Protein AF-A0A371D239-F1 (afdb_monomer)

Mean predicted aligned error: 15.57 Å

Sequence (439 aa):
MFASFPDADSTMAFVAPQPQRPIPLTEELKDSPVLALLHAQQPYDPALSAPSNSTSSPSSAEILSPPPDALQPARGVWSRQEVVMLSVHGLAQFDLLADVTWETAAFDLWLKDRTQKSATTMDAHRNKLAPLAIRALGPATQQGMPWQFGWTSLFRAYTIITDRAVQLSTMEAIVDVEADWVQDGGLALLGLAWMCVERVVEGDEVVRESVARLATNLFKIFAIRRTLYANVFGELLKRCIWEEFEAWWGQDAGLSSGLFKGNPAALSAAFGIVQFIGDLYQRCMLPASFVQRALKTLVGAGGSGPMVAIEQLRALRLLLSYVRDSRLRRVDPDGMVQIMAAFSVSWARVNTSWMGEPFERNELKMHFQFFNGVVMCWNTLPNQLPEMFTARPPPTLPRTPLLASSPTFVPSAVFLSTHSSTLSLAPIVGLPEVLLTQG

Secondary structure (DSSP, 8-state):
---------------PPPPPPPPP--S-----GGGTTS--------------------------PPPS------S----HHHHHHHHHTT-TTS-TTSSSTHHHHHHHHHHHHTTT--S----TTTTTTS-HHHHTTS-GGGS-PPP--THHHHHHHHTT---HHHHHHHHHHHHHS-S-TTGGGTHHHHHHHHHHHHHHHHS-HHHHHHHHHHHHHHHHHHHHH-HHHHHHHHHHHHHHHHHHHHHHHSSSSGGGSTTTTT-HHHHHHHHHHHHHHHHHHHTTSS-HHHHHHHHHHHHT-TTS----BHHHHHHHHHHHHH--SSHHHHH-HHHHHHHHHHHHHHGGG--B-TT-----HHHHHHHHHHHHHHHHHHTTS-SS--S----PPPPPP---TT-SS------S-----------PPPP-S----------

Organism: NCBI:txid2498619

Structure (mmCIF, N/CA/C/O backbone):
data_AF-A0A371D239-F1
#
_entry.id   AF-A0A371D239-F1
#
loop_
_atom_site.group_PDB
_atom_site.id
_atom_site.type_symbol
_atom_site.label_atom_id
_atom_site.label_alt_id
_atom_site.label_comp_id
_atom_site.label_asym_id
_atom_site.label_entity_id
_atom_site.label_seq_id
_atom_site.pdbx_PDB_ins_code
_atom_site.Cartn_x
_atom_site.Cartn_y
_atom_site.Cartn_z
_atom_site.occupancy
_atom_site.B_iso_or_equiv
_atom_site.auth_seq_id
_atom_site.auth_comp_id
_atom_site.auth_asym_id
_atom_site.auth_atom_id
_atom_site.pdbx_PDB_model_num
ATOM 1 N N . MET A 1 1 ? 20.920 62.659 -18.447 1.00 38.00 1 MET A N 1
ATOM 2 C CA . MET A 1 1 ? 20.125 62.141 -17.317 1.00 38.00 1 MET A CA 1
ATOM 3 C C . MET A 1 1 ? 20.415 60.657 -17.197 1.00 38.00 1 MET A C 1
ATOM 5 O O . MET A 1 1 ? 19.880 59.885 -17.974 1.00 38.00 1 MET A O 1
ATOM 9 N N . PHE A 1 2 ? 21.317 60.284 -16.296 1.00 32.31 2 PHE A N 1
ATOM 10 C CA . PHE A 1 2 ? 21.576 58.899 -15.912 1.00 32.31 2 PHE A CA 1
ATOM 11 C C . PHE A 1 2 ? 21.565 58.890 -14.387 1.00 32.31 2 PHE A C 1
ATOM 13 O O . PHE A 1 2 ? 22.354 59.607 -13.776 1.00 32.31 2 PHE A O 1
ATOM 20 N N . ALA A 1 3 ? 20.612 58.174 -13.796 1.00 34.25 3 ALA A N 1
ATOM 21 C CA . ALA A 1 3 ? 20.522 58.000 -12.357 1.00 34.25 3 ALA A CA 1
ATOM 22 C C . ALA A 1 3 ? 21.097 56.626 -12.0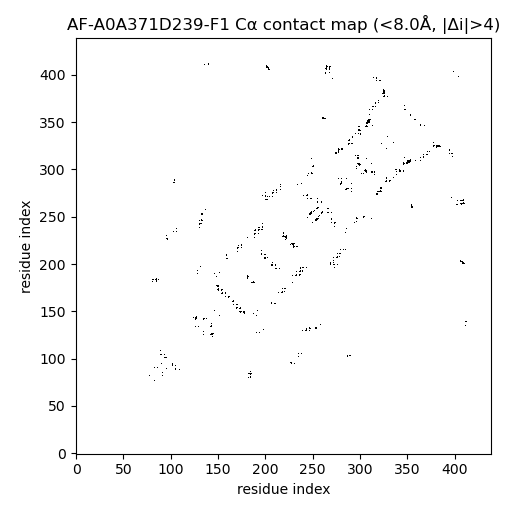06 1.00 34.25 3 ALA A C 1
ATOM 24 O O . ALA A 1 3 ? 20.583 55.591 -12.423 1.00 34.25 3 ALA A O 1
ATOM 25 N N . SER A 1 4 ? 22.206 56.671 -11.281 1.00 31.00 4 SER A N 1
ATOM 26 C CA . SER A 1 4 ? 22.883 55.580 -10.594 1.00 31.00 4 SER A CA 1
ATOM 27 C C . SER A 1 4 ? 22.099 55.152 -9.349 1.00 31.00 4 SER A C 1
ATOM 29 O O . SER A 1 4 ? 21.730 56.011 -8.548 1.00 31.00 4 SER A O 1
ATOM 31 N N . PHE A 1 5 ? 21.917 53.846 -9.151 1.00 38.31 5 PHE A N 1
ATOM 32 C CA . PHE A 1 5 ? 21.514 53.256 -7.870 1.00 38.31 5 PHE A CA 1
ATOM 33 C C . PHE A 1 5 ? 22.670 52.408 -7.314 1.00 38.31 5 PHE A C 1
ATOM 35 O O . PHE A 1 5 ? 23.346 51.755 -8.111 1.00 38.31 5 PHE A O 1
ATOM 42 N N . PRO A 1 6 ? 22.930 52.441 -5.993 1.00 46.41 6 PRO A N 1
ATOM 43 C CA . PRO A 1 6 ? 24.045 51.730 -5.380 1.00 46.41 6 PRO A CA 1
ATOM 44 C C . PRO A 1 6 ? 23.693 50.291 -4.978 1.00 46.41 6 PRO A C 1
ATOM 46 O O . PRO A 1 6 ? 22.559 49.993 -4.599 1.00 46.41 6 PRO A O 1
ATOM 49 N N . ASP A 1 7 ? 24.724 49.447 -5.023 1.00 38.25 7 ASP A N 1
ATOM 50 C CA . ASP A 1 7 ? 24.794 48.107 -4.446 1.00 38.25 7 ASP A CA 1
ATOM 51 C C . ASP A 1 7 ? 24.532 48.114 -2.934 1.00 38.25 7 ASP A C 1
ATOM 53 O O . ASP A 1 7 ? 25.031 48.969 -2.197 1.00 38.25 7 ASP A O 1
ATOM 57 N N . ALA A 1 8 ? 23.803 47.100 -2.469 1.00 37.31 8 ALA A N 1
ATOM 58 C CA . ALA A 1 8 ? 23.750 46.711 -1.067 1.00 37.31 8 ALA A CA 1
ATOM 59 C C . ALA A 1 8 ? 23.838 45.182 -0.969 1.00 37.31 8 ALA A C 1
ATOM 61 O O . ALA A 1 8 ? 22.831 44.473 -0.981 1.00 37.31 8 ALA A O 1
ATOM 62 N N . ASP A 1 9 ? 25.076 44.700 -0.869 1.00 36.69 9 ASP A N 1
ATOM 63 C CA . ASP A 1 9 ? 25.422 43.401 -0.301 1.00 36.69 9 ASP A CA 1
ATOM 64 C C . ASP A 1 9 ? 24.962 43.354 1.164 1.00 36.69 9 ASP A C 1
ATOM 66 O O . ASP A 1 9 ? 25.404 44.147 1.997 1.00 36.69 9 ASP A O 1
ATOM 70 N N . SER A 1 10 ? 24.089 42.405 1.498 1.00 32.75 10 SER A N 1
ATOM 71 C CA . SER A 1 10 ? 23.819 42.031 2.888 1.00 32.75 10 SER A CA 1
ATOM 72 C C . SER A 1 10 ? 23.663 40.520 2.980 1.00 32.75 10 SER A C 1
ATOM 74 O O . SER A 1 10 ? 22.570 39.952 2.976 1.00 32.75 10 SER A O 1
ATOM 76 N N . THR A 1 11 ? 24.810 39.851 3.003 1.00 34.88 11 THR A N 1
ATOM 77 C CA . THR A 1 11 ? 24.936 38.415 3.229 1.00 34.88 11 THR A CA 1
ATOM 78 C C . THR A 1 11 ? 24.775 38.150 4.726 1.00 34.88 11 THR A C 1
ATOM 80 O O . THR A 1 11 ? 25.733 38.243 5.492 1.00 34.88 11 THR A O 1
ATOM 83 N N . MET A 1 12 ? 23.561 37.821 5.176 1.00 30.25 12 MET A N 1
ATOM 84 C CA . MET A 1 12 ? 23.369 37.242 6.509 1.00 30.25 12 MET A CA 1
ATOM 85 C C . MET A 1 12 ? 23.868 35.794 6.507 1.00 30.25 12 MET A C 1
ATOM 87 O O . MET A 1 12 ? 23.195 34.881 6.032 1.00 30.25 12 MET A O 1
ATOM 91 N N . ALA A 1 13 ? 25.070 35.585 7.042 1.00 29.66 13 ALA A N 1
ATOM 92 C CA . ALA A 1 13 ? 25.590 34.262 7.346 1.00 29.66 13 ALA A CA 1
ATOM 93 C C . ALA A 1 13 ? 24.856 33.692 8.573 1.00 29.66 13 ALA A C 1
ATOM 95 O O . ALA A 1 13 ? 25.088 34.116 9.705 1.00 29.66 13 ALA A O 1
ATOM 96 N N . PHE A 1 14 ? 23.975 32.715 8.353 1.00 29.36 14 PHE A N 1
ATOM 97 C CA . PHE A 1 14 ? 23.455 31.871 9.427 1.00 29.36 14 PHE A CA 1
ATOM 98 C C . PHE A 1 14 ? 24.572 30.938 9.909 1.00 29.36 14 PHE A C 1
ATOM 100 O O . PHE A 1 14 ? 24.975 30.003 9.218 1.00 29.36 14 PHE A O 1
ATOM 107 N N . VAL A 1 15 ? 25.085 31.213 11.107 1.00 30.30 15 VAL A N 1
ATOM 108 C CA . VAL A 1 15 ? 26.011 30.336 11.828 1.00 30.30 15 VAL A CA 1
ATOM 109 C C . VAL A 1 15 ? 25.214 29.140 12.350 1.00 30.30 15 VAL A C 1
ATOM 111 O O . VAL A 1 15 ? 24.355 29.287 13.216 1.00 30.30 15 VAL A O 1
ATOM 114 N N . ALA A 1 16 ? 25.482 27.952 11.808 1.00 30.88 16 ALA A N 1
ATOM 115 C CA . ALA A 1 16 ? 24.926 26.708 12.325 1.00 30.88 16 ALA A CA 1
ATOM 116 C C . ALA A 1 16 ? 25.474 26.431 13.743 1.00 30.88 16 ALA A C 1
ATOM 118 O O . ALA A 1 16 ? 26.685 26.560 13.957 1.00 30.88 16 ALA A O 1
ATOM 119 N N . PRO A 1 17 ? 24.632 26.038 14.718 1.00 32.34 17 PRO A N 1
ATOM 120 C CA . PRO A 1 17 ? 25.107 25.656 16.041 1.00 32.34 17 PRO A CA 1
ATOM 121 C C . PRO A 1 17 ? 25.974 24.394 15.948 1.00 32.34 17 PRO A C 1
ATOM 123 O O . PRO A 1 17 ? 25.596 23.400 15.325 1.00 32.34 17 PRO A O 1
ATOM 126 N N . GLN A 1 18 ? 27.159 24.444 16.560 1.00 31.45 18 GLN A N 1
ATOM 127 C CA . GLN A 1 18 ? 28.066 23.301 16.634 1.00 31.45 18 GLN A CA 1
ATOM 128 C C . GLN A 1 18 ? 27.424 22.131 17.403 1.00 31.45 18 GLN A C 1
ATOM 130 O O . GLN A 1 18 ? 26.788 22.358 18.435 1.00 31.45 18 GLN A O 1
ATOM 135 N N . PRO A 1 19 ? 27.627 20.875 16.963 1.00 32.41 19 PRO A N 1
ATOM 136 C CA . PRO A 1 19 ? 27.164 19.706 17.698 1.00 32.41 19 PRO A CA 1
ATOM 137 C C . PRO A 1 19 ? 27.916 19.580 19.030 1.00 32.41 19 PRO A C 1
ATOM 139 O O . PRO A 1 19 ? 29.143 19.457 19.065 1.00 32.41 19 PRO A O 1
ATOM 142 N N . GLN A 1 20 ? 27.169 19.606 20.135 1.00 34.09 20 GLN A N 1
ATOM 143 C CA . GLN A 1 20 ? 27.698 19.317 21.464 1.00 34.09 20 GLN A CA 1
ATOM 144 C C . GLN A 1 20 ? 28.154 17.852 21.537 1.00 34.09 20 GLN A C 1
ATOM 146 O O . GLN A 1 20 ? 27.472 16.942 21.064 1.00 34.09 20 GLN A O 1
ATOM 151 N N . ARG A 1 21 ? 29.340 17.630 22.115 1.00 31.91 21 ARG A N 1
ATOM 152 C CA . ARG A 1 21 ? 29.901 16.291 22.344 1.00 31.91 21 ARG A CA 1
ATOM 153 C C . ARG A 1 21 ? 29.015 15.489 23.313 1.00 31.91 21 ARG A C 1
ATOM 155 O O . ARG A 1 21 ? 28.496 16.082 24.257 1.00 31.91 21 ARG A O 1
ATOM 162 N N . PRO A 1 22 ? 28.904 14.158 23.150 1.00 31.88 22 PRO A N 1
ATOM 163 C CA . PRO A 1 22 ? 28.182 13.314 24.096 1.00 31.88 22 PRO A CA 1
ATOM 164 C C . PRO A 1 22 ? 28.827 13.358 25.485 1.00 31.88 22 PRO A C 1
ATOM 166 O O . PRO A 1 22 ? 30.033 13.143 25.625 1.00 31.88 22 PRO A O 1
ATOM 169 N N . ILE A 1 23 ? 28.006 13.612 26.501 1.00 33.50 23 ILE A N 1
ATOM 170 C CA . ILE A 1 23 ? 28.350 13.441 27.914 1.00 33.50 23 ILE A CA 1
ATOM 171 C C . ILE A 1 23 ? 28.274 11.934 28.222 1.00 33.50 23 ILE A C 1
ATOM 173 O O . ILE A 1 23 ? 27.269 11.307 27.878 1.00 33.50 23 ILE A O 1
ATOM 177 N N . PRO A 1 24 ? 29.300 11.317 28.832 1.00 29.19 24 PRO A N 1
ATOM 178 C CA . PRO A 1 24 ? 29.230 9.921 29.243 1.00 29.19 24 PRO A CA 1
ATOM 179 C C . PRO A 1 24 ? 28.267 9.771 30.429 1.00 29.19 24 PRO A C 1
ATOM 181 O O . PRO A 1 24 ? 28.450 10.397 31.470 1.00 29.19 24 PRO A O 1
ATOM 184 N N . LEU A 1 25 ? 27.246 8.928 30.266 1.00 33.12 25 LEU A N 1
ATOM 185 C CA . LEU A 1 25 ? 26.364 8.488 31.346 1.00 33.12 25 LEU A CA 1
ATOM 186 C C . LEU A 1 25 ? 27.121 7.486 32.228 1.00 33.12 25 LEU A C 1
ATOM 188 O O . LEU A 1 25 ? 27.219 6.304 31.904 1.00 33.12 25 LEU A O 1
ATOM 192 N N . THR A 1 26 ? 27.685 7.972 33.329 1.00 31.28 26 THR A N 1
ATOM 193 C CA . THR A 1 26 ? 28.072 7.145 34.476 1.00 31.28 26 THR A CA 1
ATOM 194 C C . THR A 1 26 ? 26.847 6.843 35.334 1.00 31.28 26 THR A C 1
ATOM 196 O O . THR A 1 26 ? 26.113 7.754 35.692 1.00 31.28 26 THR A O 1
ATOM 199 N N . GLU A 1 27 ? 26.674 5.549 35.605 1.00 39.84 27 GLU A N 1
ATOM 200 C CA . GLU A 1 27 ? 25.926 4.904 36.693 1.00 39.84 27 GLU A CA 1
ATOM 201 C C . GLU A 1 27 ? 24.809 5.699 37.385 1.00 39.84 27 GLU A C 1
ATOM 203 O O . GLU A 1 27 ? 25.075 6.429 38.326 1.00 39.84 27 GLU A O 1
ATOM 208 N N . GLU A 1 28 ? 23.555 5.438 37.001 1.00 35.28 28 GLU A N 1
ATOM 209 C CA . GLU A 1 28 ? 22.394 5.440 37.909 1.00 35.28 28 GLU A CA 1
ATOM 210 C C . GLU A 1 28 ? 21.183 4.817 37.185 1.00 35.28 28 GLU A C 1
ATOM 212 O O . GLU A 1 28 ? 20.324 5.487 36.622 1.00 35.28 28 GLU A O 1
ATOM 217 N N . LEU A 1 29 ? 21.161 3.482 37.109 1.00 35.59 29 LEU A N 1
ATOM 218 C CA . LEU A 1 29 ? 19.970 2.718 36.713 1.00 35.59 29 LEU A CA 1
ATOM 219 C C . LEU A 1 29 ? 20.010 1.316 37.340 1.00 35.59 29 LEU A C 1
ATOM 221 O O . LEU A 1 29 ? 19.917 0.284 36.678 1.00 35.59 29 LEU A O 1
ATOM 225 N N . LYS A 1 30 ? 20.207 1.289 38.657 1.00 31.11 30 LYS A N 1
ATOM 226 C CA . LYS A 1 30 ? 19.728 0.205 39.516 1.00 31.11 30 LYS A CA 1
ATOM 227 C C . LYS A 1 30 ? 18.477 0.765 40.183 1.00 31.11 30 LYS A C 1
ATOM 229 O O . LYS A 1 30 ? 18.510 1.909 40.607 1.00 31.11 30 LYS A O 1
ATOM 234 N N . ASP A 1 31 ? 17.406 -0.017 40.204 1.00 33.09 31 ASP A N 1
ATOM 235 C CA . ASP A 1 31 ? 16.076 0.320 40.741 1.00 33.09 31 ASP A CA 1
ATOM 236 C C . ASP A 1 31 ? 15.051 0.788 39.693 1.00 33.09 31 ASP A C 1
ATOM 238 O O . ASP A 1 31 ? 14.470 1.868 39.753 1.00 33.09 31 ASP A O 1
ATOM 242 N N . SER A 1 32 ? 14.747 -0.103 38.743 1.00 30.95 32 SER A N 1
ATOM 243 C CA . SER A 1 32 ? 13.434 -0.126 38.089 1.00 30.95 32 SER A CA 1
ATOM 244 C C . SER A 1 32 ? 12.858 -1.552 38.146 1.00 30.95 32 SER A C 1
ATOM 246 O O . SER A 1 32 ? 13.488 -2.480 37.633 1.00 30.95 32 SER A O 1
ATOM 248 N N . PRO A 1 33 ? 11.681 -1.778 38.765 1.00 32.72 33 PRO A N 1
ATOM 249 C CA . PRO A 1 33 ? 11.159 -3.117 39.069 1.00 32.72 33 PRO A CA 1
ATOM 250 C C . PRO A 1 33 ? 10.511 -3.848 37.873 1.00 32.72 33 PRO A C 1
ATOM 252 O O . PRO A 1 33 ? 9.788 -4.822 38.059 1.00 32.72 33 PRO A O 1
ATOM 255 N N . VAL A 1 34 ? 10.773 -3.430 36.631 1.00 33.19 34 VAL A N 1
ATOM 256 C CA . VAL A 1 34 ? 10.089 -3.962 35.432 1.00 33.19 34 VAL A CA 1
ATOM 257 C C . VAL A 1 34 ? 10.820 -5.161 34.792 1.00 33.19 34 VAL A C 1
ATOM 259 O O . VAL A 1 34 ? 10.270 -5.837 33.928 1.00 33.19 34 VAL A O 1
ATOM 262 N N . LEU A 1 35 ? 12.026 -5.515 35.254 1.00 32.38 35 LEU A N 1
ATOM 263 C CA . LEU A 1 35 ? 12.825 -6.620 34.689 1.00 32.38 35 LEU A CA 1
ATOM 264 C C . LEU A 1 35 ? 12.734 -7.963 35.443 1.00 32.38 35 LEU A C 1
ATOM 266 O O . LEU A 1 35 ? 13.348 -8.939 35.020 1.00 32.38 35 LEU A O 1
ATOM 270 N N . ALA A 1 36 ? 11.941 -8.060 36.514 1.00 34.53 36 ALA A N 1
ATOM 271 C CA . ALA A 1 36 ? 11.860 -9.276 37.337 1.00 34.53 36 ALA A CA 1
ATOM 272 C C . ALA A 1 36 ? 10.830 -10.329 36.861 1.00 34.53 36 ALA A C 1
ATOM 274 O O . ALA A 1 36 ? 10.731 -11.392 37.465 1.00 34.53 36 ALA A O 1
ATOM 275 N N . LEU A 1 37 ? 10.085 -10.083 35.774 1.00 32.31 37 LEU A N 1
ATOM 276 C CA . LEU A 1 37 ? 9.042 -10.998 35.268 1.00 32.31 37 LEU A CA 1
ATOM 277 C C . LEU A 1 37 ? 9.432 -11.794 34.006 1.00 32.31 37 LEU A C 1
ATOM 279 O O . LEU A 1 37 ? 8.607 -12.528 33.473 1.00 32.31 37 LEU A O 1
ATOM 283 N N . LEU A 1 38 ? 10.683 -11.693 33.538 1.00 29.95 38 LEU A N 1
ATOM 284 C CA . LEU A 1 38 ? 11.145 -12.333 32.292 1.00 29.95 38 LEU A CA 1
ATOM 285 C C . LEU A 1 38 ? 12.121 -13.509 32.475 1.00 29.95 38 LEU A C 1
ATOM 287 O O . LEU A 1 38 ? 12.557 -14.089 31.486 1.00 29.95 38 LEU A O 1
ATOM 291 N N . HIS A 1 39 ? 12.432 -13.919 33.708 1.00 33.81 39 HIS A N 1
ATOM 292 C CA . HIS A 1 39 ? 13.331 -15.051 33.964 1.00 33.81 39 HIS A CA 1
ATOM 293 C C . HIS A 1 39 ? 12.792 -15.992 35.045 1.00 33.81 39 HIS A C 1
ATOM 295 O O . HIS A 1 39 ? 13.293 -16.041 36.164 1.00 33.81 39 HIS A O 1
ATOM 301 N N . ALA A 1 40 ? 11.789 -16.790 34.687 1.00 29.22 40 ALA A N 1
ATOM 302 C CA . ALA A 1 40 ? 11.477 -18.015 35.411 1.00 29.22 40 ALA A CA 1
ATOM 303 C C . ALA A 1 40 ? 10.892 -19.049 34.447 1.00 29.22 40 ALA A C 1
ATOM 305 O O . ALA A 1 40 ? 9.685 -19.082 34.251 1.00 29.22 40 ALA A O 1
ATOM 306 N N . GLN A 1 41 ? 11.749 -19.879 33.843 1.00 29.59 41 GLN A N 1
ATOM 307 C CA . GLN A 1 41 ? 11.422 -21.262 33.471 1.00 29.59 41 GLN A CA 1
ATOM 308 C C . GLN A 1 41 ? 12.702 -22.013 33.068 1.00 29.59 41 GLN A C 1
ATOM 310 O O . GLN A 1 41 ? 13.371 -21.673 32.095 1.00 29.59 41 GLN A O 1
ATOM 315 N N . GLN A 1 42 ? 13.066 -23.006 33.884 1.00 30.97 42 GLN A N 1
ATOM 316 C CA . GLN A 1 42 ? 14.121 -23.987 33.614 1.00 30.97 42 GLN A CA 1
ATOM 317 C C . GLN A 1 42 ? 13.618 -25.089 32.656 1.00 30.97 42 GLN A C 1
ATOM 319 O O . GLN A 1 42 ? 12.412 -25.344 32.612 1.00 30.97 42 GLN A O 1
ATOM 324 N N . PRO A 1 43 ? 14.519 -25.757 31.911 1.00 30.06 43 PRO A N 1
ATOM 325 C CA . PRO A 1 43 ? 14.168 -26.785 30.932 1.00 30.06 43 PRO A CA 1
ATOM 326 C C . PRO A 1 43 ? 13.912 -28.158 31.578 1.00 30.06 43 PRO A C 1
ATOM 328 O O . PRO A 1 43 ? 14.572 -28.533 32.545 1.00 30.06 43 PRO A O 1
ATOM 331 N N . TYR A 1 44 ? 12.972 -28.914 31.005 1.00 26.84 44 TYR A N 1
ATOM 332 C CA . TYR A 1 44 ? 12.642 -30.295 31.372 1.00 26.84 44 TYR A CA 1
ATOM 333 C C . TYR A 1 44 ? 13.219 -31.260 30.318 1.00 26.84 44 TYR A C 1
ATOM 335 O O . TYR A 1 44 ? 12.935 -31.109 29.129 1.00 26.84 44 TYR A O 1
ATOM 343 N N . ASP A 1 45 ? 14.013 -32.238 30.758 1.00 27.66 45 ASP A N 1
ATOM 344 C CA . ASP A 1 45 ? 14.521 -33.365 29.956 1.00 27.66 45 ASP A CA 1
ATOM 345 C C . ASP A 1 45 ? 13.456 -34.476 29.813 1.00 27.66 45 ASP A C 1
ATOM 347 O O . ASP A 1 45 ? 12.723 -34.734 30.774 1.00 27.66 45 ASP A O 1
ATOM 351 N N . PRO A 1 46 ? 13.371 -35.203 28.677 1.00 38.03 46 PRO A N 1
ATOM 352 C CA . PRO A 1 46 ? 12.458 -36.332 28.535 1.00 38.03 46 PRO A CA 1
ATOM 353 C C . PRO A 1 46 ? 13.186 -37.689 28.549 1.00 38.03 46 PRO A C 1
ATOM 355 O O . PRO A 1 46 ? 14.020 -37.951 27.686 1.00 38.03 46 PRO A O 1
ATOM 358 N N . ALA A 1 47 ? 12.785 -38.611 29.437 1.00 28.58 47 ALA A N 1
ATOM 359 C CA . ALA A 1 47 ? 12.888 -40.058 29.188 1.00 28.58 47 ALA A CA 1
ATOM 360 C C . ALA A 1 47 ? 11.977 -40.918 30.103 1.00 28.58 47 ALA A C 1
ATOM 362 O O . ALA A 1 47 ? 12.191 -41.004 31.304 1.00 28.58 47 ALA A O 1
ATOM 363 N N . LEU A 1 48 ? 11.010 -41.596 29.460 1.00 31.64 48 LEU A N 1
ATOM 364 C CA . LEU A 1 48 ? 10.531 -42.986 29.650 1.00 31.64 48 LEU A CA 1
ATOM 365 C C . LEU A 1 48 ? 10.116 -43.518 31.050 1.00 31.64 48 LEU A C 1
ATOM 367 O O . LEU A 1 48 ? 10.975 -43.801 31.879 1.00 31.64 48 LEU A O 1
ATOM 371 N N . SER A 1 49 ? 8.826 -43.897 31.201 1.00 29.05 49 SER A N 1
ATOM 372 C CA . SER A 1 49 ? 8.311 -45.288 31.433 1.00 29.05 49 SER A CA 1
ATOM 373 C C . SER A 1 49 ? 7.009 -45.368 32.278 1.00 29.05 49 SER A C 1
ATOM 375 O O . SER A 1 49 ? 7.054 -45.086 33.464 1.00 29.05 49 SER A O 1
ATOM 377 N N . ALA A 1 50 ? 5.903 -45.813 31.650 1.00 30.52 50 ALA A N 1
ATOM 378 C CA . ALA A 1 50 ? 4.822 -46.754 32.067 1.00 30.52 50 ALA A CA 1
ATOM 379 C C . ALA A 1 50 ? 4.184 -46.801 33.506 1.00 30.52 50 ALA A C 1
ATOM 381 O O . ALA A 1 50 ? 4.777 -46.359 34.479 1.00 30.52 50 ALA A O 1
ATOM 382 N N . PRO A 1 51 ? 2.945 -47.353 33.657 1.00 46.38 51 PRO A N 1
ATOM 383 C CA . PRO A 1 51 ? 1.897 -46.806 34.540 1.00 46.38 51 PRO A CA 1
ATOM 384 C C . PRO A 1 51 ? 1.496 -47.673 35.756 1.00 46.38 51 PRO A C 1
ATOM 386 O O . PRO A 1 51 ? 1.671 -48.889 35.748 1.00 46.38 51 PRO A O 1
ATOM 389 N N . SER A 1 52 ? 0.798 -47.068 36.731 1.00 30.42 52 SER A N 1
ATOM 390 C CA . SER A 1 52 ? -0.066 -47.796 37.681 1.00 30.42 52 SER A CA 1
ATOM 391 C C . SER A 1 52 ? -1.133 -46.913 38.354 1.00 30.42 52 SER A C 1
ATOM 393 O O . SER A 1 52 ? -0.876 -45.780 38.753 1.00 30.42 52 SER A O 1
ATOM 395 N N . ASN A 1 53 ? -2.338 -47.485 38.448 1.00 28.38 53 ASN A N 1
ATOM 396 C CA . ASN A 1 53 ? -3.585 -46.985 39.042 1.00 28.38 53 ASN A CA 1
ATOM 397 C C . ASN A 1 53 ? -3.507 -46.738 40.562 1.00 28.38 53 ASN A C 1
ATOM 399 O O . ASN A 1 53 ? -2.866 -47.526 41.246 1.00 28.38 53 ASN A O 1
ATOM 403 N N . SER A 1 54 ? -4.288 -45.774 41.085 1.00 31.05 54 SER A N 1
ATOM 404 C CA . SER A 1 54 ? -5.482 -46.004 41.944 1.00 31.05 54 SER A CA 1
ATOM 405 C C . SER A 1 54 ? -5.829 -44.819 42.879 1.00 31.05 54 SER A C 1
ATOM 407 O O . SER A 1 54 ? -5.056 -44.477 43.763 1.00 31.05 54 SER A O 1
ATOM 409 N N . THR A 1 55 ? -7.033 -44.268 42.673 1.00 29.50 55 THR A N 1
ATOM 410 C CA . THR A 1 55 ? -8.116 -43.939 43.636 1.00 29.50 55 THR A CA 1
ATOM 411 C C . THR A 1 55 ? -7.917 -43.050 44.890 1.00 29.50 55 THR A C 1
ATOM 413 O O . THR A 1 55 ? -7.168 -43.376 45.801 1.00 29.50 55 THR A O 1
ATOM 416 N N . SER A 1 56 ? -8.856 -42.087 45.004 1.00 28.91 56 SER A N 1
ATOM 417 C CA . SER A 1 56 ? -9.579 -41.555 46.194 1.00 28.91 56 SER A CA 1
ATOM 418 C C . SER A 1 56 ? -9.258 -40.143 46.749 1.00 28.91 56 SER A C 1
ATOM 420 O O . SER A 1 56 ? -8.135 -39.810 47.099 1.00 28.91 56 SER A O 1
ATOM 422 N N . SER A 1 57 ? -10.326 -39.326 46.795 1.00 29.59 57 SER A N 1
ATOM 423 C CA . SER A 1 57 ? -10.534 -37.960 47.345 1.00 29.59 57 SER A CA 1
ATOM 424 C C . SER A 1 57 ? -10.682 -37.965 48.897 1.00 29.59 57 SER A C 1
ATOM 426 O O . SER A 1 57 ? -10.601 -39.068 49.439 1.00 29.59 57 SER A O 1
ATOM 428 N N . PRO A 1 58 ? -11.019 -36.866 49.646 1.00 45.94 58 PRO A N 1
ATOM 429 C CA . PRO A 1 58 ? -11.366 -35.471 49.274 1.00 45.94 58 PRO A CA 1
ATOM 430 C C . PRO A 1 58 ? -10.854 -34.323 50.214 1.00 45.94 58 PRO A C 1
ATOM 432 O O . PRO A 1 58 ? -10.315 -34.559 51.288 1.00 45.94 58 PRO A O 1
ATOM 435 N N . SER A 1 59 ? -11.201 -33.076 49.835 1.00 29.73 59 SER A N 1
ATOM 436 C CA . SER A 1 59 ? -11.660 -31.950 50.695 1.00 29.73 59 SER A CA 1
ATOM 437 C C . SER A 1 59 ? -10.724 -30.770 51.048 1.00 29.73 59 SER A C 1
ATOM 439 O O . SER A 1 59 ? -9.758 -30.930 51.782 1.00 29.73 59 SER A O 1
ATOM 441 N N . SER A 1 60 ? -11.214 -29.574 50.654 1.00 30.83 60 SER A N 1
ATOM 442 C CA . SER A 1 60 ? -11.156 -28.246 51.322 1.00 30.83 60 SER A CA 1
ATOM 443 C C . SER A 1 60 ? -9.808 -27.506 51.398 1.00 30.83 60 SER A C 1
ATOM 445 O O . SER A 1 60 ? -8.804 -28.101 51.743 1.00 30.83 60 SER A O 1
ATOM 447 N N . ALA A 1 61 ? -9.673 -26.189 51.218 1.00 28.66 61 ALA A N 1
ATOM 448 C CA . ALA A 1 61 ? -10.510 -25.064 50.783 1.00 28.66 61 ALA A CA 1
ATOM 449 C C . ALA A 1 61 ? -9.499 -23.904 50.518 1.00 28.66 61 ALA A C 1
ATOM 451 O O . ALA A 1 61 ? -8.515 -23.789 51.238 1.00 28.66 61 ALA A O 1
ATOM 452 N N . GLU A 1 62 ? -9.579 -23.192 49.390 1.00 29.20 62 GLU A N 1
ATOM 453 C CA . GLU A 1 62 ? -10.014 -21.781 49.288 1.00 29.20 62 GLU A CA 1
ATOM 454 C C . GLU A 1 62 ? -8.862 -20.759 49.139 1.00 29.20 62 GLU A C 1
ATOM 456 O O . GLU A 1 62 ? -7.776 -20.930 49.679 1.00 29.20 62 GLU A O 1
ATOM 461 N N . ILE A 1 63 ? -9.178 -19.659 48.439 1.00 31.23 63 ILE A N 1
ATOM 462 C CA . ILE A 1 63 ? -8.431 -18.394 48.287 1.00 31.23 63 ILE A CA 1
ATOM 463 C C . ILE A 1 63 ? -7.418 -18.339 47.126 1.00 31.23 63 ILE A C 1
ATOM 465 O O . ILE A 1 63 ? -6.216 -18.501 47.297 1.00 31.23 63 ILE A O 1
ATOM 469 N N . LEU A 1 64 ? -7.927 -18.001 45.936 1.00 29.94 64 LEU A N 1
ATOM 470 C CA . LEU A 1 64 ? -7.544 -16.787 45.192 1.00 29.94 64 LEU A CA 1
ATOM 471 C C . LEU A 1 64 ? -8.506 -16.625 44.006 1.00 29.94 64 LEU A C 1
ATOM 473 O O . LEU A 1 64 ? -8.389 -17.282 42.974 1.00 29.94 64 LEU A O 1
ATOM 477 N N . SER A 1 65 ? -9.508 -15.774 44.205 1.00 31.30 65 SER A N 1
ATOM 478 C CA . SER A 1 65 ? -10.468 -15.362 43.185 1.00 31.30 65 SER A CA 1
ATOM 479 C C . SER A 1 65 ? -9.746 -14.701 42.001 1.00 31.30 65 SER A C 1
ATOM 481 O O . SER A 1 65 ? -8.914 -13.820 42.233 1.00 31.30 65 SER A O 1
ATOM 483 N N . PRO A 1 66 ? -10.060 -15.052 40.743 1.00 35.72 66 PRO A N 1
ATOM 484 C CA . PRO A 1 66 ? -9.645 -14.244 39.605 1.00 35.72 66 PRO A CA 1
ATOM 485 C C . PRO A 1 66 ? -10.406 -12.901 39.618 1.00 35.72 66 PRO A C 1
ATOM 487 O O . PRO A 1 66 ? -11.562 -12.860 40.052 1.00 35.72 66 PRO A O 1
ATOM 490 N N . PRO A 1 67 ? -9.777 -11.797 39.178 1.00 36.44 67 PRO A N 1
ATOM 491 C CA . PRO A 1 67 ? -10.417 -10.486 39.142 1.00 36.44 67 PRO A CA 1
ATOM 492 C C . PRO A 1 67 ? -11.627 -10.504 38.192 1.00 36.44 67 PRO A C 1
ATOM 494 O O . PRO A 1 67 ? -11.562 -11.159 37.146 1.00 36.44 67 PRO A O 1
ATOM 497 N N . PRO A 1 68 ? -12.725 -9.798 38.517 1.00 42.06 68 PRO A N 1
ATOM 498 C CA . PRO A 1 68 ? -13.801 -9.585 37.566 1.00 42.06 68 PRO A CA 1
ATOM 499 C C . PRO A 1 68 ? -13.333 -8.574 36.508 1.00 42.06 68 PRO A C 1
ATOM 501 O O . PRO A 1 68 ? -12.561 -7.665 36.803 1.00 42.06 68 PRO A O 1
ATOM 504 N N . ASP A 1 69 ? -13.822 -8.743 35.283 1.00 36.91 69 ASP A N 1
ATOM 505 C CA . ASP A 1 69 ? -13.709 -7.799 34.164 1.00 36.91 69 ASP A CA 1
ATOM 506 C C . ASP A 1 69 ? -12.378 -7.751 33.395 1.00 36.91 69 ASP A C 1
ATOM 508 O O . ASP A 1 69 ? -11.776 -6.705 33.173 1.00 36.91 69 ASP A O 1
ATOM 512 N N . ALA A 1 70 ? -12.014 -8.889 32.802 1.00 38.16 70 ALA A N 1
ATOM 513 C CA . ALA A 1 70 ? -11.598 -8.888 31.398 1.00 38.16 70 ALA A CA 1
ATOM 514 C C . ALA A 1 70 ? -12.747 -9.476 30.566 1.00 38.16 70 ALA A C 1
ATOM 516 O O . ALA A 1 70 ? -12.695 -10.615 30.103 1.00 38.16 70 ALA A O 1
ATOM 517 N N . LEU A 1 71 ? -13.831 -8.706 30.435 1.00 39.38 71 LEU A N 1
ATOM 518 C CA . LEU A 1 71 ? -14.878 -8.976 29.456 1.00 39.38 71 LEU A CA 1
ATOM 519 C C . LEU A 1 71 ? -14.233 -8.917 28.065 1.00 39.38 71 LEU A C 1
ATOM 521 O O . LEU A 1 71 ? -14.141 -7.853 27.455 1.00 39.38 71 LEU A O 1
ATOM 525 N N . GLN A 1 72 ? -13.822 -10.068 27.526 1.00 40.56 72 GLN A N 1
ATOM 526 C CA . GLN A 1 72 ? -13.960 -10.250 26.086 1.00 40.56 72 GLN A CA 1
ATOM 527 C C . GLN A 1 72 ? -15.424 -9.921 25.782 1.00 40.56 72 GLN A C 1
ATOM 529 O O . GLN A 1 72 ? -16.297 -10.504 26.437 1.00 40.56 72 GLN A O 1
ATOM 534 N N . PRO A 1 73 ? -15.733 -8.970 24.882 1.00 40.81 73 PRO A N 1
ATOM 535 C CA . PRO A 1 73 ? -17.116 -8.716 24.539 1.00 40.81 73 PRO A CA 1
ATOM 536 C C . PRO A 1 73 ? -17.684 -10.047 24.054 1.00 40.81 73 PRO A C 1
ATOM 538 O O . PRO A 1 73 ? -17.212 -10.612 23.066 1.00 40.81 73 PRO A O 1
ATOM 541 N N . ALA A 1 74 ? -18.650 -10.583 24.809 1.00 44.41 74 ALA A N 1
ATOM 542 C CA . ALA A 1 74 ? -19.469 -11.702 24.373 1.00 44.41 74 ALA A CA 1
ATOM 543 C C . ALA A 1 74 ? -19.860 -11.430 22.918 1.00 44.41 74 ALA A C 1
ATOM 545 O O . ALA A 1 74 ? -20.210 -10.284 22.643 1.00 44.41 74 ALA A O 1
ATOM 546 N N . ARG A 1 75 ? -19.752 -12.423 22.012 1.00 48.06 75 ARG A N 1
ATOM 547 C CA . ARG A 1 75 ? -20.168 -12.325 20.593 1.00 48.06 75 ARG A CA 1
ATOM 548 C C . ARG A 1 75 ? -21.496 -11.573 20.523 1.00 48.06 75 ARG A C 1
ATOM 550 O O . ARG A 1 75 ? -22.552 -12.133 20.803 1.00 48.06 75 ARG A O 1
ATOM 557 N N . GLY A 1 76 ? -21.398 -10.277 20.276 1.00 54.28 76 GLY A N 1
ATOM 558 C CA . GLY A 1 76 ? -22.341 -9.311 20.814 1.00 54.28 76 GLY A CA 1
ATOM 559 C C . GLY A 1 76 ? -22.875 -8.489 19.678 1.00 54.28 76 GLY A C 1
ATOM 560 O O . GLY A 1 76 ? -22.127 -8.088 18.791 1.00 54.28 76 GLY A O 1
ATOM 561 N N . VAL A 1 77 ? -24.186 -8.300 19.702 1.00 73.06 77 VAL A N 1
ATOM 562 C CA . VAL A 1 77 ? -24.939 -7.506 18.739 1.00 73.06 77 VAL A CA 1
ATOM 563 C C . VAL A 1 77 ? -24.221 -6.173 18.525 1.00 73.06 77 VAL A C 1
ATOM 565 O O . VAL A 1 77 ? -24.115 -5.374 19.454 1.00 73.06 77 VAL A O 1
ATOM 568 N N . TRP A 1 78 ? -23.698 -5.964 17.315 1.00 84.62 78 TRP A N 1
ATOM 569 C CA . TRP A 1 78 ? -23.071 -4.706 16.921 1.00 84.62 78 TRP A CA 1
ATOM 570 C C . TRP A 1 78 ? -24.047 -3.551 17.148 1.00 84.62 78 TRP A C 1
ATOM 572 O O . TRP A 1 78 ? -25.249 -3.671 16.884 1.00 84.62 78 TRP A O 1
ATOM 582 N N . SER A 1 79 ? -23.537 -2.417 17.620 1.00 89.25 79 SER A N 1
ATOM 583 C CA . SER A 1 79 ? -24.325 -1.195 17.709 1.00 89.25 79 SER A CA 1
ATOM 584 C C . SER A 1 79 ? -24.843 -0.799 16.324 1.00 89.25 79 SER A C 1
ATOM 586 O O . SER A 1 79 ? -24.274 -1.150 15.288 1.00 89.25 79 SER A O 1
ATOM 588 N N . ARG A 1 80 ? -25.927 -0.018 16.276 1.00 89.62 80 ARG A N 1
ATOM 589 C CA . ARG A 1 80 ? -26.501 0.427 14.998 1.00 89.62 80 ARG A CA 1
ATOM 590 C C . ARG A 1 80 ? -25.474 1.168 14.131 1.00 89.62 80 ARG A C 1
ATOM 592 O O . ARG A 1 80 ? -25.482 0.990 12.919 1.00 89.62 80 ARG A O 1
ATOM 599 N N . GLN A 1 81 ? -24.605 1.974 14.737 1.00 89.94 81 GLN A N 1
ATOM 600 C CA . GLN A 1 81 ? -23.561 2.716 14.024 1.00 89.94 81 GLN A CA 1
ATOM 601 C C . GLN A 1 81 ? -22.451 1.787 13.511 1.00 89.94 81 GLN A C 1
ATOM 603 O O . GLN A 1 81 ? -22.029 1.931 12.368 1.00 89.94 81 GLN A O 1
ATOM 608 N N . GLU A 1 82 ? -22.053 0.775 14.288 1.00 91.56 82 GLU A N 1
ATOM 609 C CA . GLU A 1 82 ? -21.110 -0.257 13.835 1.00 91.56 82 GLU A CA 1
ATOM 610 C C . GLU A 1 82 ? -21.674 -1.042 12.644 1.00 91.56 82 GLU A C 1
ATOM 612 O O . GLU A 1 82 ? -20.987 -1.213 11.641 1.00 91.56 82 GLU A O 1
ATOM 617 N N . VAL A 1 83 ? -22.951 -1.441 12.688 1.00 90.25 83 VAL A N 1
ATOM 618 C CA . VAL A 1 83 ? -23.621 -2.096 11.549 1.00 90.25 83 VAL A CA 1
ATOM 619 C C . VAL A 1 83 ? -23.626 -1.192 10.315 1.00 90.25 83 VAL A C 1
ATOM 621 O O . VAL A 1 83 ? -23.402 -1.674 9.203 1.00 90.25 83 VAL A O 1
ATOM 624 N N . VAL A 1 84 ? -23.867 0.113 10.487 1.00 90.00 84 VAL A N 1
ATOM 625 C CA . VAL A 1 84 ? -23.840 1.087 9.384 1.00 90.00 84 VAL A CA 1
ATOM 626 C C . VAL A 1 84 ? -22.439 1.193 8.788 1.00 90.00 84 VAL A C 1
ATOM 628 O O . VAL A 1 84 ? -22.311 1.016 7.581 1.00 90.00 84 VAL A O 1
ATOM 631 N N . MET A 1 85 ? -21.398 1.397 9.599 1.00 92.88 85 MET A N 1
ATOM 632 C CA . MET A 1 85 ? -20.000 1.431 9.143 1.00 92.88 85 MET A CA 1
ATOM 633 C C . MET A 1 85 ? -19.637 0.159 8.364 1.00 92.88 85 MET A C 1
ATOM 635 O O . MET A 1 85 ? -19.111 0.213 7.251 1.00 92.88 85 MET A O 1
ATOM 639 N N . LEU A 1 86 ? -19.979 -1.006 8.914 1.00 91.25 86 LEU A N 1
ATOM 640 C CA . LEU A 1 86 ? -19.729 -2.285 8.260 1.00 91.25 86 LEU A CA 1
ATOM 641 C C . LEU A 1 86 ? -20.502 -2.424 6.951 1.00 91.25 86 LEU A C 1
ATOM 643 O O . LEU A 1 86 ? -19.963 -2.941 5.979 1.00 91.25 86 LEU A O 1
ATOM 647 N N . SER A 1 87 ? -21.740 -1.945 6.885 1.00 89.25 87 SER A N 1
ATOM 648 C CA . SER A 1 87 ? -22.540 -1.982 5.657 1.00 89.25 87 SER A CA 1
ATOM 649 C C . SER A 1 87 ? -21.977 -1.043 4.587 1.00 89.25 87 SER A C 1
ATOM 651 O O . SER A 1 87 ? -21.824 -1.455 3.437 1.00 89.25 87 SER A O 1
ATOM 653 N N . VAL A 1 88 ? -21.602 0.184 4.968 1.00 88.06 88 VAL A N 1
ATOM 654 C CA . VAL A 1 88 ? -20.983 1.192 4.086 1.00 88.06 88 VAL A CA 1
ATOM 655 C C . VAL A 1 88 ? -19.708 0.643 3.450 1.00 88.06 88 VAL A C 1
ATOM 657 O O . VAL A 1 88 ? -19.488 0.808 2.250 1.00 88.06 88 VAL A O 1
ATOM 660 N N . HIS A 1 89 ? -18.902 -0.084 4.222 1.00 88.06 89 HIS A N 1
ATOM 661 C CA . HIS A 1 89 ? -17.652 -0.666 3.742 1.00 88.06 89 HIS A CA 1
ATOM 662 C C . HIS A 1 89 ? -17.784 -2.100 3.203 1.00 88.06 89 HIS A C 1
ATOM 664 O O . HIS A 1 89 ? -16.768 -2.716 2.872 1.00 88.06 89 HIS A O 1
ATOM 670 N N . GLY A 1 90 ? -18.999 -2.642 3.066 1.00 86.88 90 GLY A N 1
ATOM 671 C CA . GLY A 1 90 ? -19.221 -3.991 2.523 1.00 86.88 90 GLY A CA 1
ATOM 672 C C . GLY A 1 90 ? -18.646 -5.113 3.397 1.00 86.88 90 GLY A C 1
ATOM 673 O O . GLY A 1 90 ? -18.247 -6.156 2.889 1.00 86.88 90 GLY A O 1
ATOM 674 N N . LEU A 1 91 ? -18.560 -4.880 4.705 1.00 89.06 91 LEU A N 1
ATOM 675 C CA . LEU A 1 91 ? -18.012 -5.790 5.707 1.00 89.06 91 LEU A CA 1
ATOM 676 C C . LEU A 1 91 ? -19.060 -6.503 6.561 1.00 89.06 91 LEU A C 1
ATOM 678 O O . LEU A 1 91 ? -18.731 -7.487 7.213 1.00 89.06 91 LEU A O 1
ATOM 682 N N . ALA A 1 92 ? -20.320 -6.065 6.520 1.00 87.50 92 ALA A N 1
ATOM 683 C CA . ALA A 1 92 ? -21.394 -6.602 7.364 1.00 87.50 92 ALA A CA 1
ATOM 684 C C . ALA A 1 92 ? -21.660 -8.111 7.183 1.00 87.50 92 ALA A C 1
ATOM 686 O O . ALA A 1 92 ? -22.226 -8.750 8.062 1.00 87.50 92 ALA A O 1
ATOM 687 N N . GLN A 1 93 ? -21.260 -8.677 6.044 1.00 85.06 93 GLN A N 1
ATOM 688 C CA . GLN A 1 93 ? -21.444 -10.091 5.706 1.00 85.06 93 GLN A CA 1
ATOM 689 C C . GLN A 1 93 ? -20.314 -11.011 6.191 1.00 85.06 93 GLN A C 1
ATOM 691 O O . GLN A 1 93 ? -20.403 -12.225 6.014 1.00 85.06 93 GLN A O 1
ATOM 696 N N . PHE A 1 94 ? -19.238 -10.452 6.746 1.00 86.31 94 PHE A N 1
ATOM 697 C CA . PHE A 1 94 ? -18.096 -11.221 7.225 1.00 86.31 94 PHE A CA 1
ATOM 698 C C . PHE A 1 94 ? -18.110 -11.313 8.747 1.00 86.31 94 PHE A C 1
ATOM 700 O O . PHE A 1 94 ? -18.395 -10.336 9.439 1.00 86.31 94 PHE A O 1
ATOM 707 N N . ASP A 1 95 ? -17.735 -12.479 9.271 1.00 84.25 95 ASP A N 1
ATOM 708 C CA . ASP A 1 95 ? -17.429 -12.612 10.691 1.00 84.25 95 ASP A CA 1
ATOM 709 C C . ASP A 1 95 ? -16.026 -12.058 10.951 1.00 84.25 95 ASP A C 1
ATOM 711 O O . ASP A 1 95 ? -15.025 -12.772 10.889 1.00 84.25 95 ASP A O 1
ATOM 715 N N . LEU A 1 96 ? -15.962 -10.751 11.205 1.00 82.38 96 LEU A N 1
ATOM 716 C CA . LEU A 1 96 ? -14.712 -10.044 11.471 1.00 82.38 96 LEU A CA 1
ATOM 717 C C . LEU A 1 96 ? -14.016 -10.523 12.749 1.00 82.38 96 LEU A C 1
ATOM 719 O O . LEU A 1 96 ? -12.849 -10.203 12.935 1.00 82.38 96 LEU A O 1
ATOM 723 N N . LEU A 1 97 ? -14.705 -11.242 13.638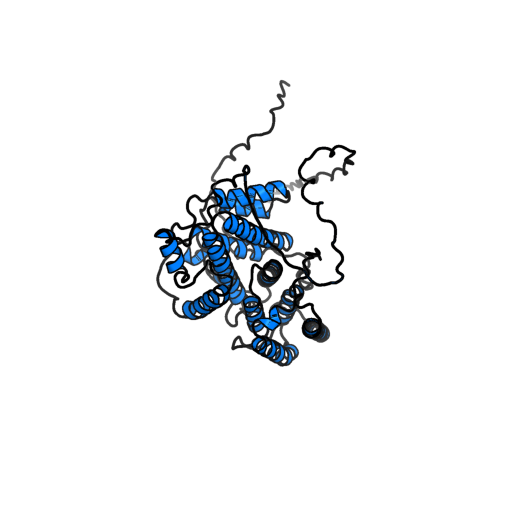 1.00 80.00 97 LEU A N 1
ATOM 724 C CA . LEU A 1 97 ? -14.134 -11.761 14.882 1.00 80.00 97 LEU A CA 1
ATOM 725 C C . LEU A 1 97 ? -13.678 -13.222 14.751 1.00 80.00 97 LEU A C 1
ATOM 727 O O . LEU A 1 97 ? -13.088 -13.755 15.690 1.00 80.00 97 LEU A O 1
ATOM 731 N N . ALA A 1 98 ? -13.937 -13.870 13.611 1.00 74.50 98 ALA A N 1
ATOM 732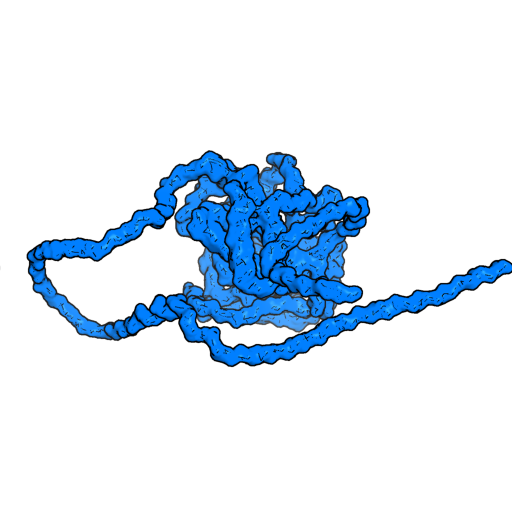 C CA . ALA A 1 98 ? -13.393 -15.185 13.299 1.00 74.50 98 ALA A CA 1
ATOM 733 C C . ALA A 1 98 ? -11.942 -15.080 12.805 1.00 74.50 98 ALA A C 1
ATOM 735 O O . ALA A 1 98 ? -11.581 -14.148 12.083 1.00 74.50 98 ALA A O 1
ATOM 736 N N . ASP A 1 99 ? -11.117 -16.070 13.155 1.00 61.00 99 ASP A N 1
ATOM 737 C CA . ASP A 1 99 ? -9.695 -16.090 12.810 1.00 61.00 99 ASP A CA 1
ATOM 738 C C . ASP A 1 99 ? -9.473 -16.075 11.283 1.00 61.00 99 ASP A C 1
ATOM 740 O O . ASP A 1 99 ? -9.692 -17.070 10.590 1.00 61.00 99 ASP A O 1
ATOM 744 N N . VAL A 1 100 ? -9.020 -14.913 10.784 1.00 60.56 100 VAL A N 1
ATOM 745 C CA . VAL A 1 100 ? -8.220 -14.617 9.567 1.00 60.56 100 VAL A CA 1
ATOM 746 C C . VAL A 1 100 ? -8.805 -15.018 8.195 1.00 60.56 100 VAL A C 1
ATOM 748 O O . VAL A 1 100 ? -8.372 -14.520 7.155 1.00 60.56 100 VAL A O 1
ATOM 751 N N . THR A 1 101 ? -9.828 -15.867 8.132 1.00 68.12 101 THR A N 1
ATOM 752 C CA . THR A 1 101 ? -10.374 -16.390 6.862 1.00 68.12 101 THR A CA 1
ATOM 753 C C . THR A 1 101 ? -11.111 -15.339 6.030 1.00 68.12 101 THR A C 1
ATOM 755 O O . THR A 1 101 ? -11.132 -15.425 4.800 1.00 68.12 101 THR A O 1
ATOM 758 N N . TRP A 1 102 ? -11.678 -14.316 6.672 1.00 79.38 102 TRP A N 1
ATOM 759 C CA . TRP A 1 102 ? -12.484 -13.303 5.994 1.00 79.38 102 TRP A CA 1
ATOM 760 C C . TRP A 1 102 ? -11.650 -12.274 5.224 1.00 79.38 102 TRP A C 1
ATOM 762 O O . TRP A 1 102 ? -12.121 -11.740 4.225 1.00 79.38 102 TRP A O 1
ATOM 772 N N . GLU A 1 103 ? -10.411 -12.005 5.642 1.00 80.19 103 GLU A N 1
ATOM 773 C CA . GLU A 1 103 ? -9.621 -10.868 5.151 1.00 80.19 103 GLU A CA 1
ATOM 774 C C . GLU A 1 103 ? -9.343 -10.910 3.648 1.00 80.19 103 GLU A C 1
ATOM 776 O O . GLU A 1 103 ? -9.353 -9.879 2.974 1.00 80.19 103 GLU A O 1
ATOM 781 N N . THR A 1 104 ? -9.053 -12.101 3.121 1.00 82.75 104 THR A N 1
ATOM 782 C CA . THR A 1 104 ? -8.803 -12.272 1.684 1.00 82.75 104 THR A CA 1
ATOM 783 C C . THR A 1 104 ? -10.114 -12.172 0.906 1.00 82.75 104 THR A C 1
ATOM 785 O O . THR A 1 104 ? -10.156 -11.499 -0.122 1.00 82.75 104 THR A O 1
ATOM 788 N N . ALA A 1 105 ? -11.191 -12.768 1.429 1.00 85.56 105 ALA A N 1
ATOM 789 C CA . ALA A 1 105 ? -12.506 -12.765 0.798 1.00 85.56 105 ALA A CA 1
ATOM 790 C C . ALA A 1 105 ? -13.139 -11.363 0.750 1.00 85.56 105 ALA A C 1
ATOM 792 O O . ALA A 1 105 ? -13.697 -10.986 -0.279 1.00 85.56 105 ALA A O 1
ATOM 793 N N . ALA A 1 106 ? -13.022 -10.581 1.827 1.00 86.75 106 ALA A N 1
ATOM 794 C CA . ALA A 1 106 ? -13.516 -9.208 1.900 1.00 86.75 106 ALA A CA 1
ATOM 795 C C . ALA A 1 106 ? -12.840 -8.310 0.868 1.00 86.75 106 ALA A C 1
ATOM 797 O O . ALA A 1 106 ? -13.513 -7.585 0.132 1.00 86.75 106 ALA A O 1
ATOM 798 N N . PHE A 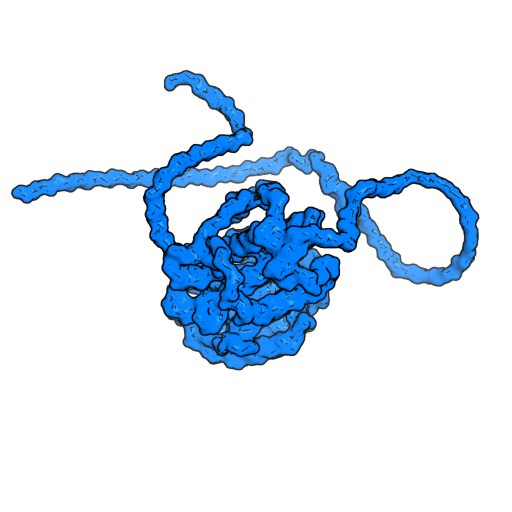1 107 ? -11.520 -8.424 0.759 1.00 88.88 107 PHE A N 1
ATOM 799 C CA . PHE A 1 107 ? -10.762 -7.666 -0.217 1.00 88.88 107 PHE A CA 1
ATOM 800 C C . PHE A 1 107 ? -11.080 -8.093 -1.660 1.00 88.88 107 PHE A C 1
ATOM 802 O O . PHE A 1 107 ? -11.284 -7.238 -2.517 1.00 88.88 107 PHE A O 1
ATOM 809 N N . ASP A 1 108 ? -11.184 -9.398 -1.942 1.00 87.88 108 ASP A N 1
ATOM 810 C CA . ASP A 1 108 ? -11.556 -9.896 -3.277 1.00 87.88 108 ASP A CA 1
ATOM 811 C C . ASP A 1 108 ? -12.968 -9.482 -3.694 1.00 87.88 108 ASP A C 1
ATOM 813 O O . ASP A 1 108 ? -13.204 -9.169 -4.862 1.00 87.88 108 ASP A O 1
ATOM 817 N N . LEU A 1 109 ? -13.915 -9.478 -2.756 1.00 87.75 109 LEU A N 1
ATOM 818 C CA . LEU A 1 109 ? -15.264 -8.994 -3.017 1.00 87.75 109 LEU A CA 1
ATOM 819 C C . LEU A 1 109 ? -15.256 -7.499 -3.330 1.00 87.75 109 LEU A C 1
ATOM 821 O O . LEU A 1 109 ? -15.817 -7.084 -4.339 1.00 87.75 109 LEU A O 1
ATOM 825 N N . TRP A 1 110 ? -14.566 -6.702 -2.513 1.00 90.69 110 TRP A N 1
ATOM 826 C CA . TRP A 1 110 ? -14.425 -5.272 -2.764 1.00 90.69 110 TRP A CA 1
ATOM 827 C C . TRP A 1 110 ? -13.775 -4.990 -4.129 1.00 90.69 110 TRP A C 1
ATOM 829 O O . TRP A 1 110 ? -14.263 -4.139 -4.870 1.00 90.69 110 TRP A O 1
ATOM 839 N N . LEU A 1 111 ? -12.734 -5.740 -4.513 1.00 86.12 111 LEU A N 1
ATOM 840 C CA . LEU A 1 111 ? -12.098 -5.622 -5.829 1.00 86.12 111 LEU A CA 1
ATOM 841 C C . LEU A 1 111 ? -13.062 -5.892 -6.993 1.00 86.12 111 LEU A C 1
ATOM 843 O O . LEU A 1 111 ? -12.932 -5.257 -8.041 1.00 86.12 111 LEU A O 1
ATOM 847 N N . LYS A 1 112 ? -14.006 -6.825 -6.830 1.00 85.50 112 LYS A N 1
ATOM 848 C CA . LYS A 1 112 ? -15.044 -7.105 -7.833 1.00 85.50 112 LYS A CA 1
ATOM 849 C C . LYS A 1 112 ? -16.065 -5.970 -7.879 1.00 85.50 112 LYS A C 1
ATOM 851 O O . LYS A 1 112 ? -16.329 -5.423 -8.949 1.00 85.50 112 LYS A O 1
ATOM 856 N N . ASP A 1 113 ? -16.563 -5.558 -6.719 1.00 83.00 113 ASP A N 1
ATOM 857 C CA . ASP A 1 113 ? -17.651 -4.585 -6.592 1.00 83.00 113 ASP A CA 1
ATOM 858 C C . ASP A 1 113 ? -17.232 -3.151 -6.944 1.00 83.00 113 ASP A C 1
ATOM 860 O O . ASP A 1 113 ? -18.043 -2.376 -7.460 1.00 83.00 113 ASP A O 1
ATOM 864 N N . ARG A 1 114 ? -15.970 -2.768 -6.702 1.00 76.56 114 ARG A N 1
ATOM 865 C CA . ARG A 1 114 ? -15.482 -1.401 -6.969 1.00 76.56 114 ARG A CA 1
ATOM 866 C C . ARG A 1 114 ? -15.582 -1.012 -8.445 1.00 76.56 114 ARG A C 1
ATOM 868 O O . ARG A 1 114 ? -15.777 0.158 -8.752 1.00 76.56 114 ARG A O 1
ATOM 875 N N . THR A 1 115 ? -15.512 -1.988 -9.354 1.00 61.12 115 THR A N 1
ATOM 876 C CA . THR A 1 115 ? -15.689 -1.753 -10.797 1.00 61.12 115 THR A CA 1
ATOM 877 C C . THR A 1 115 ? -17.138 -1.414 -11.167 1.00 61.12 115 THR A C 1
ATOM 879 O O . THR A 1 115 ? -17.372 -0.766 -12.182 1.00 61.12 115 THR A O 1
ATOM 882 N N . GLN A 1 116 ? -18.110 -1.786 -10.323 1.00 52.28 116 GLN A N 1
ATOM 883 C CA . GLN A 1 116 ? -19.541 -1.540 -10.533 1.00 52.28 116 GLN A CA 1
ATOM 884 C C . GLN A 1 116 ? -20.062 -0.291 -9.803 1.00 52.28 116 GLN A C 1
ATOM 886 O O . GLN A 1 116 ? -21.061 0.285 -10.224 1.00 52.28 116 GLN A O 1
ATOM 891 N N . LYS A 1 117 ? -19.398 0.161 -8.729 1.00 51.72 117 LYS A N 1
ATOM 892 C CA . LYS A 1 117 ? -19.867 1.257 -7.853 1.00 51.72 117 LYS A CA 1
ATOM 893 C C . LYS A 1 117 ? -19.264 2.640 -8.153 1.00 51.72 117 LYS A C 1
ATOM 895 O O . LYS A 1 117 ? -19.195 3.491 -7.268 1.00 51.72 117 LYS A O 1
ATOM 900 N N . SER A 1 118 ? -18.867 2.922 -9.395 1.00 42.09 118 SER A N 1
ATOM 901 C CA . SER A 1 118 ? -18.449 4.278 -9.792 1.00 42.09 118 SER A CA 1
ATOM 902 C C . SER A 1 118 ? -19.651 5.151 -10.160 1.00 42.09 118 SER A C 1
ATOM 904 O O . SER A 1 118 ? -19.885 5.433 -11.328 1.00 42.09 118 SER A O 1
ATOM 906 N N . ALA A 1 119 ? -20.446 5.528 -9.158 1.00 42.78 119 ALA A N 1
ATOM 907 C CA . ALA A 1 119 ? -21.348 6.686 -9.129 1.00 42.78 119 ALA A CA 1
ATOM 908 C C . ALA A 1 119 ? -22.400 6.429 -8.056 1.00 42.78 119 ALA A C 1
ATOM 910 O O . ALA A 1 119 ? -23.246 5.580 -8.272 1.00 42.78 119 ALA A O 1
ATOM 911 N N . THR A 1 120 ? -22.340 7.168 -6.944 1.00 38.16 120 THR A N 1
ATOM 912 C CA . THR A 1 120 ? -23.486 7.737 -6.199 1.00 38.16 120 THR A CA 1
ATOM 913 C C . THR A 1 120 ? -23.121 7.900 -4.728 1.00 38.16 120 THR A C 1
ATOM 915 O O . THR A 1 120 ? -23.503 7.078 -3.910 1.00 38.16 120 THR A O 1
ATOM 918 N N . THR A 1 121 ? -22.389 8.968 -4.417 1.00 38.69 121 THR A N 1
ATOM 919 C CA . THR A 1 121 ? -22.590 9.842 -3.245 1.00 38.69 121 THR A CA 1
ATOM 920 C C . THR A 1 121 ? -21.550 10.958 -3.339 1.00 38.69 121 THR A C 1
ATOM 922 O O . THR A 1 121 ? -20.349 10.712 -3.441 1.00 38.69 121 THR A O 1
ATOM 925 N N . MET A 1 122 ? -22.009 12.209 -3.418 1.00 38.69 122 MET A N 1
ATOM 926 C CA . MET A 1 122 ? -21.125 13.370 -3.316 1.00 38.69 122 MET A CA 1
ATOM 927 C C . MET A 1 122 ? -20.752 13.554 -1.847 1.00 38.69 122 MET A C 1
ATOM 929 O O . MET A 1 122 ? -21.411 14.290 -1.123 1.00 38.69 122 MET A O 1
ATOM 933 N N . ASP A 1 123 ? -19.724 12.832 -1.417 1.00 56.25 123 ASP A N 1
ATOM 934 C CA . ASP A 1 123 ? -19.041 13.084 -0.154 1.00 56.25 123 ASP A CA 1
ATOM 935 C C . ASP A 1 123 ? -18.104 14.296 -0.329 1.00 56.25 123 ASP A C 1
ATOM 937 O O . ASP A 1 123 ? -17.409 14.404 -1.346 1.00 56.25 123 ASP A O 1
ATOM 941 N N . ALA A 1 124 ? -18.070 15.212 0.643 1.00 56.97 124 ALA A N 1
ATOM 942 C CA . ALA A 1 124 ? -17.180 16.379 0.638 1.00 56.97 124 ALA A CA 1
ATOM 943 C C . ALA A 1 124 ? -15.696 15.971 0.543 1.00 56.97 124 ALA A C 1
ATOM 945 O O . ALA A 1 124 ? -14.859 16.725 0.037 1.00 56.97 124 ALA A O 1
ATOM 946 N N . HIS A 1 125 ? -15.382 14.742 0.962 1.00 66.88 125 HIS A N 1
ATOM 947 C CA . HIS A 1 125 ? -14.050 14.155 0.891 1.00 66.88 125 HIS A CA 1
ATOM 948 C C . HIS A 1 125 ? -13.806 13.295 -0.353 1.00 66.88 125 HIS A C 1
ATOM 950 O O . HIS A 1 125 ? -12.699 12.792 -0.509 1.00 66.88 125 HIS A O 1
ATOM 956 N N . ARG A 1 126 ? -14.762 13.159 -1.285 1.00 73.31 126 ARG A N 1
ATOM 957 C CA . ARG A 1 126 ? -14.630 12.278 -2.465 1.00 73.31 126 ARG A CA 1
ATOM 958 C C . ARG A 1 126 ? -13.336 12.507 -3.245 1.00 73.31 126 ARG A C 1
ATOM 960 O O . ARG A 1 126 ? -12.683 11.555 -3.653 1.00 73.31 126 ARG A O 1
ATOM 967 N N . ASN A 1 127 ? -12.955 13.769 -3.416 1.00 73.88 127 ASN A N 1
ATOM 968 C CA . ASN A 1 127 ? -11.709 14.131 -4.082 1.00 73.88 127 ASN A CA 1
ATOM 969 C C . ASN A 1 127 ? -10.479 13.736 -3.249 1.00 73.88 127 ASN A C 1
ATOM 971 O O . ASN A 1 127 ? -9.514 13.224 -3.799 1.00 73.88 127 ASN A O 1
ATOM 975 N N . LYS A 1 128 ? -10.528 13.920 -1.922 1.00 81.19 128 LYS A N 1
ATOM 976 C CA . LYS A 1 128 ? -9.450 13.570 -0.980 1.00 81.19 128 LYS A CA 1
ATOM 977 C C . LYS A 1 128 ? -9.246 12.053 -0.860 1.00 81.19 128 LYS A C 1
ATOM 979 O O . LYS A 1 128 ? -8.127 11.616 -0.622 1.00 81.19 128 LYS A O 1
ATOM 984 N N . LEU A 1 129 ? -10.315 11.283 -1.055 1.00 82.88 129 LEU A N 1
ATOM 985 C CA . LEU A 1 129 ? -10.338 9.820 -1.051 1.00 82.88 129 LEU A CA 1
ATOM 986 C C . LEU A 1 129 ? -9.811 9.190 -2.348 1.00 82.88 129 LEU A C 1
ATOM 988 O O . LEU A 1 129 ? -9.738 7.972 -2.423 1.00 82.88 129 LEU A O 1
ATOM 992 N N . ALA A 1 130 ? -9.478 9.977 -3.374 1.00 83.75 130 ALA A N 1
ATOM 993 C CA . ALA A 1 130 ? -8.845 9.442 -4.572 1.00 83.75 130 ALA A CA 1
ATOM 994 C C . ALA A 1 130 ? -7.324 9.279 -4.366 1.00 83.75 130 ALA A C 1
ATOM 996 O O . ALA A 1 130 ? -6.706 10.113 -3.686 1.00 83.75 130 ALA A O 1
ATOM 997 N N . PRO A 1 131 ? -6.692 8.283 -5.014 1.00 86.69 131 PRO A N 1
ATOM 998 C CA . PRO A 1 131 ? -5.241 8.150 -5.055 1.00 86.69 131 PRO A CA 1
ATOM 999 C C . PRO A 1 131 ? -4.517 9.459 -5.381 1.00 86.69 131 PRO A C 1
ATOM 1001 O O . PRO A 1 131 ? -4.978 10.236 -6.226 1.00 86.69 131 PRO A O 1
ATOM 1004 N N . LEU A 1 132 ? -3.364 9.702 -4.755 1.00 85.38 132 LEU A N 1
ATOM 1005 C CA . LEU A 1 132 ? -2.539 10.885 -5.028 1.00 85.38 132 LEU A CA 1
ATOM 1006 C C . LEU A 1 132 ? -2.093 10.920 -6.489 1.00 85.38 132 LEU A C 1
ATOM 1008 O O . LEU A 1 132 ? -2.138 11.984 -7.107 1.00 85.38 132 LEU A O 1
ATOM 1012 N N . ALA A 1 133 ? -1.748 9.762 -7.059 1.00 83.31 133 ALA A N 1
ATOM 1013 C CA . ALA A 1 133 ? -1.427 9.633 -8.480 1.00 83.31 133 ALA A CA 1
ATOM 1014 C C . ALA A 1 133 ? -2.542 10.183 -9.387 1.00 83.31 133 ALA A C 1
ATOM 1016 O O . ALA A 1 133 ? -2.254 10.868 -10.363 1.00 83.31 133 ALA A O 1
ATOM 1017 N N . ILE A 1 134 ? -3.812 9.926 -9.050 1.00 83.69 134 ILE A N 1
ATOM 1018 C CA . ILE A 1 134 ? -4.976 10.390 -9.821 1.00 83.69 134 ILE A CA 1
ATOM 1019 C C . ILE A 1 134 ? -5.251 11.866 -9.540 1.00 83.69 134 ILE A C 1
ATOM 1021 O O . ILE A 1 134 ? -5.468 12.640 -10.470 1.00 83.69 134 ILE A O 1
ATOM 1025 N N . ARG A 1 135 ? -5.206 12.288 -8.272 1.00 82.31 135 ARG A N 1
ATOM 1026 C CA . ARG A 1 135 ? -5.407 13.697 -7.900 1.00 82.31 135 ARG A CA 1
ATOM 1027 C C . ARG A 1 135 ? -4.398 14.632 -8.546 1.00 82.31 135 ARG A C 1
ATOM 1029 O O . ARG A 1 135 ? -4.755 15.752 -8.890 1.00 82.31 135 ARG A O 1
ATOM 1036 N N . ALA A 1 136 ? -3.162 14.181 -8.731 1.00 77.44 136 ALA A N 1
ATOM 1037 C CA . ALA A 1 136 ? -2.131 14.951 -9.411 1.00 77.44 136 ALA A CA 1
ATOM 1038 C C . ALA A 1 136 ? -2.389 15.1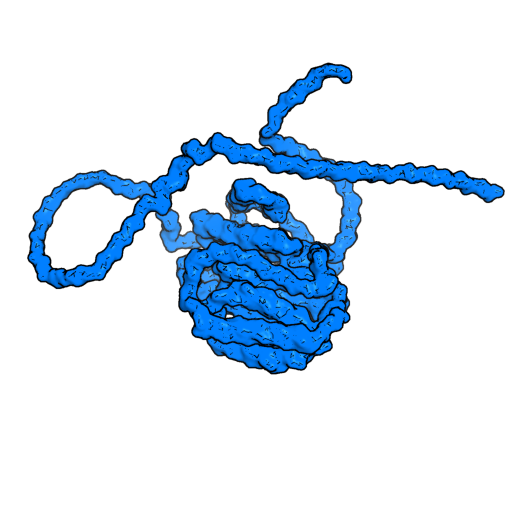25 -10.925 1.00 77.44 136 ALA A C 1
ATOM 1040 O O . ALA A 1 136 ? -1.770 15.991 -11.536 1.00 77.44 136 ALA A O 1
ATOM 1041 N N . LEU A 1 137 ? -3.314 14.360 -11.526 1.00 72.81 137 LEU A N 1
ATOM 1042 C CA . LEU A 1 137 ? -3.779 14.561 -12.908 1.00 72.81 137 LEU A CA 1
ATOM 1043 C C . LEU A 1 137 ? -4.883 15.628 -13.009 1.00 72.81 137 LEU A C 1
ATOM 1045 O O . LEU A 1 137 ? -5.117 16.175 -14.087 1.00 72.81 137 LEU A O 1
ATOM 1049 N N . GLY A 1 138 ? -5.593 15.895 -11.910 1.00 66.44 138 GLY A N 1
ATOM 1050 C CA . GLY A 1 138 ? -6.686 16.861 -11.857 1.00 66.44 138 GLY A CA 1
ATOM 1051 C C . GLY A 1 138 ? -6.203 18.296 -11.598 1.00 66.44 138 GLY A C 1
ATOM 1052 O O . GLY A 1 138 ? -5.118 18.505 -11.052 1.00 66.44 138 GLY A O 1
ATOM 1053 N N . PRO A 1 139 ? -6.999 19.323 -11.954 1.00 60.50 139 PRO A N 1
ATOM 1054 C CA . PRO A 1 139 ? -6.717 20.704 -11.561 1.00 60.50 139 PRO A CA 1
ATOM 1055 C C . PRO A 1 139 ? -6.624 20.842 -10.032 1.00 60.50 139 PRO A C 1
ATOM 1057 O O . PRO A 1 139 ? -7.315 20.138 -9.301 1.00 60.50 139 PRO A O 1
ATOM 1060 N N . ALA A 1 140 ? -5.819 21.791 -9.536 1.00 59.44 140 ALA A N 1
ATOM 1061 C CA . ALA A 1 140 ? -5.547 21.972 -8.099 1.00 59.44 140 ALA A CA 1
ATOM 1062 C C . ALA A 1 140 ? -6.813 22.118 -7.224 1.00 59.44 140 ALA A C 1
ATOM 1064 O O . ALA A 1 140 ? -6.815 21.742 -6.054 1.00 59.44 140 ALA A O 1
ATOM 1065 N N . THR A 1 141 ? -7.920 22.591 -7.803 1.00 50.62 141 THR A N 1
ATOM 1066 C CA . THR A 1 141 ? -9.246 22.662 -7.165 1.00 50.62 141 THR A CA 1
ATOM 1067 C C . THR A 1 141 ? -9.848 21.291 -6.813 1.00 50.62 141 THR A C 1
ATOM 1069 O O . THR A 1 141 ? -10.837 21.226 -6.088 1.00 50.62 141 THR A O 1
ATOM 1072 N N . GLN A 1 142 ? -9.251 20.192 -7.282 1.00 59.09 142 GLN A N 1
ATOM 1073 C CA . GLN A 1 142 ? -9.677 18.808 -7.058 1.00 59.09 142 GLN A CA 1
ATOM 1074 C C . GLN A 1 142 ? -8.789 18.041 -6.062 1.00 59.09 142 GLN A C 1
ATOM 1076 O O . GLN A 1 142 ? -8.964 16.837 -5.906 1.00 59.09 142 GLN A O 1
ATOM 1081 N N . GLN A 1 143 ? -7.873 18.693 -5.333 1.00 62.47 143 GLN A N 1
ATOM 1082 C CA . GLN A 1 143 ? -7.027 18.000 -4.338 1.00 62.47 143 GLN A CA 1
ATOM 1083 C C . GLN A 1 143 ? -7.781 17.547 -3.068 1.00 62.47 143 GLN A C 1
ATOM 1085 O O . GLN A 1 143 ? -7.259 16.743 -2.289 1.00 62.47 143 GLN A O 1
ATOM 1090 N N . GLY A 1 144 ? -9.034 17.990 -2.910 1.00 63.88 144 GLY A N 1
ATOM 1091 C CA . GLY A 1 144 ? -9.917 17.639 -1.800 1.00 63.88 144 GLY A CA 1
ATOM 1092 C C . GLY A 1 144 ? -9.649 18.457 -0.537 1.00 63.88 144 GLY A C 1
ATOM 1093 O O . GLY A 1 144 ? -8.568 19.011 -0.348 1.00 63.88 144 GLY A O 1
ATOM 1094 N N . MET A 1 145 ? -10.655 18.552 0.334 1.00 70.19 145 MET A N 1
ATOM 1095 C CA . MET A 1 145 ? -10.506 19.235 1.620 1.00 70.19 145 MET A CA 1
ATOM 1096 C C . MET A 1 145 ? -9.546 18.454 2.532 1.00 70.19 145 MET A C 1
ATOM 1098 O O . MET A 1 145 ? -9.580 17.218 2.533 1.00 70.19 145 MET A O 1
ATOM 1102 N N . PRO A 1 146 ? -8.690 19.140 3.314 1.00 79.31 146 PRO A N 1
ATOM 1103 C CA . PRO A 1 146 ? -7.854 18.473 4.302 1.00 79.31 146 PRO A CA 1
ATOM 1104 C C . PRO A 1 146 ? -8.726 17.758 5.339 1.00 79.31 146 PRO A C 1
ATOM 1106 O O . PRO A 1 146 ? -9.846 18.181 5.621 1.00 79.31 146 PRO A O 1
ATOM 1109 N N . TRP A 1 147 ? -8.192 16.688 5.923 1.00 83.56 147 TRP A N 1
ATOM 1110 C CA . TRP A 1 147 ? -8.831 16.006 7.044 1.00 83.56 147 TRP A CA 1
ATOM 1111 C C . TRP A 1 147 ? -8.964 16.966 8.233 1.00 83.56 147 TRP A C 1
ATOM 1113 O O . TRP A 1 147 ? -7.987 17.613 8.612 1.00 83.56 147 TRP A O 1
ATOM 1123 N N . GLN A 1 148 ? -10.173 17.078 8.788 1.00 84.56 148 GLN A N 1
ATOM 1124 C CA . GLN A 1 148 ? -10.506 17.995 9.888 1.00 84.56 148 GLN A CA 1
ATOM 1125 C C . GLN A 1 148 ? -10.761 17.250 11.207 1.00 84.56 148 GLN A C 1
ATOM 1127 O O . GLN A 1 148 ? -11.514 17.716 12.055 1.00 84.56 148 GLN A O 1
ATOM 1132 N N . PHE A 1 149 ? -10.136 16.085 11.380 1.00 88.81 149 PHE A N 1
ATOM 1133 C CA . PHE A 1 149 ? -10.260 15.283 12.596 1.00 88.81 149 PHE A CA 1
ATOM 1134 C C . PHE A 1 149 ? -9.213 15.668 13.641 1.00 88.81 149 PHE A C 1
ATOM 1136 O O . PHE A 1 149 ? -8.086 16.033 13.284 1.00 88.81 149 PHE A O 1
ATOM 1143 N N . GLY A 1 150 ? -9.546 15.507 14.926 1.00 87.94 150 GLY A N 1
ATOM 1144 C CA . GLY A 1 150 ? -8.658 15.852 16.045 1.00 87.94 150 GLY A CA 1
ATOM 1145 C C . GLY A 1 150 ? -7.314 15.115 16.000 1.00 87.94 150 GLY A C 1
ATOM 1146 O O . GLY A 1 150 ? -6.273 15.689 16.317 1.00 87.94 150 GLY A O 1
ATOM 1147 N N . TRP A 1 151 ? -7.306 13.877 15.496 1.00 93.44 151 TRP A N 1
ATOM 1148 C CA . TRP A 1 151 ? -6.094 13.064 15.351 1.00 93.44 151 TRP A CA 1
ATOM 1149 C C . TRP A 1 151 ? -5.152 13.525 14.231 1.00 93.44 151 TRP A C 1
ATOM 1151 O O . TRP A 1 151 ? -3.992 13.113 14.199 1.00 93.44 151 TRP A O 1
ATOM 1161 N N . THR A 1 152 ? -5.601 14.390 13.315 1.00 91.56 152 THR A N 1
ATOM 1162 C CA . THR A 1 152 ? -4.820 14.770 12.124 1.00 91.56 152 THR A CA 1
ATOM 1163 C C . THR A 1 152 ? -3.521 15.495 12.488 1.00 91.56 152 THR A C 1
ATOM 1165 O O . THR A 1 152 ? -2.470 15.239 11.896 1.00 91.56 152 THR A O 1
ATOM 1168 N N . SER A 1 153 ? -3.562 16.400 13.468 1.00 89.12 153 SER A N 1
ATOM 1169 C CA . SER A 1 153 ? -2.377 17.138 13.926 1.00 89.12 153 SER A CA 1
ATOM 1170 C C . SER A 1 153 ? -1.382 16.221 14.645 1.00 89.12 153 SER A C 1
ATOM 1172 O O . SER A 1 153 ? -0.182 16.289 14.374 1.00 89.12 153 SER A O 1
ATOM 1174 N N . LEU A 1 154 ? -1.882 15.313 15.489 1.00 92.31 154 LEU A N 1
ATOM 1175 C CA . LEU A 1 154 ? -1.085 14.322 16.215 1.00 92.31 154 LEU A CA 1
ATOM 1176 C C . LEU A 1 154 ? -0.396 13.342 15.262 1.00 92.31 154 LEU A C 1
ATOM 1178 O O . LEU A 1 154 ? 0.793 13.066 15.412 1.00 92.31 154 LEU A O 1
ATOM 1182 N N . PHE A 1 155 ? -1.107 12.878 14.230 1.00 93.00 155 PHE A N 1
ATOM 1183 C CA . PHE A 1 155 ? -0.535 12.022 13.192 1.00 93.00 155 PHE A CA 1
ATOM 1184 C C . PHE A 1 155 ? 0.640 12.708 12.489 1.00 93.00 155 PHE A C 1
ATOM 1186 O O . PHE A 1 155 ? 1.718 12.130 12.338 1.00 93.00 155 PHE A O 1
ATOM 1193 N N . ARG A 1 156 ? 0.460 13.969 12.077 1.00 88.19 156 ARG A N 1
ATOM 1194 C CA . ARG A 1 156 ? 1.528 14.742 11.425 1.00 88.19 156 ARG A CA 1
ATOM 1195 C C . ARG A 1 156 ? 2.730 14.916 12.348 1.00 88.19 156 ARG A C 1
ATOM 1197 O O . ARG A 1 156 ? 3.855 14.684 11.904 1.00 88.19 156 ARG A O 1
ATOM 1204 N N . ALA A 1 157 ? 2.493 15.252 13.616 1.00 86.62 157 ALA A N 1
ATOM 1205 C CA . ALA A 1 157 ? 3.543 15.393 14.620 1.00 86.62 157 ALA A CA 1
ATOM 1206 C C . ALA A 1 157 ? 4.335 14.089 14.802 1.00 86.62 157 ALA A C 1
ATOM 1208 O O . ALA A 1 157 ? 5.565 14.116 14.761 1.00 86.62 157 ALA A O 1
ATOM 1209 N N . TYR A 1 158 ? 3.654 12.940 14.894 1.00 88.25 158 TYR A N 1
ATOM 1210 C CA . TYR A 1 158 ? 4.302 11.633 15.036 1.00 88.25 158 TYR A CA 1
ATOM 1211 C C . TYR A 1 158 ? 5.358 11.384 13.951 1.00 88.25 158 TYR A C 1
ATOM 1213 O O . TYR A 1 158 ? 6.436 10.870 14.236 1.00 88.25 158 TYR A O 1
ATOM 1221 N N . THR A 1 159 ? 5.074 11.779 12.707 1.00 81.00 159 THR A N 1
ATOM 1222 C CA . THR A 1 159 ? 5.968 11.517 11.564 1.00 81.00 159 THR A CA 1
ATOM 1223 C C . THR A 1 159 ? 7.258 12.343 11.580 1.00 81.00 159 THR A C 1
ATOM 1225 O O . THR A 1 159 ? 8.132 12.112 10.748 1.00 81.00 159 THR A O 1
ATOM 1228 N N . ILE A 1 160 ? 7.372 13.296 12.508 1.00 83.38 160 ILE A N 1
ATOM 1229 C CA . ILE A 1 160 ? 8.514 14.206 12.668 1.00 83.38 160 ILE A CA 1
ATOM 1230 C C . ILE A 1 160 ? 9.250 13.930 13.990 1.00 83.38 160 ILE A C 1
ATOM 1232 O O . ILE A 1 160 ? 10.463 14.110 14.076 1.00 83.38 160 ILE A O 1
ATOM 1236 N N . ILE A 1 161 ? 8.534 13.477 15.023 1.00 83.81 161 ILE A N 1
ATOM 1237 C CA . ILE A 1 161 ? 9.097 13.178 16.344 1.00 83.81 161 ILE A CA 1
ATOM 1238 C C . ILE A 1 161 ? 10.051 11.983 16.250 1.00 83.81 161 ILE A C 1
ATOM 1240 O O . ILE A 1 161 ? 9.693 10.932 15.723 1.00 83.81 161 ILE A O 1
ATOM 1244 N N . THR A 1 162 ? 11.252 12.119 16.813 1.00 79.50 162 THR A N 1
ATOM 1245 C CA . THR A 1 162 ? 12.262 11.048 16.888 1.00 79.50 162 THR A CA 1
ATOM 1246 C C . THR A 1 162 ? 12.311 10.359 18.253 1.00 79.50 162 THR A C 1
ATOM 1248 O O . THR A 1 162 ? 12.781 9.224 18.344 1.00 79.50 162 THR A O 1
ATOM 1251 N N . ASP A 1 163 ? 11.803 11.009 19.306 1.00 86.19 163 ASP A N 1
ATOM 1252 C CA . ASP A 1 163 ? 11.731 10.448 20.655 1.00 86.19 163 ASP A CA 1
ATOM 1253 C C . ASP A 1 163 ? 10.699 9.312 20.729 1.00 86.19 163 ASP A C 1
ATOM 1255 O O . ASP A 1 163 ? 9.517 9.484 20.416 1.00 86.19 163 ASP A O 1
ATOM 1259 N N . ARG A 1 164 ? 11.146 8.135 21.175 1.00 82.38 164 ARG A N 1
ATOM 1260 C CA . ARG A 1 164 ? 10.324 6.921 21.216 1.00 82.38 164 ARG A CA 1
ATOM 1261 C C . ARG A 1 164 ? 9.229 6.963 22.286 1.00 82.38 164 ARG A C 1
ATOM 1263 O O . ARG A 1 164 ? 8.161 6.397 22.060 1.00 82.38 164 ARG A O 1
ATOM 1270 N N . ALA A 1 165 ? 9.477 7.584 23.437 1.00 84.94 165 ALA A N 1
ATOM 1271 C CA . ALA A 1 165 ? 8.481 7.703 24.499 1.00 84.94 165 ALA A CA 1
ATOM 1272 C C . ALA A 1 165 ? 7.362 8.663 24.073 1.00 84.94 165 ALA A C 1
ATOM 1274 O O . ALA A 1 165 ? 6.181 8.345 24.218 1.00 84.94 165 ALA A O 1
ATOM 1275 N N . VAL A 1 166 ? 7.732 9.782 23.442 1.00 87.06 166 VAL A N 1
ATOM 1276 C CA . VAL A 1 166 ? 6.764 10.738 22.886 1.00 87.06 166 VAL A CA 1
ATOM 1277 C C . VAL A 1 166 ? 5.973 10.107 21.737 1.00 87.06 166 VAL A C 1
ATOM 1279 O O . VAL A 1 166 ? 4.756 10.273 21.671 1.00 87.06 166 VAL A O 1
ATOM 1282 N N . GLN A 1 167 ? 6.619 9.321 20.868 1.00 86.94 167 GLN A N 1
ATOM 1283 C CA . GLN A 1 167 ? 5.931 8.544 19.830 1.00 86.94 167 GLN A CA 1
ATOM 1284 C C . GLN A 1 167 ? 4.874 7.601 20.421 1.00 86.94 167 GLN A C 1
ATOM 1286 O O . GLN A 1 167 ? 3.748 7.579 19.929 1.00 86.94 167 GLN A O 1
ATOM 1291 N N . LEU A 1 168 ? 5.207 6.845 21.475 1.00 84.44 168 LEU A N 1
ATOM 1292 C CA . LEU A 1 168 ? 4.268 5.932 22.140 1.00 84.44 168 LEU A CA 1
ATOM 1293 C C . LEU A 1 168 ? 3.041 6.669 22.685 1.00 84.44 168 LEU A C 1
ATOM 1295 O O . LEU A 1 168 ? 1.920 6.310 22.332 1.00 84.44 168 LEU A O 1
ATOM 1299 N N . SER A 1 169 ? 3.256 7.744 23.443 1.00 87.94 169 SER A N 1
ATOM 1300 C CA . SER A 1 169 ? 2.164 8.568 23.976 1.00 87.94 169 SER A CA 1
ATOM 1301 C C . SER A 1 169 ? 1.318 9.208 22.866 1.00 87.94 169 SER A C 1
ATOM 1303 O O . SER A 1 169 ? 0.092 9.228 22.954 1.00 87.94 169 SER A O 1
ATOM 1305 N N . THR A 1 170 ? 1.945 9.661 21.775 1.00 91.25 170 THR A N 1
ATOM 1306 C CA . THR A 1 170 ? 1.232 10.261 20.634 1.00 91.25 170 THR A CA 1
ATOM 1307 C C . THR A 1 170 ? 0.312 9.251 19.942 1.00 91.25 170 THR A C 1
ATOM 1309 O O . THR A 1 170 ? -0.772 9.621 19.501 1.00 91.25 170 THR A O 1
ATOM 1312 N N . MET A 1 171 ? 0.704 7.974 19.854 1.00 90.62 171 MET A N 1
ATOM 1313 C CA . MET A 1 171 ? -0.139 6.929 19.251 1.00 90.62 171 MET A CA 1
ATOM 1314 C C . MET A 1 171 ? -1.395 6.645 20.069 1.00 90.62 171 MET A C 1
ATOM 1316 O O . MET A 1 171 ? -2.464 6.471 19.490 1.00 90.62 171 MET A O 1
ATOM 1320 N N . GLU A 1 172 ? -1.280 6.616 21.395 1.00 89.88 172 GLU A N 1
ATOM 1321 C CA . GLU A 1 172 ? -2.441 6.474 22.277 1.00 89.88 172 GLU A CA 1
ATOM 1322 C C . GLU A 1 172 ? -3.355 7.695 22.151 1.00 89.88 172 GLU A C 1
ATOM 1324 O O . GLU A 1 172 ? -4.547 7.541 21.896 1.00 89.88 172 GLU A O 1
ATOM 1329 N N . ALA A 1 173 ? -2.775 8.900 22.166 1.00 91.94 173 ALA A N 1
ATOM 1330 C CA . ALA A 1 173 ? -3.514 10.146 21.987 1.00 91.94 173 ALA A CA 1
ATOM 1331 C C . ALA A 1 173 ? -4.266 10.218 20.644 1.00 91.94 173 ALA A C 1
ATOM 1333 O O . ALA A 1 173 ? -5.382 10.728 20.603 1.00 91.94 173 ALA A O 1
ATOM 1334 N N . ILE A 1 174 ? -3.702 9.684 19.551 1.00 92.25 174 ILE A N 1
ATOM 1335 C CA . ILE A 1 174 ? -4.398 9.568 18.256 1.00 92.25 174 ILE A CA 1
ATOM 1336 C C . ILE A 1 174 ? -5.676 8.737 18.390 1.00 92.25 174 ILE A C 1
ATOM 1338 O O . ILE A 1 174 ? -6.689 9.099 17.803 1.00 92.25 174 ILE A O 1
ATOM 1342 N N . VAL A 1 175 ? -5.634 7.632 19.138 1.00 91.06 175 VAL A N 1
ATOM 1343 C CA . VAL A 1 175 ? -6.796 6.752 19.326 1.00 91.06 175 VAL A CA 1
ATOM 1344 C C . VAL A 1 175 ? -7.812 7.364 20.298 1.00 91.06 175 VAL A C 1
ATOM 1346 O O . VAL A 1 175 ? -9.012 7.174 20.108 1.00 91.06 175 VAL A O 1
ATOM 1349 N N . ASP A 1 176 ? -7.338 8.103 21.304 1.00 89.62 176 ASP A N 1
ATOM 1350 C CA . ASP A 1 176 ? -8.152 8.710 22.367 1.00 89.62 176 ASP A CA 1
ATOM 1351 C C . ASP A 1 176 ? -8.839 10.025 21.978 1.00 89.62 176 ASP A C 1
ATOM 1353 O O . ASP A 1 176 ? -9.888 10.352 22.529 1.00 89.62 176 ASP A O 1
ATOM 1357 N N . VAL A 1 177 ? -8.259 10.801 21.057 1.00 89.12 177 VAL A N 1
ATOM 1358 C CA . VAL A 1 177 ? -8.787 12.132 20.708 1.00 89.12 177 VAL A CA 1
ATOM 1359 C C . VAL A 1 177 ? -10.098 12.067 19.925 1.00 89.12 177 VAL A C 1
ATOM 1361 O O . VAL A 1 177 ? -10.885 13.012 19.966 1.00 89.12 177 VAL A O 1
ATOM 1364 N N . GLU A 1 178 ? -10.337 10.973 19.205 1.00 86.81 178 GLU A N 1
ATOM 1365 C CA . GLU A 1 178 ? -11.559 10.793 18.431 1.00 86.81 178 GLU A CA 1
ATOM 1366 C C . GLU A 1 178 ? -12.613 10.098 19.291 1.00 86.81 178 GLU A C 1
ATOM 1368 O O . GLU A 1 178 ? -12.487 8.922 19.640 1.00 86.81 178 GLU A O 1
ATOM 1373 N N . ALA A 1 179 ? -13.659 10.847 19.641 1.00 77.06 179 ALA A N 1
ATOM 1374 C CA . ALA A 1 179 ? -14.704 10.373 20.540 1.00 77.06 179 ALA A CA 1
ATOM 1375 C C . ALA A 1 179 ? -15.556 9.253 19.918 1.00 77.06 179 ALA A C 1
ATOM 1377 O O . ALA A 1 179 ? -16.032 8.379 20.645 1.00 77.06 179 ALA A O 1
ATOM 1378 N N . ASP A 1 180 ? -15.741 9.268 18.592 1.00 84.81 180 ASP A N 1
ATOM 1379 C CA . ASP A 1 180 ? -16.569 8.291 17.885 1.00 84.81 180 ASP A CA 1
ATOM 1380 C C . ASP A 1 180 ? -15.987 7.888 16.515 1.00 84.81 180 ASP A C 1
ATOM 1382 O O . ASP A 1 180 ? -16.229 8.512 15.483 1.00 84.81 180 ASP A O 1
ATOM 1386 N N . TRP A 1 181 ? -15.257 6.770 16.494 1.00 91.06 181 TRP A N 1
ATOM 1387 C CA . TRP A 1 181 ? -14.678 6.193 15.276 1.00 91.06 181 TRP A CA 1
ATOM 1388 C C . TRP A 1 181 ? -15.709 5.621 14.288 1.00 91.06 181 TRP A C 1
ATOM 1390 O O . TRP A 1 181 ? -15.334 5.349 13.146 1.00 91.06 181 TRP A O 1
ATOM 1400 N N . VAL A 1 182 ? -16.972 5.414 14.690 1.00 90.00 182 VAL A N 1
ATOM 1401 C CA . VAL A 1 182 ? -18.029 4.862 13.815 1.00 90.00 182 VAL A CA 1
ATOM 1402 C C . VAL A 1 182 ? -18.918 5.938 13.194 1.00 90.00 182 VAL A C 1
ATOM 1404 O O . VAL A 1 182 ? -19.733 5.629 12.316 1.00 90.00 182 VAL A O 1
ATOM 1407 N N . GLN A 1 183 ? -18.747 7.198 13.604 1.00 86.94 183 GLN A N 1
ATOM 1408 C CA . GLN A 1 183 ? -19.464 8.333 13.037 1.00 86.94 183 GLN A CA 1
ATOM 1409 C C . GLN A 1 183 ? -19.248 8.432 11.515 1.00 86.94 183 GLN A C 1
ATOM 1411 O O . GLN A 1 183 ? -18.202 8.053 10.979 1.00 86.94 183 GLN A O 1
ATOM 1416 N N . ASP A 1 184 ? -20.281 8.904 10.807 1.00 84.62 184 ASP A N 1
ATOM 1417 C CA . ASP A 1 184 ? -20.289 9.094 9.350 1.00 84.62 184 ASP A CA 1
ATOM 1418 C C . ASP A 1 184 ? -19.871 7.832 8.578 1.00 84.62 184 ASP A C 1
ATOM 1420 O O . ASP A 1 184 ? -19.212 7.879 7.542 1.00 84.62 184 ASP A O 1
ATOM 1424 N N . GLY A 1 185 ? -20.259 6.671 9.116 1.00 84.56 185 GLY A N 1
ATOM 1425 C CA . GLY A 1 185 ? -19.962 5.372 8.528 1.00 84.56 185 GLY A CA 1
ATOM 1426 C C . GLY A 1 185 ? -18.502 4.951 8.664 1.00 84.56 185 GLY A C 1
ATOM 1427 O O . GLY A 1 185 ? -18.080 4.101 7.894 1.00 84.56 185 GLY A O 1
ATOM 1428 N N . GLY A 1 186 ? -17.746 5.507 9.616 1.00 88.69 186 GLY A N 1
ATOM 1429 C CA . GLY A 1 186 ? -16.329 5.191 9.819 1.00 88.69 186 GLY A CA 1
ATOM 1430 C C . GLY A 1 186 ? -15.368 6.094 9.045 1.00 88.69 186 GLY A C 1
ATOM 1431 O O . GLY A 1 186 ? -14.226 5.704 8.787 1.00 88.69 186 GLY A O 1
ATOM 1432 N N . LEU A 1 187 ? -15.798 7.305 8.669 1.00 89.81 187 LEU A N 1
ATOM 1433 C CA . LEU A 1 187 ? -14.993 8.232 7.867 1.00 89.81 187 LEU A CA 1
ATO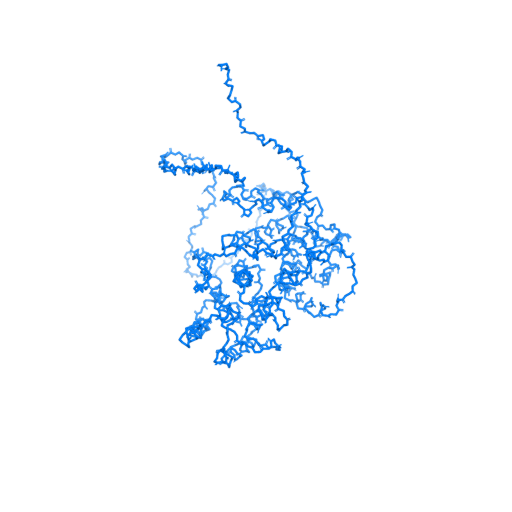M 1434 C C . LEU A 1 187 ? -13.652 8.583 8.533 1.00 89.81 187 LEU A C 1
ATOM 1436 O O . LEU A 1 187 ? -12.645 8.706 7.838 1.00 89.81 187 LEU A O 1
ATOM 1440 N N . ALA A 1 188 ? -13.605 8.687 9.864 1.00 92.00 188 ALA A N 1
ATOM 1441 C CA . ALA A 1 188 ? -12.365 8.927 10.603 1.00 92.00 188 ALA A CA 1
ATOM 1442 C C . ALA A 1 188 ? -11.354 7.774 10.438 1.00 92.00 188 ALA A C 1
ATOM 1444 O O . ALA A 1 188 ? -10.172 8.027 10.196 1.00 92.00 188 ALA A O 1
ATOM 1445 N N . LEU A 1 189 ? -11.807 6.512 10.489 1.00 93.75 189 LEU A N 1
ATOM 1446 C CA . LEU A 1 189 ? -10.953 5.337 10.252 1.00 93.75 189 LEU A CA 1
ATOM 1447 C C . LEU A 1 189 ? -10.450 5.297 8.806 1.00 93.75 189 LEU A C 1
ATOM 1449 O O . LEU A 1 189 ? -9.267 5.042 8.568 1.00 93.75 189 LEU A O 1
ATOM 1453 N N . LEU A 1 190 ? -11.330 5.586 7.843 1.00 93.12 190 LEU A N 1
ATOM 1454 C CA . LEU A 1 190 ? -10.962 5.675 6.430 1.00 93.12 190 LEU A CA 1
ATOM 1455 C C . LEU A 1 190 ? -9.950 6.801 6.180 1.00 93.12 190 LEU A C 1
ATOM 1457 O O . LEU A 1 190 ? -8.965 6.603 5.469 1.00 93.12 190 LEU A O 1
ATOM 1461 N N . GLY A 1 191 ? -10.159 7.969 6.787 1.00 91.81 191 GLY A N 1
ATOM 1462 C CA . GLY A 1 191 ? -9.248 9.103 6.690 1.00 91.81 191 GLY A CA 1
ATOM 1463 C C . GLY A 1 191 ? -7.876 8.799 7.284 1.00 91.81 191 GLY A C 1
ATOM 1464 O O . GLY A 1 191 ? -6.860 9.153 6.687 1.00 91.81 191 GLY A O 1
ATOM 1465 N N . LEU A 1 192 ? -7.827 8.091 8.415 1.00 94.88 192 LEU A N 1
ATOM 1466 C CA . LEU A 1 192 ? -6.580 7.660 9.049 1.00 94.88 192 LEU A CA 1
ATOM 1467 C C . LEU A 1 192 ? -5.817 6.652 8.174 1.00 94.88 192 LEU A C 1
ATOM 1469 O O . LEU A 1 192 ? -4.597 6.761 8.023 1.00 94.88 192 LEU A O 1
ATOM 1473 N N . ALA A 1 193 ? -6.531 5.709 7.550 1.00 95.75 193 ALA A N 1
ATOM 1474 C CA . ALA A 1 193 ? -5.962 4.766 6.589 1.00 95.75 193 ALA A CA 1
ATOM 1475 C C . ALA A 1 193 ? -5.371 5.490 5.365 1.00 95.75 193 ALA A C 1
ATOM 1477 O O . ALA A 1 193 ? -4.213 5.255 5.008 1.00 95.75 193 ALA A O 1
ATOM 1478 N N . TRP A 1 194 ? -6.115 6.433 4.777 1.00 93.75 194 TRP A N 1
ATOM 1479 C CA . TRP A 1 194 ? -5.614 7.274 3.688 1.00 93.75 194 TRP A CA 1
ATOM 1480 C C . TRP A 1 194 ? -4.420 8.125 4.107 1.00 93.75 194 TRP A C 1
ATOM 1482 O O . TRP A 1 194 ? -3.468 8.231 3.342 1.00 93.75 194 TRP A O 1
ATOM 1492 N N . MET A 1 195 ? -4.412 8.687 5.318 1.00 92.88 195 MET A N 1
ATOM 1493 C CA . MET A 1 195 ? -3.293 9.509 5.781 1.00 92.88 195 MET A CA 1
ATOM 1494 C C . MET A 1 195 ? -1.992 8.706 5.906 1.00 92.88 195 MET A C 1
ATOM 1496 O O . MET A 1 195 ? -0.923 9.233 5.597 1.00 92.88 195 MET A O 1
ATOM 1500 N N . CYS A 1 196 ? -2.068 7.424 6.285 1.00 95.69 196 CYS A N 1
ATOM 1501 C CA . CYS A 1 196 ? -0.912 6.526 6.234 1.00 95.69 196 CYS A CA 1
ATOM 1502 C C . CYS A 1 196 ? -0.361 6.409 4.806 1.00 95.69 196 CYS A C 1
ATOM 1504 O O . CYS A 1 196 ? 0.838 6.565 4.589 1.00 95.69 196 CYS A O 1
ATOM 1506 N N . VAL A 1 197 ? -1.239 6.175 3.831 1.00 95.00 197 VAL A N 1
ATOM 1507 C CA . VAL A 1 197 ? -0.854 6.024 2.422 1.00 95.00 197 VAL A CA 1
ATOM 1508 C C . VAL A 1 197 ? -0.295 7.329 1.850 1.00 95.00 197 VAL A C 1
ATOM 1510 O O . VAL A 1 197 ? 0.791 7.324 1.276 1.00 95.00 197 VAL A O 1
ATOM 1513 N N . GLU A 1 198 ? -0.971 8.459 2.071 1.00 92.00 198 GLU A N 1
ATOM 1514 C CA . GLU A 1 198 ? -0.517 9.774 1.605 1.00 92.00 198 GLU A CA 1
ATOM 1515 C C . GLU A 1 198 ? 0.870 10.111 2.154 1.00 92.00 198 GLU A C 1
ATOM 1517 O O . GLU A 1 198 ? 1.770 10.496 1.408 1.00 92.00 198 GLU A O 1
ATOM 1522 N N . ARG A 1 199 ? 1.080 9.903 3.459 1.00 91.50 199 ARG A N 1
ATOM 1523 C CA . ARG A 1 199 ? 2.344 10.262 4.100 1.00 91.50 199 ARG A CA 1
ATOM 1524 C C . ARG A 1 199 ? 3.514 9.406 3.622 1.00 91.50 199 ARG A C 1
ATOM 1526 O O . ARG A 1 199 ? 4.633 9.904 3.563 1.00 91.50 199 ARG A O 1
ATOM 1533 N N . VAL A 1 200 ? 3.270 8.147 3.268 1.00 91.94 200 VAL A N 1
ATOM 1534 C CA . VAL A 1 200 ? 4.273 7.261 2.655 1.00 91.94 200 VAL A CA 1
ATOM 1535 C C . VAL A 1 200 ? 4.682 7.762 1.272 1.00 91.94 200 VAL A C 1
ATOM 1537 O O . VAL A 1 200 ? 5.868 7.769 0.948 1.00 91.94 200 VAL A O 1
ATOM 1540 N N . VAL A 1 201 ? 3.705 8.176 0.466 1.00 89.81 201 VAL A N 1
ATOM 1541 C CA . VAL A 1 201 ? 3.917 8.650 -0.907 1.00 89.81 201 VAL A CA 1
ATOM 1542 C C . VAL A 1 201 ? 4.658 9.990 -0.921 1.00 89.81 201 VAL A C 1
ATOM 1544 O O . VAL A 1 201 ? 5.582 10.176 -1.710 1.00 89.81 201 VAL A O 1
ATOM 1547 N N . GLU A 1 202 ? 4.297 10.905 -0.021 1.00 87.75 202 GLU A N 1
ATOM 1548 C CA . GLU A 1 202 ? 4.958 12.207 0.134 1.00 87.75 202 GLU A CA 1
ATOM 1549 C C . GLU A 1 202 ? 6.314 12.096 0.851 1.00 87.75 202 GLU A C 1
ATOM 1551 O O . GLU A 1 202 ? 7.211 12.908 0.633 1.00 87.75 202 GLU A O 1
ATOM 1556 N N . GLY A 1 203 ? 6.464 11.114 1.741 1.00 82.50 203 GLY A N 1
ATOM 1557 C CA . GLY A 1 203 ? 7.598 10.976 2.647 1.00 82.50 203 GLY A CA 1
ATOM 1558 C C . GLY A 1 203 ? 8.889 10.476 1.998 1.00 82.50 203 GLY A C 1
ATOM 1559 O O . GLY A 1 203 ? 8.888 9.799 0.965 1.00 82.50 203 GLY A O 1
ATOM 1560 N N . ASP A 1 204 ? 10.003 10.777 2.662 1.00 83.94 204 ASP A N 1
ATOM 1561 C CA . ASP A 1 204 ? 11.300 10.151 2.407 1.00 83.94 204 ASP A CA 1
ATOM 1562 C C . ASP A 1 204 ? 11.390 8.749 3.045 1.00 83.94 204 ASP A C 1
ATOM 1564 O O . ASP A 1 204 ? 10.431 8.243 3.631 1.00 83.94 204 ASP A O 1
ATOM 1568 N N . GLU A 1 205 ? 12.549 8.098 2.928 1.00 78.12 205 GLU A N 1
ATOM 1569 C CA . GLU A 1 205 ? 12.778 6.750 3.464 1.00 78.12 205 GLU A CA 1
ATOM 1570 C C . GLU A 1 205 ? 12.505 6.646 4.978 1.00 78.12 205 GLU A C 1
ATOM 1572 O O . GLU A 1 205 ? 11.884 5.679 5.426 1.00 78.12 205 GLU A O 1
ATOM 1577 N N . VAL A 1 206 ? 12.891 7.663 5.758 1.00 81.12 206 VAL A N 1
ATOM 1578 C CA . VAL A 1 206 ? 12.710 7.686 7.220 1.00 81.12 206 VAL A CA 1
ATOM 1579 C C . VAL A 1 206 ? 11.230 7.815 7.574 1.00 81.12 206 VAL A C 1
ATOM 1581 O O . VAL A 1 206 ? 10.729 7.118 8.463 1.00 81.12 206 VAL A O 1
ATOM 1584 N N . VAL A 1 207 ? 10.510 8.681 6.857 1.00 86.00 207 VAL A N 1
ATOM 1585 C CA . VAL A 1 207 ? 9.066 8.863 7.024 1.00 86.00 207 VAL A CA 1
ATOM 1586 C C . VAL A 1 207 ? 8.305 7.592 6.638 1.00 86.00 207 VAL A C 1
ATOM 1588 O O . VAL A 1 207 ? 7.395 7.186 7.356 1.00 86.00 207 VAL A O 1
ATOM 1591 N N . ARG A 1 208 ? 8.682 6.909 5.553 1.00 88.12 208 ARG A N 1
ATOM 1592 C CA . ARG A 1 208 ? 8.011 5.667 5.120 1.00 88.12 208 ARG A CA 1
ATOM 1593 C C . ARG A 1 208 ? 8.087 4.574 6.182 1.00 88.12 208 ARG A C 1
ATOM 1595 O O . ARG A 1 208 ? 7.066 3.980 6.535 1.00 88.12 208 ARG A O 1
ATOM 1602 N N . GLU A 1 209 ? 9.271 4.358 6.757 1.00 86.19 209 GLU A N 1
ATOM 1603 C CA . GLU A 1 209 ? 9.446 3.364 7.820 1.00 86.19 209 GLU A CA 1
ATOM 1604 C C . GLU A 1 209 ? 8.688 3.755 9.104 1.00 86.19 209 GLU A C 1
ATOM 1606 O O . GLU A 1 209 ? 8.113 2.898 9.792 1.00 86.19 209 GLU A O 1
ATOM 1611 N N . SER A 1 210 ? 8.681 5.044 9.464 1.00 87.69 210 SER A N 1
ATOM 1612 C CA . SER A 1 210 ? 7.963 5.519 10.653 1.00 87.69 210 SER A CA 1
ATOM 1613 C C . SER A 1 210 ? 6.448 5.344 10.511 1.00 87.69 210 SER A C 1
ATOM 1615 O O . SER A 1 210 ? 5.805 4.898 11.464 1.00 87.69 210 SER A O 1
ATOM 1617 N N . VAL A 1 211 ? 5.891 5.568 9.316 1.00 93.31 211 VAL A N 1
ATOM 1618 C CA . VAL A 1 211 ? 4.464 5.361 9.031 1.00 93.31 211 VAL A CA 1
ATOM 1619 C C . VAL A 1 211 ? 4.084 3.875 9.050 1.00 93.31 211 VAL A C 1
ATOM 1621 O O . VAL A 1 211 ? 3.050 3.526 9.616 1.00 93.31 211 VAL A O 1
ATOM 1624 N N . ALA A 1 212 ? 4.923 2.967 8.537 1.00 92.94 212 ALA A N 1
ATOM 1625 C CA . ALA A 1 212 ? 4.679 1.520 8.653 1.00 92.94 212 ALA A CA 1
ATOM 1626 C C . ALA A 1 212 ? 4.626 1.042 10.112 1.00 92.94 212 ALA A C 1
ATOM 1628 O O . ALA A 1 212 ? 3.769 0.230 10.486 1.00 92.94 212 ALA A O 1
ATOM 1629 N N . ARG A 1 213 ? 5.516 1.575 10.961 1.00 91.62 213 ARG A N 1
ATOM 1630 C CA . ARG A 1 213 ? 5.476 1.341 12.412 1.00 91.62 213 ARG A CA 1
ATOM 1631 C C . ARG A 1 213 ? 4.207 1.906 13.036 1.00 91.62 213 ARG A C 1
ATOM 1633 O O . ARG A 1 213 ? 3.552 1.185 13.786 1.00 91.62 213 ARG A O 1
ATOM 1640 N N . LEU A 1 214 ? 3.859 3.147 12.701 1.00 93.25 214 LEU A N 1
ATOM 1641 C CA . LEU A 1 214 ? 2.662 3.815 13.199 1.00 93.25 214 LEU A CA 1
ATOM 1642 C C . LEU A 1 214 ? 1.402 3.009 12.879 1.00 93.25 214 LEU A C 1
ATOM 1644 O O . LEU A 1 214 ? 0.685 2.637 13.797 1.00 93.25 214 LEU A O 1
ATOM 1648 N N . ALA A 1 215 ? 1.174 2.664 11.610 1.00 96.00 215 ALA A N 1
ATOM 1649 C CA . ALA A 1 215 ? -0.002 1.907 11.179 1.00 96.00 215 ALA A CA 1
ATOM 1650 C C . ALA A 1 215 ? -0.135 0.567 11.925 1.00 96.00 215 ALA A C 1
ATOM 1652 O O . ALA A 1 215 ? -1.216 0.204 12.385 1.00 96.00 215 ALA A O 1
ATOM 1653 N N . THR A 1 216 ? 0.983 -0.140 12.113 1.00 94.81 216 THR A N 1
ATOM 1654 C CA . THR A 1 216 ? 1.009 -1.408 12.860 1.00 94.81 216 THR A CA 1
ATOM 1655 C C . THR A 1 216 ? 0.664 -1.208 14.337 1.00 94.81 216 THR A C 1
ATOM 1657 O O . THR A 1 216 ? -0.049 -2.015 14.929 1.00 94.81 216 THR A O 1
ATOM 1660 N N . ASN A 1 217 ? 1.175 -0.147 14.959 1.00 93.25 217 ASN A N 1
ATOM 1661 C CA . ASN A 1 217 ? 0.910 0.137 16.365 1.00 93.25 217 ASN A CA 1
ATOM 1662 C C . ASN A 1 217 ? -0.516 0.648 16.587 1.00 93.25 217 ASN A C 1
ATOM 1664 O O . ASN A 1 217 ? -1.155 0.209 17.535 1.00 93.25 217 ASN A O 1
ATOM 1668 N N . LEU A 1 218 ? -1.042 1.489 15.693 1.00 94.94 218 LEU A N 1
ATOM 1669 C CA . LEU A 1 218 ? -2.444 1.909 15.709 1.00 94.94 218 LEU A CA 1
ATOM 1670 C C . LEU A 1 218 ? -3.368 0.694 15.626 1.00 94.94 218 LEU A C 1
ATOM 1672 O O . LEU A 1 218 ? -4.259 0.557 16.458 1.00 94.94 218 LEU A O 1
ATOM 1676 N N . PHE A 1 219 ? -3.101 -0.241 14.707 1.00 94.69 219 PHE A N 1
ATOM 1677 C CA . PHE A 1 219 ? -3.842 -1.501 14.631 1.00 94.69 219 PHE A CA 1
ATOM 1678 C C . PHE A 1 219 ? -3.804 -2.277 15.954 1.00 94.69 219 PHE A C 1
ATOM 1680 O O . PHE A 1 219 ? -4.844 -2.719 16.430 1.00 94.69 219 PHE A O 1
ATOM 1687 N N . LYS A 1 220 ? -2.632 -2.405 16.590 1.00 93.06 220 LYS A N 1
ATOM 1688 C CA . LYS A 1 220 ? -2.496 -3.087 17.890 1.00 93.06 220 LYS A CA 1
ATOM 1689 C C . LYS A 1 220 ? -3.266 -2.385 19.008 1.00 93.06 220 LYS A C 1
ATOM 1691 O O . LYS A 1 220 ? -3.935 -3.058 19.786 1.00 93.06 220 LYS A O 1
ATOM 1696 N N . ILE A 1 221 ? -3.193 -1.057 19.086 1.00 92.12 221 ILE A N 1
ATOM 1697 C CA . ILE A 1 221 ? -3.915 -0.272 20.097 1.00 92.12 221 ILE A CA 1
ATOM 1698 C C . ILE A 1 221 ? -5.424 -0.418 19.886 1.00 92.12 221 ILE A C 1
ATOM 1700 O O . ILE A 1 221 ? -6.148 -0.710 20.839 1.00 92.12 221 ILE A O 1
ATOM 1704 N N . PHE A 1 222 ? -5.901 -0.308 18.641 1.00 93.00 222 PHE A N 1
ATOM 1705 C CA . PHE A 1 222 ? -7.290 -0.616 18.320 1.00 93.00 222 PHE A CA 1
ATOM 1706 C C . PHE A 1 222 ? -7.637 -2.055 18.698 1.00 93.00 222 PHE A C 1
ATOM 1708 O O . PHE A 1 222 ? -8.681 -2.265 19.290 1.00 93.00 222 PHE A O 1
ATOM 1715 N N . ALA A 1 223 ? -6.781 -3.045 18.438 1.00 90.88 223 ALA A N 1
ATOM 1716 C CA . ALA A 1 223 ? -7.096 -4.447 18.716 1.00 90.88 223 ALA A CA 1
ATOM 1717 C C . ALA A 1 223 ? -7.280 -4.717 20.217 1.00 90.88 223 ALA A C 1
ATOM 1719 O O . ALA A 1 223 ? -8.187 -5.460 20.589 1.00 90.88 223 ALA A O 1
ATOM 1720 N N . ILE A 1 224 ? -6.460 -4.072 21.056 1.00 89.44 224 ILE A N 1
ATOM 1721 C CA . ILE A 1 224 ? -6.545 -4.132 22.522 1.00 89.44 224 ILE A CA 1
ATOM 1722 C C . ILE A 1 224 ? -7.835 -3.474 23.026 1.00 89.44 224 ILE A C 1
ATOM 1724 O O . ILE A 1 224 ? -8.475 -3.993 23.937 1.00 89.44 224 ILE A O 1
ATOM 1728 N N . ARG A 1 225 ? -8.222 -2.329 22.452 1.00 87.94 225 ARG A N 1
ATOM 1729 C CA . ARG A 1 225 ? -9.350 -1.525 22.953 1.00 87.94 225 ARG A CA 1
ATOM 1730 C C . ARG A 1 225 ? -10.698 -1.931 22.347 1.00 87.94 225 ARG A C 1
ATOM 1732 O O . ARG A 1 225 ? -11.701 -2.004 23.050 1.00 87.94 225 ARG A O 1
ATOM 1739 N N . ARG A 1 226 ? -10.730 -2.145 21.032 1.00 88.00 226 ARG A N 1
ATOM 1740 C CA . ARG A 1 226 ? -11.895 -2.437 20.181 1.00 88.00 226 ARG A CA 1
ATOM 1741 C C . ARG A 1 226 ? -11.463 -3.227 18.935 1.00 88.00 226 ARG A C 1
ATOM 1743 O O . ARG A 1 226 ? -11.212 -2.650 17.877 1.00 88.00 226 ARG A O 1
ATOM 1750 N N . THR A 1 227 ? -11.447 -4.558 19.025 1.00 88.81 227 THR A N 1
ATOM 1751 C CA . THR A 1 227 ? -11.038 -5.463 17.928 1.00 88.81 227 THR A CA 1
ATOM 1752 C C . THR A 1 227 ? -11.746 -5.178 16.599 1.00 88.81 227 THR A C 1
ATOM 1754 O O . THR A 1 227 ? -11.116 -5.222 15.546 1.00 88.81 227 THR A O 1
ATOM 1757 N N . LEU A 1 228 ? -13.029 -4.799 16.639 1.00 90.00 228 LEU A N 1
ATOM 1758 C CA . LEU A 1 228 ? -13.780 -4.408 15.445 1.00 90.00 228 LEU A CA 1
ATOM 1759 C C . LEU A 1 228 ? -13.111 -3.252 14.685 1.00 90.00 228 LEU A C 1
ATOM 1761 O O . LEU A 1 228 ? -12.960 -3.327 13.468 1.00 90.00 228 LEU A O 1
ATOM 1765 N N . TYR A 1 229 ? -12.681 -2.203 15.392 1.00 92.50 229 TYR A N 1
ATOM 1766 C CA . TYR A 1 229 ? -12.060 -1.027 14.776 1.00 92.50 229 TYR A CA 1
ATOM 1767 C C . TYR A 1 229 ? -10.701 -1.372 14.183 1.00 92.50 229 TYR A C 1
ATOM 1769 O O . TYR A 1 229 ? -10.371 -0.881 13.110 1.00 92.50 229 TYR A O 1
ATOM 1777 N N . ALA A 1 230 ? -9.948 -2.268 14.826 1.00 92.88 230 ALA A N 1
ATOM 1778 C CA . ALA A 1 230 ? -8.691 -2.766 14.280 1.00 92.88 230 ALA A CA 1
ATOM 1779 C C . ALA A 1 230 ? -8.914 -3.477 12.942 1.00 92.88 230 ALA A C 1
ATOM 1781 O O . ALA A 1 230 ? -8.232 -3.182 11.963 1.00 92.88 230 ALA A O 1
ATOM 1782 N N . ASN A 1 231 ? -9.912 -4.359 12.883 1.00 92.44 231 ASN A N 1
ATOM 1783 C CA . ASN A 1 231 ? -10.218 -5.143 11.689 1.00 92.44 231 ASN A CA 1
ATOM 1784 C C . ASN A 1 231 ? -10.728 -4.263 10.544 1.00 92.44 231 ASN A C 1
ATOM 1786 O O . ASN A 1 231 ? -10.279 -4.412 9.407 1.00 92.44 231 ASN A O 1
ATOM 1790 N N . VAL A 1 232 ? -11.602 -3.297 10.846 1.00 93.00 232 VAL A N 1
ATOM 1791 C CA . VAL A 1 232 ? -12.060 -2.308 9.862 1.00 93.00 232 VAL A CA 1
ATOM 1792 C C . VAL A 1 232 ? -10.896 -1.437 9.395 1.00 93.00 232 VAL A C 1
ATOM 1794 O O . VAL A 1 232 ? -10.687 -1.316 8.193 1.00 93.00 232 VAL A O 1
ATOM 1797 N N . PHE A 1 233 ? -10.084 -0.893 10.305 1.00 95.62 233 PHE A N 1
ATOM 1798 C CA . PHE A 1 233 ? -8.906 -0.097 9.956 1.00 95.62 233 PHE A CA 1
ATOM 1799 C C . PHE A 1 233 ? -7.927 -0.869 9.064 1.00 95.62 233 PHE A C 1
ATOM 1801 O O . PHE A 1 233 ? -7.508 -0.356 8.029 1.00 95.62 233 PHE A O 1
ATOM 1808 N N . GLY A 1 234 ? -7.591 -2.110 9.427 1.00 94.88 234 GLY A N 1
ATOM 1809 C CA . GLY A 1 234 ? -6.688 -2.959 8.650 1.00 94.88 234 GLY A CA 1
ATOM 1810 C C . GLY A 1 234 ? -7.223 -3.247 7.247 1.00 94.88 234 GLY A C 1
ATOM 1811 O O . GLY A 1 234 ? -6.477 -3.200 6.268 1.00 94.88 234 GLY A O 1
ATOM 1812 N N . GLU A 1 235 ? -8.528 -3.485 7.119 1.00 93.88 235 GLU A N 1
ATOM 1813 C CA . GLU A 1 235 ? -9.170 -3.660 5.820 1.00 93.88 235 GLU A CA 1
ATOM 1814 C C . GLU A 1 235 ? -9.184 -2.377 4.982 1.00 93.88 235 GLU A C 1
ATOM 1816 O O . GLU A 1 235 ? -8.832 -2.416 3.803 1.00 93.88 235 GLU A O 1
ATOM 1821 N N . LEU A 1 236 ? -9.545 -1.235 5.570 1.00 94.69 236 LEU A N 1
ATOM 1822 C CA . LEU A 1 236 ? -9.536 0.049 4.869 1.00 94.69 236 LEU A CA 1
ATOM 1823 C C . LEU A 1 236 ? -8.120 0.417 4.415 1.00 94.69 236 LEU A C 1
ATOM 1825 O O . LEU A 1 236 ? -7.933 0.799 3.263 1.00 94.69 236 LEU A O 1
ATOM 1829 N N . LEU A 1 237 ? -7.111 0.201 5.263 1.00 96.81 237 LEU A N 1
ATOM 1830 C CA . LEU A 1 237 ? -5.707 0.409 4.915 1.00 96.81 237 LEU A CA 1
ATOM 1831 C C . LEU A 1 237 ? -5.285 -0.451 3.716 1.00 96.81 237 LEU A C 1
ATOM 1833 O O . LEU A 1 237 ? -4.679 0.078 2.785 1.00 96.81 237 LEU A O 1
ATOM 1837 N N . LYS A 1 238 ? -5.654 -1.741 3.677 1.00 95.38 238 LYS A N 1
ATOM 1838 C CA . LYS A 1 238 ? -5.409 -2.613 2.509 1.00 95.38 238 LYS A CA 1
ATOM 1839 C C . LYS A 1 238 ? -5.997 -2.027 1.226 1.00 95.38 238 LYS A C 1
ATOM 1841 O O . LYS A 1 238 ? -5.326 -2.021 0.195 1.00 95.38 238 LYS A O 1
ATOM 1846 N N . ARG A 1 239 ? -7.237 -1.535 1.282 1.00 94.25 239 ARG A N 1
ATOM 1847 C CA . ARG A 1 239 ? -7.930 -0.939 0.129 1.00 94.25 239 ARG A CA 1
ATOM 1848 C C . ARG A 1 239 ? -7.245 0.340 -0.339 1.00 94.25 239 ARG A C 1
ATOM 1850 O O . ARG A 1 239 ? -6.903 0.420 -1.513 1.00 94.25 239 ARG A O 1
ATOM 1857 N N . CYS A 1 240 ? -6.951 1.271 0.570 1.00 94.88 240 CYS A N 1
ATOM 1858 C CA . CYS A 1 240 ? -6.241 2.514 0.252 1.00 94.88 240 CYS A CA 1
ATOM 1859 C C . CYS A 1 240 ? -4.863 2.245 -0.375 1.00 94.88 240 CYS A C 1
ATOM 1861 O O . CYS A 1 240 ? -4.510 2.854 -1.381 1.00 94.88 240 CYS A O 1
ATOM 1863 N N . ILE A 1 241 ? -4.096 1.295 0.179 1.00 96.62 241 ILE A N 1
ATOM 1864 C CA . ILE A 1 241 ? -2.794 0.896 -0.378 1.00 96.62 241 ILE A CA 1
ATOM 1865 C C . ILE A 1 241 ? -2.960 0.362 -1.798 1.00 96.62 241 ILE A C 1
ATOM 1867 O O . ILE A 1 241 ? -2.165 0.700 -2.673 1.00 96.62 241 ILE A O 1
ATOM 1871 N N . TRP A 1 242 ? -3.965 -0.486 -2.027 1.00 95.31 242 TRP A N 1
ATOM 1872 C CA . TRP A 1 242 ? -4.202 -1.067 -3.342 1.00 95.31 242 TRP A CA 1
ATOM 1873 C C . TRP A 1 242 ? -4.599 -0.019 -4.376 1.00 95.31 242 TRP A C 1
ATOM 1875 O O . TRP A 1 242 ? -4.051 -0.036 -5.473 1.00 95.31 242 TRP A O 1
ATOM 1885 N N . GLU A 1 243 ? -5.514 0.892 -4.037 1.00 92.38 243 GLU A N 1
ATOM 1886 C CA . GLU A 1 243 ? -5.915 1.968 -4.946 1.00 92.38 243 GLU A CA 1
ATOM 1887 C C . GLU A 1 243 ? -4.724 2.855 -5.329 1.00 92.38 243 GLU A C 1
ATOM 1889 O O . GLU A 1 243 ? -4.537 3.150 -6.508 1.00 92.38 243 GLU A O 1
ATOM 1894 N N . GLU A 1 244 ? -3.879 3.230 -4.365 1.00 93.81 244 GLU A N 1
ATOM 1895 C CA . GLU A 1 244 ? -2.676 4.022 -4.637 1.00 93.81 244 GLU A CA 1
ATOM 1896 C C . GLU A 1 244 ? -1.658 3.246 -5.481 1.00 93.81 244 GLU A C 1
ATOM 1898 O O . GLU A 1 244 ? -1.128 3.762 -6.464 1.00 93.81 244 GLU A O 1
ATOM 1903 N N . PHE A 1 245 ? -1.402 1.983 -5.135 1.00 95.06 245 PHE A N 1
ATOM 1904 C CA . PHE A 1 245 ? -0.495 1.116 -5.883 1.00 95.06 245 PHE A CA 1
ATOM 1905 C C . PHE A 1 245 ? -0.955 0.927 -7.334 1.00 95.06 245 PHE A C 1
ATOM 1907 O O . PHE A 1 245 ? -0.163 1.090 -8.261 1.00 95.06 245 PHE A O 1
ATOM 1914 N N . GLU A 1 246 ? -2.229 0.609 -7.547 1.00 91.88 246 GLU A N 1
ATOM 1915 C CA . GLU A 1 246 ? -2.796 0.423 -8.881 1.00 91.88 246 GLU A CA 1
ATOM 1916 C C . GLU A 1 246 ? -2.789 1.724 -9.685 1.00 91.88 246 GLU A C 1
ATOM 1918 O O . GLU A 1 246 ? -2.517 1.694 -10.881 1.00 91.88 246 GLU A O 1
ATOM 1923 N N . ALA A 1 247 ? -3.006 2.873 -9.045 1.00 89.62 247 ALA A N 1
ATOM 1924 C CA . ALA A 1 247 ? -2.943 4.156 -9.729 1.00 89.62 247 ALA A CA 1
ATOM 1925 C C . ALA A 1 247 ? -1.529 4.513 -10.227 1.00 89.62 247 ALA A C 1
ATOM 1927 O O . ALA A 1 247 ? -1.404 5.211 -11.232 1.00 89.62 247 ALA A O 1
ATOM 1928 N N . TRP A 1 248 ? -0.471 4.029 -9.563 1.00 91.44 248 TRP A N 1
ATOM 1929 C CA . TRP A 1 248 ? 0.917 4.215 -10.009 1.00 91.44 248 TRP A CA 1
ATOM 1930 C C . TRP A 1 248 ? 1.391 3.174 -11.028 1.00 91.44 248 TRP A C 1
ATOM 1932 O O . TRP A 1 248 ? 2.157 3.521 -11.932 1.00 91.44 248 TRP A O 1
ATOM 1942 N N . TRP A 1 249 ? 0.985 1.913 -10.847 1.00 91.00 249 TRP A N 1
ATOM 1943 C CA . TRP A 1 249 ? 1.552 0.747 -11.539 1.00 91.00 249 TRP A CA 1
ATOM 1944 C C . TRP A 1 249 ? 0.581 0.043 -12.504 1.00 91.00 249 TRP A C 1
ATOM 1946 O O . TRP A 1 249 ? 0.982 -0.906 -13.179 1.00 91.00 249 TRP A O 1
ATOM 1956 N N . GLY A 1 250 ? -0.681 0.472 -12.562 1.00 82.62 250 GLY A N 1
ATOM 1957 C CA . GLY A 1 250 ? -1.697 -0.013 -13.498 1.00 82.62 250 GLY A CA 1
ATOM 1958 C C . GLY A 1 250 ? -1.474 0.463 -14.940 1.00 82.62 250 GLY A C 1
ATOM 1959 O O . GLY A 1 250 ? -0.637 1.318 -15.214 1.00 82.62 250 GLY A O 1
ATOM 1960 N N . GLN A 1 251 ? -2.219 -0.115 -15.889 1.00 64.12 251 GLN A N 1
ATOM 1961 C CA . GLN A 1 251 ? -1.937 0.026 -17.328 1.00 64.12 251 GLN A CA 1
ATOM 1962 C C . GLN A 1 251 ? -2.340 1.373 -17.957 1.00 64.12 251 GLN A C 1
ATOM 1964 O O . GLN A 1 251 ? -1.811 1.703 -19.013 1.00 64.12 251 GLN A O 1
ATOM 1969 N N . ASP A 1 252 ? -3.173 2.190 -17.305 1.00 61.97 252 ASP A N 1
ATOM 1970 C CA . ASP A 1 252 ? -3.768 3.386 -17.934 1.00 61.97 252 ASP A CA 1
ATOM 1971 C C . ASP A 1 252 ? -3.534 4.702 -17.161 1.00 61.97 252 ASP A C 1
ATOM 1973 O O . ASP A 1 252 ? -4.003 5.764 -17.573 1.00 61.97 252 ASP A O 1
ATOM 1977 N N . ALA A 1 253 ? -2.800 4.659 -16.044 1.00 62.28 253 ALA A N 1
ATOM 1978 C CA . ALA A 1 253 ? -2.527 5.812 -15.181 1.00 62.28 253 ALA A CA 1
ATOM 1979 C C . ALA A 1 253 ? -1.132 5.715 -14.531 1.00 62.28 253 ALA A C 1
ATOM 1981 O O . ALA A 1 253 ? -0.476 4.677 -14.590 1.00 62.28 253 ALA A O 1
ATOM 1982 N N . GLY A 1 254 ? -0.648 6.808 -13.931 1.00 80.38 254 GLY A N 1
ATOM 1983 C CA . GLY A 1 254 ? 0.605 6.792 -13.167 1.00 80.38 254 GLY A CA 1
ATOM 1984 C C . GLY A 1 254 ? 1.865 6.895 -14.030 1.00 80.38 254 GLY A C 1
ATOM 1985 O O . GLY A 1 254 ? 1.932 7.715 -14.950 1.00 80.38 254 GLY A O 1
ATOM 1986 N N . LEU A 1 255 ? 2.895 6.100 -13.728 1.00 84.56 255 LEU A N 1
ATOM 1987 C CA . LEU A 1 255 ? 4.256 6.297 -14.260 1.00 84.56 255 LEU A CA 1
ATOM 1988 C C . LEU A 1 255 ? 4.381 6.154 -15.785 1.00 84.56 255 LEU A C 1
ATOM 1990 O O . LEU A 1 255 ? 5.282 6.741 -16.384 1.00 84.56 255 LEU A O 1
ATOM 1994 N N . SER A 1 256 ? 3.486 5.392 -16.414 1.00 81.12 256 SER A N 1
ATOM 1995 C CA . SER A 1 256 ? 3.435 5.228 -17.870 1.00 81.12 256 SER A CA 1
ATOM 1996 C C . SER A 1 256 ? 2.856 6.453 -18.593 1.00 81.12 256 SER A C 1
ATOM 1998 O O . SER A 1 256 ? 3.068 6.612 -19.799 1.00 81.12 256 SER A O 1
ATOM 2000 N N . SER A 1 257 ? 2.150 7.334 -17.876 1.00 82.69 257 SER A N 1
ATOM 2001 C CA . SER A 1 257 ? 1.512 8.520 -18.446 1.00 82.69 257 SER A CA 1
ATOM 2002 C C . SER A 1 257 ? 2.527 9.612 -18.794 1.00 82.69 257 SER A C 1
ATOM 2004 O O . SER A 1 257 ? 3.555 9.782 -18.136 1.00 82.69 257 SER A O 1
ATOM 2006 N N . GLY A 1 258 ? 2.201 10.429 -19.799 1.00 78.75 258 GLY A N 1
ATOM 2007 C CA . GLY A 1 258 ? 3.044 11.559 -20.203 1.00 78.75 258 GLY A CA 1
ATOM 2008 C C . GLY A 1 258 ? 3.266 12.613 -19.108 1.00 78.75 258 GLY A C 1
ATOM 2009 O O . GLY A 1 258 ? 4.235 13.356 -19.196 1.00 78.75 258 GLY A O 1
ATOM 2010 N N . LEU A 1 259 ? 2.410 12.664 -18.080 1.00 80.62 259 LEU A N 1
ATOM 2011 C CA . LEU A 1 259 ? 2.497 13.627 -16.975 1.00 80.62 259 LEU A CA 1
ATOM 2012 C C . LEU A 1 259 ? 3.548 13.248 -15.923 1.00 80.62 259 LEU A C 1
ATOM 2014 O O . LEU A 1 259 ? 4.170 14.128 -15.332 1.00 80.62 259 LEU A O 1
ATOM 2018 N N . PHE A 1 260 ? 3.761 11.950 -15.695 1.00 84.38 260 PHE A N 1
ATOM 2019 C CA . PHE A 1 260 ? 4.732 11.453 -14.713 1.00 84.38 260 PHE A CA 1
ATOM 2020 C C . PHE A 1 260 ? 6.012 10.902 -15.347 1.00 84.38 260 PHE A C 1
ATOM 2022 O O . PHE A 1 260 ? 7.001 10.676 -14.647 1.00 84.38 260 PHE A O 1
ATOM 2029 N N . LYS A 1 261 ? 6.025 10.710 -16.669 1.00 84.56 261 LYS A N 1
ATOM 2030 C CA . LYS A 1 261 ? 7.218 10.302 -17.410 1.00 84.56 261 LYS A CA 1
ATOM 2031 C C . LYS A 1 261 ? 8.363 11.294 -17.172 1.00 84.56 261 LYS A C 1
ATOM 2033 O O . LYS A 1 261 ? 8.193 12.499 -17.331 1.00 84.56 261 LYS A O 1
ATOM 2038 N N . GLY A 1 262 ? 9.535 10.787 -16.791 1.00 85.06 262 GLY A N 1
ATOM 2039 C CA . GLY A 1 262 ? 10.700 11.612 -16.451 1.00 85.06 262 GLY A CA 1
ATOM 2040 C C . GLY A 1 262 ? 10.620 12.340 -15.102 1.00 85.06 262 GLY A C 1
ATOM 2041 O O . GLY A 1 262 ? 11.514 13.128 -14.806 1.00 85.06 262 GLY A O 1
ATOM 2042 N N . ASN A 1 263 ? 9.588 12.107 -14.280 1.00 88.88 263 ASN A N 1
ATOM 2043 C CA . ASN A 1 263 ? 9.455 12.735 -12.966 1.00 88.88 263 ASN A CA 1
ATOM 2044 C C . ASN A 1 263 ? 10.034 11.829 -11.852 1.00 88.88 263 ASN A C 1
ATOM 2046 O O . ASN A 1 263 ? 9.379 10.862 -11.446 1.00 88.88 263 ASN A O 1
ATOM 2050 N N . PRO A 1 264 ? 11.220 12.146 -11.293 1.00 87.44 264 PRO A N 1
ATOM 2051 C CA . PRO A 1 264 ? 11.850 11.321 -10.261 1.00 87.44 264 PRO A CA 1
ATOM 2052 C C . PRO A 1 264 ? 11.073 11.320 -8.939 1.00 87.44 264 PRO A C 1
ATOM 2054 O O . PRO A 1 264 ? 11.113 10.332 -8.208 1.00 87.44 264 PRO A O 1
ATOM 2057 N N . ALA A 1 265 ? 10.329 12.386 -8.630 1.00 87.19 265 ALA A N 1
ATOM 2058 C CA . ALA A 1 265 ? 9.492 12.433 -7.437 1.00 87.19 265 ALA A CA 1
ATOM 2059 C C . ALA A 1 265 ? 8.293 11.485 -7.561 1.00 87.19 265 ALA A C 1
ATOM 2061 O O . ALA A 1 265 ? 7.981 10.774 -6.610 1.00 87.19 265 ALA A O 1
ATOM 2062 N N . ALA A 1 266 ? 7.679 11.403 -8.746 1.00 89.62 266 ALA A N 1
ATOM 2063 C CA . ALA A 1 266 ? 6.614 10.437 -9.020 1.00 89.62 266 ALA A CA 1
ATOM 2064 C C . ALA A 1 266 ? 7.124 8.991 -8.919 1.00 89.62 266 ALA A C 1
ATOM 2066 O O . ALA A 1 266 ? 6.474 8.138 -8.318 1.00 89.62 266 ALA A O 1
ATOM 2067 N N . LEU A 1 267 ? 8.328 8.718 -9.437 1.00 91.88 267 LEU A N 1
ATOM 2068 C CA . LEU A 1 267 ? 8.960 7.406 -9.283 1.00 91.88 267 LEU A CA 1
ATOM 2069 C C . LEU A 1 267 ? 9.274 7.081 -7.813 1.00 91.88 267 LEU A C 1
ATOM 2071 O O . LEU A 1 267 ? 9.025 5.964 -7.364 1.00 91.88 267 LEU A O 1
ATOM 2075 N N . SER A 1 268 ? 9.789 8.051 -7.053 1.00 91.38 268 SER A N 1
ATOM 2076 C CA . SER A 1 268 ? 10.043 7.906 -5.615 1.00 91.38 268 SER A CA 1
ATOM 2077 C C . SER A 1 268 ? 8.761 7.569 -4.846 1.00 91.38 268 SER A C 1
ATOM 2079 O O . SER A 1 268 ? 8.768 6.638 -4.041 1.00 91.38 268 SER A O 1
ATOM 2081 N N . ALA A 1 269 ? 7.660 8.266 -5.141 1.00 91.19 269 ALA A N 1
ATOM 2082 C CA . ALA A 1 269 ? 6.321 8.008 -4.611 1.00 91.19 269 ALA A CA 1
ATOM 2083 C C . ALA A 1 269 ? 5.831 6.583 -4.930 1.00 91.19 269 ALA A C 1
ATOM 2085 O O . ALA A 1 269 ? 5.437 5.831 -4.034 1.00 91.19 269 ALA A O 1
ATOM 2086 N N . ALA A 1 270 ? 5.931 6.180 -6.198 1.00 93.56 270 ALA A N 1
ATOM 2087 C CA . ALA A 1 270 ? 5.535 4.856 -6.662 1.00 93.56 270 ALA A CA 1
ATOM 2088 C C . ALA A 1 270 ? 6.374 3.727 -6.033 1.00 93.56 270 ALA A C 1
ATOM 2090 O O . ALA A 1 270 ? 5.848 2.653 -5.736 1.00 93.56 270 ALA A O 1
ATOM 2091 N N . PHE A 1 271 ? 7.669 3.942 -5.783 1.00 94.81 271 PHE A N 1
ATOM 2092 C CA . PHE A 1 271 ? 8.469 3.002 -4.993 1.00 94.81 271 PHE A CA 1
ATOM 2093 C C . PHE A 1 271 ? 8.130 3.049 -3.504 1.00 94.81 271 PHE A C 1
ATOM 2095 O O . PHE A 1 271 ? 8.166 2.006 -2.855 1.00 94.81 271 PHE A O 1
ATOM 2102 N N . GLY A 1 272 ? 7.768 4.214 -2.965 1.00 94.06 272 GLY A N 1
ATOM 2103 C CA . GLY A 1 272 ? 7.348 4.372 -1.575 1.00 94.06 272 GLY A CA 1
ATOM 2104 C C . GLY A 1 272 ? 6.152 3.490 -1.226 1.00 94.06 272 GLY A C 1
ATOM 2105 O O . GLY A 1 272 ? 6.191 2.784 -0.219 1.00 94.06 272 GLY A O 1
ATOM 2106 N N . ILE A 1 273 ? 5.138 3.426 -2.096 1.00 96.12 273 ILE A N 1
ATOM 2107 C CA . ILE A 1 273 ? 3.994 2.530 -1.871 1.00 96.12 273 ILE A CA 1
ATOM 2108 C C . ILE A 1 273 ? 4.394 1.045 -1.941 1.00 96.12 273 ILE A C 1
ATOM 2110 O O . ILE A 1 273 ? 3.928 0.242 -1.135 1.00 96.12 273 ILE A O 1
ATOM 2114 N N . VAL A 1 274 ? 5.320 0.667 -2.832 1.00 96.50 274 VAL A N 1
ATOM 2115 C CA . VAL A 1 274 ? 5.854 -0.709 -2.916 1.00 96.50 274 VAL A CA 1
ATOM 2116 C C . VAL A 1 274 ? 6.640 -1.080 -1.656 1.00 96.50 274 VAL A C 1
ATOM 2118 O O . VAL A 1 274 ? 6.489 -2.186 -1.134 1.00 96.50 274 VAL A O 1
ATOM 2121 N N . GLN A 1 275 ? 7.452 -0.151 -1.152 1.00 95.44 275 GLN A N 1
ATOM 2122 C CA . GLN A 1 275 ? 8.188 -0.294 0.100 1.00 95.44 275 GLN A CA 1
ATOM 2123 C C . GLN A 1 275 ? 7.224 -0.518 1.271 1.00 95.44 275 GLN A C 1
ATOM 2125 O O . GLN A 1 275 ? 7.383 -1.473 2.026 1.00 95.44 275 GLN A O 1
ATOM 2130 N N . PHE A 1 276 ? 6.168 0.291 1.354 1.00 96.00 276 PHE A N 1
ATOM 2131 C CA . PHE A 1 276 ? 5.155 0.197 2.401 1.00 96.00 276 PHE A CA 1
ATOM 2132 C C . PHE A 1 276 ? 4.400 -1.137 2.388 1.00 96.00 276 PHE A C 1
ATOM 2134 O O . PHE A 1 276 ? 4.174 -1.722 3.448 1.00 96.00 276 PHE A O 1
ATOM 2141 N N . ILE A 1 277 ? 4.086 -1.678 1.204 1.00 97.00 277 ILE A N 1
ATOM 2142 C CA . ILE A 1 277 ? 3.544 -3.041 1.069 1.00 97.00 277 ILE A CA 1
ATOM 2143 C C . ILE A 1 277 ? 4.516 -4.066 1.673 1.00 97.00 277 ILE A C 1
ATOM 2145 O O . ILE A 1 277 ? 4.106 -4.933 2.448 1.00 97.00 277 ILE A O 1
ATOM 2149 N N . GLY A 1 278 ? 5.805 -3.969 1.342 1.00 94.75 278 GLY A N 1
ATOM 2150 C CA . GLY A 1 278 ? 6.841 -4.850 1.882 1.00 94.75 278 GLY A CA 1
ATOM 2151 C C . GLY A 1 278 ? 6.978 -4.758 3.407 1.00 94.75 278 GLY A C 1
ATOM 2152 O O . GLY A 1 278 ? 6.984 -5.786 4.092 1.00 94.75 278 GLY A O 1
ATOM 2153 N N . ASP A 1 279 ? 7.021 -3.537 3.944 1.00 93.75 279 ASP A N 1
ATOM 2154 C CA . ASP A 1 279 ? 7.126 -3.268 5.380 1.00 93.75 279 ASP A CA 1
ATOM 2155 C C . ASP A 1 279 ? 5.922 -3.827 6.152 1.00 93.75 279 ASP A C 1
ATOM 2157 O O . ASP A 1 279 ? 6.084 -4.490 7.180 1.00 93.75 279 ASP A O 1
ATOM 2161 N N . LEU A 1 280 ? 4.701 -3.607 5.655 1.00 94.94 280 LEU A N 1
ATOM 2162 C CA . LEU A 1 280 ? 3.486 -4.114 6.292 1.00 94.94 280 LEU A CA 1
ATOM 2163 C C . LEU A 1 280 ? 3.355 -5.640 6.175 1.00 94.94 280 LEU A C 1
ATOM 2165 O O . LEU A 1 280 ? 2.891 -6.284 7.118 1.00 94.94 280 LEU A O 1
ATOM 2169 N N . TYR A 1 281 ? 3.819 -6.252 5.081 1.00 93.12 281 TYR A N 1
ATOM 2170 C CA . TYR A 1 281 ? 3.873 -7.713 4.950 1.00 93.12 281 TYR A CA 1
ATOM 2171 C C . TYR A 1 281 ? 4.805 -8.363 5.988 1.00 93.12 281 TYR A C 1
ATOM 2173 O O . TYR A 1 281 ? 4.453 -9.374 6.609 1.00 93.12 281 TYR A O 1
ATOM 2181 N N . GLN A 1 282 ? 5.980 -7.769 6.233 1.00 91.00 282 GLN A N 1
ATOM 2182 C CA . GLN A 1 282 ? 6.891 -8.232 7.289 1.00 91.00 282 GLN A CA 1
ATOM 2183 C C . GLN A 1 282 ? 6.292 -8.085 8.688 1.00 91.00 282 GLN A C 1
ATOM 2185 O O . GLN A 1 282 ? 6.580 -8.884 9.574 1.00 91.00 282 GLN A O 1
ATOM 2190 N N . ARG A 1 283 ? 5.432 -7.084 8.878 1.00 90.88 283 ARG A N 1
ATOM 2191 C CA . ARG A 1 283 ? 4.726 -6.818 10.136 1.00 90.88 283 ARG A CA 1
ATOM 2192 C C . ARG A 1 283 ? 3.417 -7.601 10.277 1.00 90.88 283 ARG A C 1
ATOM 2194 O O . ARG A 1 283 ? 2.690 -7.364 11.234 1.00 90.88 283 ARG A O 1
ATOM 2201 N N . CYS A 1 284 ? 3.127 -8.521 9.350 1.00 89.31 284 CYS A N 1
ATOM 2202 C CA . CYS A 1 284 ? 1.896 -9.320 9.306 1.00 89.31 284 CYS A CA 1
ATOM 2203 C C . CYS A 1 284 ? 0.604 -8.488 9.207 1.00 89.31 284 CYS A C 1
ATOM 2205 O O . CYS A 1 284 ? -0.461 -8.975 9.564 1.00 89.31 284 CYS A O 1
ATOM 2207 N N . MET A 1 285 ? 0.694 -7.258 8.697 1.00 91.62 285 MET A N 1
ATOM 2208 C CA . MET A 1 285 ? -0.455 -6.381 8.441 1.00 91.62 285 MET A CA 1
ATOM 2209 C C . MET A 1 285 ? -1.080 -6.619 7.058 1.00 91.62 285 MET A C 1
ATOM 2211 O O . MET A 1 285 ? -2.208 -6.203 6.813 1.00 91.62 285 MET A O 1
ATOM 2215 N N . LEU A 1 286 ? -0.353 -7.270 6.140 1.00 92.75 286 LEU A N 1
ATOM 2216 C CA . LEU A 1 286 ? -0.847 -7.638 4.812 1.00 92.75 286 LEU A CA 1
ATOM 2217 C C . LEU A 1 286 ? -0.771 -9.155 4.597 1.00 92.75 286 LEU A C 1
ATOM 2219 O O . LEU A 1 286 ? 0.278 -9.753 4.866 1.00 92.75 286 LEU A O 1
ATOM 2223 N N . PRO A 1 287 ? -1.829 -9.785 4.052 1.00 90.81 287 PRO A N 1
ATOM 2224 C CA . PRO A 1 287 ? -1.797 -11.200 3.716 1.00 90.81 287 PRO A CA 1
ATOM 2225 C C . PRO A 1 287 ? -0.929 -11.453 2.477 1.00 90.81 287 PRO A C 1
ATOM 2227 O O . PRO A 1 287 ? -0.795 -10.607 1.591 1.00 90.81 287 PRO A O 1
ATOM 2230 N N . ALA A 1 288 ? -0.383 -12.666 2.359 1.00 90.38 288 ALA A N 1
ATOM 2231 C CA . ALA A 1 288 ? 0.436 -13.057 1.207 1.00 90.38 288 ALA A CA 1
ATOM 2232 C C . ALA A 1 288 ? -0.322 -12.963 -0.133 1.00 90.38 288 ALA A C 1
ATOM 2234 O O . ALA A 1 288 ? 0.281 -12.625 -1.150 1.00 90.38 288 ALA A O 1
ATOM 2235 N N . SER A 1 289 ? -1.644 -13.178 -0.135 1.00 90.69 289 SER A N 1
ATOM 2236 C CA . SER A 1 289 ? -2.501 -12.975 -1.314 1.00 90.69 289 SER A CA 1
ATOM 2237 C C . SER A 1 289 ? -2.404 -11.545 -1.859 1.00 90.69 289 SER A C 1
ATOM 2239 O O . SER A 1 289 ? -2.346 -11.355 -3.072 1.00 90.69 289 SER A O 1
ATOM 2241 N N . PHE A 1 290 ? -2.311 -10.537 -0.986 1.00 93.50 290 PHE A N 1
ATOM 2242 C CA . PHE A 1 290 ? -2.153 -9.138 -1.385 1.00 93.50 290 PHE A CA 1
ATOM 2243 C C . PHE A 1 290 ? -0.830 -8.909 -2.125 1.00 93.50 290 PHE A C 1
ATOM 2245 O O . PHE A 1 290 ? -0.814 -8.343 -3.217 1.00 93.50 290 PHE A O 1
ATOM 2252 N N . VAL A 1 291 ? 0.274 -9.416 -1.568 1.00 94.00 291 VAL A N 1
ATOM 2253 C CA . VAL A 1 291 ? 1.606 -9.312 -2.183 1.00 94.00 291 VAL A CA 1
ATOM 2254 C C . VAL A 1 291 ? 1.644 -10.040 -3.525 1.00 94.00 291 VAL A C 1
ATOM 2256 O O . VAL A 1 291 ? 2.176 -9.498 -4.490 1.00 94.00 291 VAL A O 1
ATOM 2259 N N . GLN A 1 292 ? 1.029 -11.223 -3.637 1.00 91.94 292 GLN A N 1
ATOM 2260 C CA . GLN A 1 292 ? 0.918 -11.902 -4.927 1.00 91.94 292 GLN A CA 1
ATOM 2261 C C . GLN A 1 292 ? 0.170 -11.062 -5.964 1.00 91.94 292 GLN A C 1
ATOM 2263 O O . GLN A 1 292 ? 0.612 -10.991 -7.108 1.00 91.94 292 GLN A O 1
ATOM 2268 N N . ARG A 1 293 ? -0.945 -10.419 -5.594 1.00 92.06 293 ARG A N 1
ATOM 2269 C CA . ARG A 1 293 ? -1.672 -9.538 -6.520 1.00 92.06 293 ARG A CA 1
ATOM 2270 C C . ARG A 1 293 ? -0.789 -8.373 -6.976 1.00 92.06 293 ARG A C 1
ATOM 2272 O O . ARG A 1 293 ? -0.723 -8.116 -8.173 1.00 92.06 293 ARG A O 1
ATOM 2279 N N . ALA A 1 294 ? -0.043 -7.743 -6.065 1.00 94.56 294 ALA A N 1
ATOM 2280 C CA . ALA A 1 294 ? 0.899 -6.679 -6.421 1.00 94.56 294 ALA A CA 1
ATOM 2281 C C . ALA A 1 294 ? 1.993 -7.176 -7.387 1.00 94.56 294 ALA A C 1
ATOM 2283 O O . ALA A 1 294 ? 2.283 -6.525 -8.391 1.00 94.56 294 ALA A O 1
ATOM 2284 N N . LEU A 1 295 ? 2.550 -8.370 -7.147 1.00 93.75 295 LEU A N 1
ATOM 2285 C CA . LEU A 1 295 ? 3.509 -9.000 -8.059 1.00 93.75 295 LEU A CA 1
ATOM 2286 C C . LEU A 1 295 ? 2.887 -9.298 -9.431 1.00 93.75 295 LEU A C 1
ATOM 2288 O O . LEU A 1 295 ? 3.526 -9.005 -10.438 1.00 93.75 295 LEU A O 1
ATOM 2292 N N . LYS A 1 296 ? 1.653 -9.833 -9.485 1.00 91.94 296 LYS A N 1
ATOM 2293 C CA . LYS A 1 296 ? 0.913 -10.082 -10.740 1.00 91.94 296 LYS A CA 1
ATOM 2294 C C . LYS A 1 296 ? 0.789 -8.791 -11.555 1.00 91.94 296 LYS A C 1
ATOM 2296 O O . LYS A 1 296 ? 1.112 -8.814 -12.740 1.00 91.94 296 LYS A O 1
ATOM 2301 N N . THR A 1 297 ? 0.430 -7.673 -10.920 1.00 91.75 297 THR A N 1
ATOM 2302 C CA . THR A 1 297 ? 0.368 -6.354 -11.573 1.00 91.75 297 THR A CA 1
ATOM 2303 C C . THR A 1 297 ? 1.726 -5.918 -12.124 1.00 91.75 297 THR A C 1
ATOM 2305 O O . THR A 1 297 ? 1.810 -5.548 -13.291 1.00 91.75 297 THR A O 1
ATOM 2308 N N . LEU A 1 298 ? 2.808 -6.022 -11.340 1.00 92.44 298 LEU A N 1
ATOM 2309 C CA . LEU A 1 298 ? 4.146 -5.589 -11.775 1.00 92.44 298 LEU A CA 1
ATOM 2310 C C . LEU A 1 298 ? 4.704 -6.407 -12.949 1.00 92.44 298 LEU A C 1
ATOM 2312 O O . LEU A 1 298 ? 5.363 -5.845 -13.822 1.00 92.44 298 LEU A O 1
ATOM 2316 N N . VAL A 1 299 ? 4.464 -7.724 -12.977 1.00 90.88 299 VAL A N 1
ATOM 2317 C CA . VAL A 1 299 ? 4.956 -8.598 -14.062 1.00 90.88 299 VAL A CA 1
ATOM 2318 C C . VAL A 1 299 ? 4.019 -8.658 -15.267 1.00 90.88 299 VAL A C 1
ATOM 2320 O O . VAL A 1 299 ? 4.377 -9.261 -16.284 1.00 90.88 299 VAL A O 1
ATOM 2323 N N . GLY A 1 300 ? 2.825 -8.071 -15.157 1.00 83.44 300 GLY A N 1
ATOM 2324 C CA . GLY A 1 300 ? 1.840 -8.098 -16.226 1.00 83.44 300 GLY A CA 1
ATOM 2325 C C . GLY A 1 300 ? 1.042 -9.395 -16.353 1.00 83.44 300 GLY A C 1
ATOM 2326 O O . GLY A 1 300 ? 0.582 -9.745 -17.440 1.00 83.44 300 GLY A O 1
ATOM 2327 N N . ALA A 1 301 ? 0.915 -10.162 -15.269 1.00 79.69 301 ALA A N 1
ATOM 2328 C CA . ALA A 1 301 ? 0.112 -11.381 -15.241 1.00 79.69 301 ALA A CA 1
ATOM 2329 C C . ALA A 1 301 ? -1.374 -11.059 -15.008 1.00 79.69 301 ALA A C 1
ATOM 2331 O O . ALA A 1 301 ? -1.713 -10.074 -14.359 1.00 79.69 301 ALA A O 1
ATOM 2332 N N . GLY A 1 302 ? -2.276 -11.917 -15.499 1.00 70.81 302 GLY A N 1
ATOM 2333 C CA . GLY A 1 302 ? -3.709 -11.810 -15.189 1.00 70.81 302 GLY A CA 1
ATOM 2334 C C . GLY A 1 302 ? -4.451 -10.662 -15.884 1.00 70.81 302 GLY A C 1
ATOM 2335 O O . GLY A 1 302 ? -5.472 -10.217 -15.377 1.00 70.81 302 GLY A O 1
ATOM 2336 N N . GLY A 1 303 ? -3.955 -10.191 -17.034 1.00 70.88 303 GLY A N 1
ATOM 2337 C CA . GLY A 1 303 ? -4.596 -9.137 -17.835 1.00 70.88 303 GLY A CA 1
ATOM 2338 C C . GLY A 1 303 ? -3.990 -7.742 -17.662 1.00 70.88 303 GLY A C 1
ATOM 2339 O O . GLY A 1 303 ? -4.313 -6.854 -18.442 1.00 70.88 303 GLY A O 1
ATOM 2340 N N . SER A 1 304 ? -3.054 -7.558 -16.727 1.00 67.81 304 SER A N 1
ATOM 2341 C CA . SER A 1 304 ? -2.437 -6.261 -16.403 1.00 67.81 304 SER A CA 1
ATOM 2342 C C . SER A 1 304 ? -1.380 -5.764 -17.404 1.00 67.81 304 SER A C 1
ATOM 2344 O O . SER A 1 304 ? -0.486 -5.039 -16.988 1.00 67.81 304 SER A O 1
ATOM 2346 N N . GLY A 1 305 ? -1.481 -6.123 -18.694 1.00 74.25 305 GLY A N 1
ATOM 2347 C CA . GLY A 1 305 ? -0.566 -5.753 -19.795 1.00 74.25 305 GLY A CA 1
ATOM 2348 C C . GLY A 1 305 ? 0.905 -6.161 -19.585 1.00 74.25 305 GLY A C 1
ATOM 2349 O O . GLY A 1 305 ? 1.298 -6.505 -18.484 1.00 74.25 305 GLY A O 1
ATOM 2350 N N . PRO A 1 306 ? 1.760 -6.207 -20.619 1.00 82.69 306 PRO A N 1
ATOM 2351 C CA . PRO A 1 306 ? 3.124 -6.713 -20.459 1.00 82.69 306 PRO A CA 1
ATOM 2352 C C . PRO A 1 306 ? 3.994 -5.794 -19.586 1.00 82.69 306 PRO A C 1
ATOM 2354 O O . PRO A 1 306 ? 3.839 -4.574 -19.592 1.00 82.69 306 PRO A O 1
ATOM 2357 N N . MET A 1 307 ? 4.974 -6.378 -18.891 1.00 89.19 307 MET A N 1
ATOM 2358 C CA . MET A 1 307 ? 6.061 -5.617 -18.268 1.00 89.19 307 MET A CA 1
ATOM 2359 C C . MET A 1 307 ? 6.979 -5.054 -19.364 1.00 89.19 307 MET A C 1
ATOM 2361 O O . MET A 1 307 ? 7.525 -5.809 -20.171 1.00 89.19 307 MET A O 1
ATOM 2365 N N . VAL A 1 308 ? 7.134 -3.730 -19.395 1.00 89.00 308 VAL A N 1
ATOM 2366 C CA . VAL A 1 308 ? 7.808 -2.985 -20.477 1.00 89.00 308 VAL A CA 1
ATOM 2367 C C . VAL A 1 308 ? 8.935 -2.080 -19.986 1.00 89.00 308 VAL A C 1
ATOM 2369 O O . VAL A 1 308 ? 9.823 -1.740 -20.776 1.00 89.00 308 VAL A O 1
ATOM 2372 N N . ALA A 1 309 ? 8.928 -1.710 -18.703 1.00 91.38 309 ALA A N 1
ATOM 2373 C CA . ALA A 1 309 ? 9.823 -0.705 -18.139 1.00 91.38 309 ALA A CA 1
ATOM 2374 C C . ALA A 1 309 ? 10.764 -1.274 -17.064 1.00 91.38 309 ALA A C 1
ATOM 2376 O O . ALA A 1 309 ? 10.375 -2.129 -16.263 1.00 91.38 309 ALA A O 1
ATOM 2377 N N . ILE A 1 310 ? 12.008 -0.780 -17.018 1.00 93.00 310 ILE A N 1
ATOM 2378 C CA . ILE A 1 310 ? 13.010 -1.180 -16.010 1.00 93.00 310 ILE A CA 1
ATOM 2379 C C . ILE A 1 310 ? 12.546 -0.861 -14.582 1.00 93.00 310 ILE A C 1
ATOM 2381 O O . ILE A 1 310 ? 12.852 -1.598 -13.643 1.00 93.00 310 ILE A O 1
ATOM 2385 N N . GLU A 1 311 ? 11.750 0.191 -14.401 1.00 93.81 311 GLU A N 1
ATOM 2386 C CA . GLU A 1 311 ? 11.201 0.583 -13.105 1.00 93.81 311 GLU A CA 1
ATOM 2387 C C . GLU A 1 311 ? 10.298 -0.508 -12.503 1.00 93.81 311 GLU A C 1
ATOM 2389 O O . GLU A 1 311 ? 10.345 -0.731 -11.293 1.00 93.81 311 GLU A O 1
ATOM 2394 N N . GLN A 1 312 ? 9.565 -1.269 -13.328 1.00 93.31 312 GLN A N 1
ATOM 2395 C CA . GLN A 1 312 ? 8.763 -2.413 -12.868 1.00 93.31 312 GLN A CA 1
ATOM 2396 C C . GLN A 1 312 ? 9.655 -3.535 -12.312 1.00 93.31 312 GLN A C 1
ATOM 2398 O O . GLN A 1 312 ? 9.362 -4.099 -11.258 1.00 93.31 312 GLN A O 1
ATOM 2403 N N . LEU A 1 313 ? 10.793 -3.820 -12.960 1.00 92.44 313 LEU A N 1
ATOM 2404 C CA . LEU A 1 313 ? 11.784 -4.790 -12.467 1.00 92.44 313 LEU A CA 1
ATOM 2405 C C . LEU A 1 313 ? 12.438 -4.339 -11.155 1.00 92.44 313 LEU A C 1
ATOM 2407 O O . LEU A 1 313 ? 12.679 -5.153 -10.257 1.00 92.44 313 LEU A O 1
ATOM 2411 N N . ARG A 1 314 ? 12.723 -3.039 -11.032 1.00 93.88 314 ARG A N 1
ATOM 2412 C CA . ARG A 1 314 ? 13.257 -2.432 -9.807 1.00 93.88 314 ARG A CA 1
ATOM 2413 C C . ARG A 1 314 ? 12.234 -2.521 -8.662 1.00 93.88 314 ARG A C 1
ATOM 2415 O O . ARG A 1 314 ? 12.614 -2.930 -7.566 1.00 93.88 314 ARG A O 1
ATOM 2422 N N . ALA A 1 315 ? 10.950 -2.262 -8.926 1.00 94.88 315 ALA A N 1
ATOM 2423 C CA . ALA A 1 315 ? 9.859 -2.416 -7.955 1.00 94.88 315 ALA A CA 1
ATOM 2424 C C . ALA A 1 315 ? 9.669 -3.874 -7.523 1.00 94.88 315 ALA A C 1
ATOM 2426 O O . ALA A 1 315 ? 9.545 -4.161 -6.335 1.00 94.88 315 ALA A O 1
ATOM 2427 N N . LEU A 1 316 ? 9.714 -4.807 -8.476 1.00 93.75 316 LEU A N 1
ATOM 2428 C CA . LEU A 1 316 ? 9.624 -6.240 -8.207 1.00 93.75 316 LEU A CA 1
ATOM 2429 C C . LEU A 1 316 ? 10.745 -6.697 -7.267 1.00 93.75 316 LEU A C 1
ATOM 2431 O O . LEU A 1 316 ? 10.496 -7.376 -6.272 1.00 93.75 316 LEU A O 1
ATOM 2435 N N . ARG A 1 317 ? 11.986 -6.287 -7.558 1.00 92.62 317 ARG A N 1
ATOM 2436 C CA . ARG A 1 317 ? 13.145 -6.565 -6.703 1.00 92.62 317 ARG A CA 1
ATOM 2437 C C . ARG A 1 317 ? 12.971 -5.964 -5.310 1.00 92.62 317 ARG A C 1
ATOM 2439 O O . ARG A 1 317 ? 13.259 -6.651 -4.331 1.00 92.62 317 ARG A O 1
ATOM 2446 N N . LEU A 1 318 ? 12.521 -4.711 -5.229 1.00 93.62 318 LEU A N 1
ATOM 2447 C CA . LEU A 1 318 ? 12.263 -4.032 -3.962 1.00 93.62 318 LEU A CA 1
ATOM 2448 C C . LEU A 1 318 ? 11.256 -4.830 -3.129 1.00 93.62 318 LEU A C 1
ATOM 2450 O O . LEU A 1 318 ? 11.594 -5.249 -2.028 1.00 93.62 318 LEU A O 1
ATOM 2454 N N . LEU A 1 319 ? 10.081 -5.146 -3.675 1.00 94.12 319 LEU A N 1
ATOM 2455 C CA . LEU A 1 319 ? 9.049 -5.903 -2.963 1.00 94.12 319 LEU A CA 1
ATOM 2456 C C . LEU A 1 319 ? 9.551 -7.278 -2.500 1.00 94.12 319 LEU A C 1
ATOM 2458 O O . LEU A 1 319 ? 9.379 -7.655 -1.344 1.00 94.12 319 LEU A O 1
ATOM 2462 N N . LEU A 1 320 ? 10.231 -8.020 -3.375 1.00 91.25 320 LEU A N 1
ATOM 2463 C CA . LEU A 1 320 ? 10.748 -9.349 -3.044 1.00 91.25 320 LEU A CA 1
ATOM 2464 C C . LEU A 1 320 ? 11.864 -9.330 -1.999 1.00 91.25 320 LEU A C 1
ATOM 2466 O O . LEU A 1 320 ? 12.024 -10.307 -1.275 1.00 91.25 320 LEU A O 1
ATOM 2470 N N . SER A 1 321 ? 12.604 -8.229 -1.856 1.00 90.44 321 SER A N 1
ATOM 2471 C CA . SER A 1 321 ? 13.608 -8.101 -0.792 1.00 90.44 321 SER A CA 1
ATOM 2472 C C . SER A 1 321 ? 12.997 -8.099 0.622 1.00 90.44 321 SER A C 1
ATOM 2474 O O . SER A 1 321 ? 13.683 -8.431 1.600 1.00 90.44 321 SER A O 1
ATOM 2476 N N . TYR A 1 322 ? 11.692 -7.815 0.722 1.00 88.44 322 TYR A N 1
ATOM 2477 C CA . TYR A 1 322 ? 10.914 -7.940 1.950 1.00 88.44 322 TYR A CA 1
ATOM 2478 C C . TYR A 1 322 ? 10.372 -9.354 2.192 1.00 88.44 322 TYR A C 1
ATOM 2480 O O . TYR A 1 322 ? 10.133 -9.719 3.345 1.00 88.44 322 TYR A O 1
ATOM 2488 N N . VAL A 1 323 ? 10.218 -10.171 1.146 1.00 84.88 323 VAL A N 1
ATOM 2489 C CA . VAL A 1 323 ? 9.634 -11.515 1.235 1.00 84.88 323 VAL A CA 1
ATOM 2490 C C . VAL A 1 323 ? 10.714 -12.532 1.598 1.00 84.88 323 VAL A C 1
ATOM 2492 O O . VAL A 1 323 ? 11.442 -13.037 0.748 1.00 84.88 323 VAL A O 1
ATOM 2495 N N . ARG A 1 324 ? 10.810 -12.852 2.891 1.00 77.19 324 ARG A N 1
ATOM 2496 C CA . ARG A 1 324 ? 11.835 -13.761 3.441 1.00 77.19 324 ARG A CA 1
ATOM 2497 C C . ARG A 1 324 ? 11.286 -15.097 3.930 1.00 77.19 324 ARG A C 1
ATOM 2499 O O . ARG A 1 324 ? 12.001 -15.857 4.573 1.00 77.19 324 ARG A O 1
ATOM 2506 N N . ASP A 1 325 ? 10.021 -15.372 3.653 1.00 76.75 325 ASP A N 1
ATOM 2507 C CA . ASP A 1 325 ? 9.317 -16.549 4.143 1.00 76.75 325 ASP A CA 1
ATOM 2508 C C . ASP A 1 325 ? 8.616 -17.298 3.003 1.00 76.75 325 ASP A C 1
ATOM 2510 O O . ASP A 1 325 ? 8.517 -16.819 1.872 1.00 76.75 325 ASP A O 1
ATOM 2514 N N . SER A 1 326 ? 8.137 -18.502 3.313 1.00 77.06 326 SER A N 1
ATOM 2515 C CA . SER A 1 326 ? 7.412 -19.361 2.375 1.00 77.06 326 SER A CA 1
ATOM 2516 C C . SER A 1 326 ? 5.909 -19.047 2.287 1.00 77.06 326 SER A C 1
ATOM 2518 O O . SER A 1 326 ? 5.210 -19.688 1.495 1.00 77.06 326 SER A O 1
ATOM 2520 N N . ARG A 1 327 ? 5.382 -18.067 3.049 1.00 83.81 327 ARG A N 1
ATOM 2521 C CA . ARG A 1 327 ? 3.932 -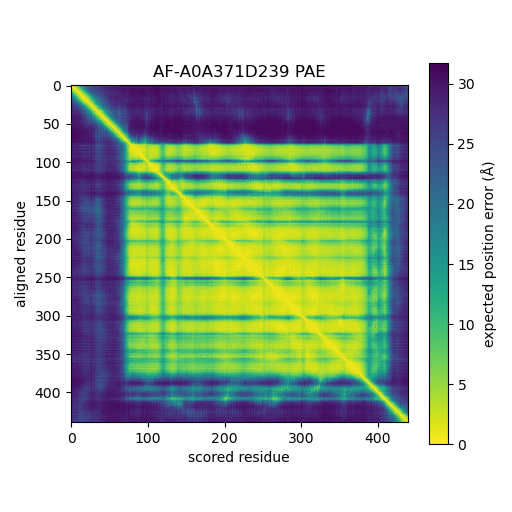17.775 3.104 1.00 83.81 327 ARG A CA 1
ATOM 2522 C C . ARG A 1 327 ? 3.407 -17.368 1.734 1.00 83.81 327 ARG A C 1
ATOM 2524 O O . ARG A 1 327 ? 2.336 -17.823 1.339 1.00 83.81 327 ARG A O 1
ATOM 2531 N N . LEU A 1 328 ? 4.193 -16.593 0.983 1.00 83.31 328 LEU A N 1
ATOM 2532 C CA . LEU A 1 328 ? 3.817 -16.143 -0.353 1.00 83.31 328 LEU A CA 1
ATOM 2533 C C . LEU A 1 328 ? 3.505 -17.311 -1.295 1.00 83.31 328 LEU A C 1
ATOM 2535 O O . LEU A 1 328 ? 2.533 -17.240 -2.030 1.00 83.31 328 LEU A O 1
ATOM 2539 N N . ARG A 1 329 ? 4.262 -18.412 -1.250 1.00 79.81 329 ARG A N 1
ATOM 2540 C CA . ARG A 1 329 ? 4.030 -19.569 -2.131 1.00 79.81 329 ARG A CA 1
ATOM 2541 C C . ARG A 1 329 ? 2.820 -20.409 -1.727 1.00 79.81 329 ARG A C 1
ATOM 2543 O O . ARG A 1 329 ? 2.214 -21.046 -2.577 1.00 79.81 329 ARG A O 1
ATOM 2550 N N . ARG A 1 330 ? 2.498 -20.453 -0.436 1.00 81.94 330 ARG A N 1
ATOM 2551 C CA . ARG A 1 330 ? 1.487 -21.372 0.105 1.00 81.94 330 ARG A CA 1
ATOM 2552 C C . ARG A 1 330 ? 0.057 -20.934 -0.152 1.00 81.94 330 ARG A C 1
ATOM 2554 O O . ARG A 1 330 ? -0.803 -21.791 -0.290 1.00 81.94 330 ARG A O 1
ATOM 2561 N N . VAL A 1 331 ? -0.184 -19.625 -0.169 1.00 83.38 331 VAL A N 1
ATOM 2562 C CA . VAL A 1 331 ? -1.544 -19.080 -0.273 1.00 83.38 331 VAL A CA 1
ATOM 2563 C C . VAL A 1 331 ? -2.168 -19.377 -1.638 1.00 83.38 331 VAL A C 1
ATOM 2565 O O . VAL A 1 331 ? -3.335 -19.741 -1.699 1.00 83.38 331 VAL A O 1
ATOM 2568 N N . ASP A 1 332 ? -1.391 -19.253 -2.714 1.00 84.50 332 ASP A N 1
ATOM 2569 C CA . ASP A 1 332 ? -1.821 -19.562 -4.085 1.00 84.50 332 ASP A CA 1
ATOM 2570 C C . ASP A 1 332 ? -0.594 -20.031 -4.900 1.00 84.50 332 ASP A C 1
ATOM 2572 O O . ASP A 1 332 ? 0.133 -19.205 -5.470 1.00 84.50 332 ASP A O 1
ATOM 2576 N N . PRO A 1 333 ? -0.284 -21.344 -4.887 1.00 85.88 333 PRO A N 1
ATOM 2577 C CA . PRO A 1 333 ? 0.861 -21.899 -5.606 1.00 85.88 333 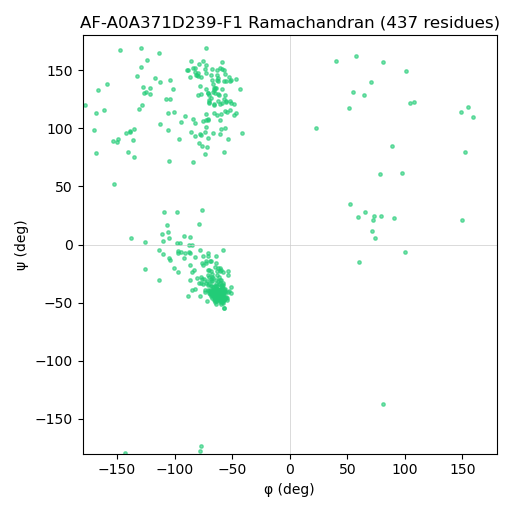PRO A CA 1
ATOM 2578 C C . PRO A 1 333 ? 0.761 -21.695 -7.120 1.00 85.88 333 PRO A C 1
ATOM 2580 O O . PRO A 1 333 ? 1.757 -21.343 -7.757 1.00 85.88 333 PRO A O 1
ATOM 2583 N N . ASP A 1 334 ? -0.435 -21.864 -7.685 1.00 86.75 334 ASP A N 1
ATOM 2584 C CA . ASP A 1 334 ? -0.685 -21.728 -9.121 1.00 86.75 334 ASP A CA 1
ATOM 2585 C C . ASP A 1 334 ? -0.516 -20.275 -9.572 1.00 86.75 334 ASP A C 1
ATOM 2587 O O . ASP A 1 334 ? 0.119 -20.001 -10.593 1.00 86.75 334 ASP A O 1
ATOM 2591 N N . GLY A 1 335 ? -0.991 -19.318 -8.773 1.00 85.81 335 GLY A N 1
ATOM 2592 C CA . GLY A 1 335 ? -0.762 -17.896 -8.996 1.00 85.81 335 GLY A CA 1
ATOM 2593 C C . GLY A 1 335 ? 0.714 -17.523 -9.004 1.00 85.81 335 GLY A C 1
ATOM 2594 O O . GLY A 1 335 ? 1.137 -16.737 -9.853 1.00 85.81 335 GLY A O 1
ATOM 2595 N N . MET A 1 336 ? 1.522 -18.117 -8.123 1.00 87.19 336 MET A N 1
ATOM 2596 C CA . MET A 1 336 ? 2.974 -17.925 -8.161 1.00 87.19 336 MET A CA 1
ATOM 2597 C C . MET A 1 336 ? 3.611 -18.537 -9.405 1.00 87.19 336 MET A C 1
ATOM 2599 O O . MET A 1 336 ? 4.496 -17.913 -9.989 1.00 87.19 336 MET A O 1
ATOM 2603 N N . VAL A 1 337 ? 3.160 -19.713 -9.853 1.00 87.50 337 VAL A N 1
ATOM 2604 C CA . VAL A 1 337 ? 3.614 -20.299 -11.126 1.00 87.50 337 VAL A CA 1
ATOM 2605 C C . VAL A 1 337 ? 3.307 -19.359 -12.291 1.00 87.50 337 VAL A C 1
ATOM 2607 O O . VAL A 1 337 ? 4.184 -19.113 -13.119 1.00 87.50 337 VAL A O 1
ATOM 2610 N N . GLN A 1 338 ? 2.118 -18.754 -12.315 1.00 88.62 338 GLN A N 1
ATOM 2611 C CA . GLN A 1 338 ? 1.750 -17.759 -13.324 1.00 88.62 338 GLN A CA 1
ATOM 2612 C C . GLN A 1 338 ? 2.637 -16.508 -13.260 1.00 88.62 338 GLN A C 1
ATOM 2614 O O . GLN A 1 338 ? 3.105 -16.052 -14.302 1.00 88.62 338 GLN A O 1
ATOM 2619 N N . ILE A 1 339 ? 2.924 -15.981 -12.062 1.00 90.62 339 ILE A N 1
ATOM 2620 C CA . ILE A 1 339 ? 3.846 -14.845 -11.879 1.00 90.62 339 ILE A CA 1
ATOM 2621 C C . ILE A 1 339 ? 5.236 -15.188 -12.428 1.00 90.62 339 ILE A C 1
ATOM 2623 O O . ILE A 1 339 ? 5.817 -14.400 -13.171 1.00 90.62 339 ILE A O 1
ATOM 2627 N N . MET A 1 340 ? 5.771 -16.366 -12.095 1.00 88.38 340 MET A N 1
ATOM 2628 C CA . MET A 1 340 ? 7.099 -16.800 -12.542 1.00 88.38 340 MET A CA 1
ATOM 2629 C C . MET A 1 340 ? 7.163 -17.008 -14.058 1.00 88.38 340 MET A C 1
ATOM 2631 O O . MET A 1 340 ? 8.150 -16.628 -14.693 1.00 88.38 340 MET A O 1
ATOM 2635 N N . ALA A 1 341 ? 6.114 -17.586 -14.646 1.00 88.50 341 ALA A N 1
ATOM 2636 C CA . ALA A 1 341 ? 6.011 -17.771 -16.087 1.00 88.50 341 ALA A CA 1
ATOM 2637 C C . ALA A 1 341 ? 5.937 -16.417 -16.810 1.00 88.50 341 ALA A C 1
ATOM 2639 O O . ALA A 1 341 ? 6.702 -16.176 -17.744 1.00 88.50 341 ALA A O 1
ATOM 2640 N N . ALA A 1 342 ? 5.085 -15.504 -16.330 1.00 89.81 342 ALA A N 1
ATOM 2641 C CA . ALA A 1 342 ? 4.963 -14.153 -16.869 1.00 89.81 342 ALA A CA 1
ATOM 2642 C C . ALA A 1 342 ? 6.285 -13.382 -16.761 1.00 89.81 342 ALA A C 1
ATOM 2644 O O . ALA A 1 342 ? 6.749 -12.818 -17.749 1.00 89.81 342 ALA A O 1
ATOM 2645 N N . PHE A 1 343 ? 6.945 -13.424 -15.601 1.00 91.06 343 PHE A N 1
ATOM 2646 C CA . PHE A 1 343 ? 8.248 -12.794 -15.405 1.00 91.06 343 PHE A CA 1
ATOM 2647 C C . PHE A 1 343 ? 9.288 -13.324 -16.396 1.00 91.06 343 PHE A C 1
ATOM 2649 O O . PHE A 1 343 ? 9.958 -12.536 -17.062 1.00 91.06 343 PHE A O 1
ATOM 2656 N N . SER A 1 344 ? 9.384 -14.651 -16.533 1.00 87.75 344 SER A N 1
ATOM 2657 C CA . SER A 1 344 ? 10.365 -15.328 -17.394 1.00 87.75 344 SER A CA 1
ATOM 2658 C C . SER A 1 344 ? 10.227 -14.950 -18.872 1.00 87.75 344 SER A C 1
ATOM 2660 O O . SER A 1 344 ? 11.233 -14.865 -19.576 1.00 87.75 344 SER A O 1
ATOM 2662 N N . VAL A 1 345 ? 9.002 -14.685 -19.335 1.00 86.81 345 VAL A N 1
ATOM 2663 C CA . VAL A 1 345 ? 8.723 -14.232 -20.707 1.00 86.81 345 VAL A CA 1
ATOM 2664 C C . VAL A 1 345 ? 8.926 -12.721 -20.860 1.00 86.81 345 VAL A C 1
ATOM 2666 O O . VAL A 1 345 ? 9.421 -12.267 -21.895 1.00 86.81 345 VAL A O 1
ATOM 2669 N N . SER A 1 346 ? 8.550 -11.938 -19.849 1.00 87.75 346 SER A N 1
ATOM 2670 C CA . SER A 1 346 ? 8.473 -10.479 -19.956 1.00 87.75 346 SER A CA 1
ATOM 2671 C C . SER A 1 346 ? 9.792 -9.761 -19.659 1.00 87.75 346 SER A C 1
ATOM 2673 O O . SER A 1 346 ? 10.056 -8.735 -20.279 1.00 87.75 346 SER A O 1
ATOM 2675 N N . TRP A 1 347 ? 10.669 -10.280 -18.789 1.00 87.62 347 TRP A N 1
ATOM 2676 C CA . TRP A 1 347 ? 11.911 -9.573 -18.413 1.00 87.62 347 TRP A CA 1
ATOM 2677 C C . TRP A 1 347 ? 12.823 -9.281 -19.613 1.00 87.62 347 TRP A C 1
ATOM 2679 O O . TRP A 1 347 ? 13.436 -8.220 -19.684 1.00 87.62 347 TRP A O 1
ATOM 2689 N N . ALA A 1 348 ? 12.882 -10.199 -20.583 1.00 85.81 348 ALA A N 1
ATOM 2690 C CA . ALA A 1 348 ? 13.698 -10.051 -21.785 1.00 85.81 348 ALA A CA 1
ATOM 2691 C C . ALA A 1 348 ? 13.127 -9.025 -22.778 1.00 85.81 348 ALA A C 1
ATOM 2693 O O . ALA A 1 348 ? 13.834 -8.606 -23.694 1.00 85.81 348 ALA A O 1
ATOM 2694 N N . ARG A 1 349 ? 11.852 -8.649 -22.613 1.00 85.31 349 ARG A N 1
ATOM 2695 C CA . ARG A 1 349 ? 11.149 -7.657 -23.436 1.00 85.31 349 ARG A CA 1
ATOM 2696 C C . ARG A 1 349 ? 11.251 -6.245 -22.866 1.00 85.31 349 ARG A C 1
ATOM 2698 O O . ARG A 1 349 ? 10.914 -5.304 -23.575 1.00 85.31 349 ARG A O 1
ATOM 2705 N N . VAL A 1 350 ? 11.731 -6.095 -21.630 1.00 90.25 350 VAL A N 1
ATOM 2706 C CA . VAL A 1 350 ? 11.960 -4.787 -21.016 1.00 90.25 350 VAL A CA 1
ATOM 2707 C C . VAL A 1 350 ? 13.030 -4.043 -21.806 1.00 90.25 350 VAL A C 1
ATOM 2709 O O . VAL A 1 350 ? 14.200 -4.424 -21.830 1.00 90.25 350 VAL A O 1
ATOM 2712 N N . ASN A 1 351 ? 12.599 -2.982 -22.475 1.00 89.62 351 ASN A N 1
ATOM 2713 C CA . ASN A 1 351 ? 13.416 -2.178 -23.377 1.00 89.62 351 ASN A CA 1
ATOM 2714 C C . ASN A 1 351 ? 13.166 -0.671 -23.213 1.00 89.62 351 ASN A C 1
ATOM 2716 O O . ASN A 1 351 ? 13.712 0.118 -23.980 1.00 89.62 351 ASN A O 1
ATOM 2720 N N . THR A 1 352 ? 12.359 -0.268 -22.228 1.00 91.19 352 THR A N 1
ATOM 2721 C CA . THR A 1 352 ? 12.064 1.138 -21.946 1.00 91.19 352 THR A CA 1
ATOM 2722 C C . THR A 1 352 ? 12.388 1.509 -20.502 1.00 91.19 352 THR A C 1
ATOM 2724 O O . THR A 1 352 ? 12.476 0.653 -19.622 1.00 91.19 352 THR A O 1
ATOM 2727 N N . SER A 1 353 ? 12.575 2.806 -20.271 1.00 92.25 353 SER A N 1
ATOM 2728 C CA . SER A 1 353 ? 12.569 3.425 -18.948 1.00 92.25 353 SER A CA 1
ATOM 2729 C C . SER A 1 353 ? 11.534 4.539 -18.970 1.00 92.25 353 SER A C 1
ATOM 2731 O O . SER A 1 353 ? 11.533 5.373 -19.884 1.00 92.25 353 SER A O 1
ATOM 2733 N N . TRP A 1 354 ? 10.658 4.572 -17.969 1.00 90.94 354 TRP A N 1
ATOM 2734 C CA . TRP A 1 354 ? 9.735 5.696 -17.805 1.00 90.94 354 TRP A CA 1
ATOM 2735 C C . TRP A 1 354 ? 10.460 6.979 -17.401 1.00 90.94 354 TRP A C 1
ATOM 2737 O O . TRP A 1 354 ? 9.971 8.069 -17.685 1.00 90.94 354 TRP A O 1
ATOM 2747 N N . MET A 1 355 ? 11.649 6.876 -16.806 1.00 91.56 355 MET A N 1
ATOM 2748 C CA . MET A 1 355 ? 12.502 8.033 -16.522 1.00 91.56 355 MET A CA 1
ATOM 2749 C C . MET A 1 355 ? 13.345 8.477 -17.723 1.00 91.56 355 MET A C 1
ATOM 2751 O O . MET A 1 355 ? 13.947 9.544 -17.687 1.00 91.56 355 MET A O 1
ATOM 2755 N N . GLY A 1 356 ? 13.392 7.677 -18.793 1.00 87.56 356 GLY A N 1
ATOM 2756 C CA . GLY A 1 356 ? 14.304 7.904 -19.915 1.00 87.56 356 GLY A CA 1
ATOM 2757 C C . GLY A 1 356 ? 15.767 7.605 -19.576 1.00 87.56 356 GLY A C 1
ATOM 2758 O O . GLY A 1 356 ? 16.652 7.946 -20.358 1.00 87.56 356 GLY A O 1
ATOM 2759 N N . GLU A 1 357 ? 16.030 6.964 -18.434 1.00 84.38 357 GLU A N 1
ATOM 2760 C CA . GLU A 1 357 ? 17.375 6.557 -18.044 1.00 84.38 357 GLU A CA 1
ATOM 2761 C C . GLU A 1 357 ? 17.844 5.398 -18.939 1.00 84.38 357 GLU A C 1
ATOM 2763 O O . GLU A 1 357 ? 17.123 4.403 -19.089 1.00 84.38 357 GLU A O 1
ATOM 2768 N N . PRO A 1 358 ? 19.050 5.476 -19.529 1.00 85.62 358 PRO A N 1
ATOM 2769 C CA . PRO A 1 358 ? 19.639 4.316 -20.174 1.00 85.62 358 PRO A CA 1
ATOM 2770 C C . PRO A 1 358 ? 19.962 3.261 -19.112 1.00 85.62 358 PRO A C 1
ATOM 2772 O O . PRO A 1 358 ? 20.484 3.575 -18.043 1.00 85.62 358 PRO A O 1
ATOM 2775 N N . PHE A 1 359 ? 19.688 1.998 -19.423 1.00 88.75 359 PHE A N 1
ATOM 2776 C CA . PHE A 1 359 ? 20.056 0.864 -18.581 1.00 88.75 359 PHE A CA 1
ATOM 2777 C C . PHE A 1 359 ? 20.714 -0.220 -19.426 1.00 88.75 359 PHE A C 1
ATOM 2779 O O . PHE A 1 359 ? 20.373 -0.447 -20.590 1.00 88.75 359 PHE A O 1
ATOM 2786 N N . GLU A 1 360 ? 21.685 -0.904 -18.834 1.00 88.56 360 GLU A N 1
ATOM 2787 C CA . GLU A 1 360 ? 22.407 -1.962 -19.523 1.00 88.56 360 GLU A CA 1
ATOM 2788 C C . GLU A 1 360 ? 21.660 -3.292 -19.445 1.00 88.56 360 GLU A C 1
ATOM 2790 O O . GLU A 1 360 ? 21.009 -3.631 -18.454 1.00 88.56 360 GLU A O 1
ATOM 2795 N N . ARG A 1 361 ? 21.861 -4.151 -20.449 1.00 87.38 361 ARG A N 1
ATOM 2796 C CA . ARG A 1 361 ? 21.330 -5.523 -20.422 1.00 87.38 361 ARG A CA 1
ATOM 2797 C C . ARG A 1 361 ? 21.871 -6.346 -19.244 1.00 87.38 361 ARG A C 1
ATOM 2799 O O . ARG A 1 361 ? 21.239 -7.320 -18.837 1.00 87.38 361 ARG A O 1
ATOM 2806 N N . ASN A 1 362 ? 23.024 -5.969 -18.693 1.00 88.50 362 ASN A N 1
ATOM 2807 C CA . ASN A 1 362 ? 23.571 -6.572 -17.480 1.00 88.50 362 ASN A CA 1
ATOM 2808 C C . ASN A 1 362 ? 22.726 -6.249 -16.241 1.00 88.50 362 ASN A C 1
ATOM 2810 O O . ASN A 1 362 ? 22.532 -7.133 -15.411 1.00 88.50 362 ASN A O 1
ATOM 2814 N N . GLU A 1 363 ? 22.151 -5.047 -16.147 1.00 88.69 363 GLU A N 1
ATOM 2815 C CA . GLU A 1 363 ? 21.232 -4.687 -15.063 1.00 88.69 363 GLU A CA 1
ATOM 2816 C C . GLU A 1 363 ? 19.988 -5.582 -15.085 1.00 88.69 363 GLU A C 1
ATOM 2818 O O . GLU A 1 363 ? 19.651 -6.200 -14.073 1.00 88.69 363 GLU A O 1
ATOM 2823 N N . LEU A 1 364 ? 19.380 -5.771 -16.264 1.00 89.62 364 LEU A N 1
ATOM 2824 C CA . LEU A 1 364 ? 18.265 -6.709 -16.447 1.00 89.62 364 LEU A CA 1
ATOM 2825 C C . LEU A 1 364 ? 18.616 -8.123 -15.963 1.00 89.62 364 LEU A C 1
ATOM 2827 O O . LEU A 1 364 ? 17.842 -8.747 -15.234 1.00 89.62 364 LEU A O 1
ATOM 2831 N N . LYS A 1 365 ? 19.804 -8.624 -16.334 1.00 88.88 365 LYS A N 1
ATOM 2832 C CA . LYS A 1 365 ? 20.288 -9.941 -15.895 1.00 88.88 365 LYS A CA 1
ATOM 2833 C C . LYS A 1 365 ? 20.447 -10.015 -14.377 1.00 88.88 365 LYS A C 1
ATOM 2835 O O . LYS A 1 365 ? 20.082 -11.036 -13.803 1.00 88.88 365 LYS A O 1
ATOM 2840 N N . MET A 1 366 ? 20.944 -8.962 -13.724 1.00 89.56 366 MET A N 1
ATOM 2841 C CA . MET A 1 366 ? 21.054 -8.923 -12.260 1.00 89.56 366 MET A CA 1
ATOM 2842 C C . MET A 1 366 ? 19.679 -9.007 -11.585 1.00 89.56 366 MET A C 1
ATOM 2844 O O . MET A 1 366 ? 19.519 -9.749 -10.617 1.00 89.56 366 MET A O 1
ATOM 2848 N N . HIS A 1 367 ? 18.669 -8.298 -12.100 1.00 89.06 367 HIS A N 1
ATOM 2849 C CA . HIS A 1 367 ? 17.297 -8.397 -11.585 1.00 89.06 367 HIS A CA 1
ATOM 2850 C C . HIS A 1 367 ? 16.700 -9.794 -11.793 1.00 89.06 367 HIS A C 1
ATOM 2852 O O . HIS A 1 367 ? 16.099 -10.347 -10.873 1.00 89.06 367 HIS A O 1
ATOM 2858 N N . PHE A 1 368 ? 16.917 -10.394 -12.965 1.00 89.38 368 PHE A N 1
ATOM 2859 C CA . PHE A 1 368 ? 16.499 -11.765 -13.261 1.00 89.38 368 PHE A CA 1
ATOM 2860 C C . PHE A 1 368 ? 17.157 -12.793 -12.330 1.00 89.38 368 PHE A C 1
ATOM 2862 O O . PHE A 1 368 ? 16.475 -13.643 -11.759 1.00 89.38 368 PHE A O 1
ATOM 2869 N N . GLN A 1 369 ? 18.473 -12.692 -12.125 1.00 89.88 369 GLN A N 1
ATOM 2870 C CA . GLN A 1 369 ? 19.211 -13.557 -11.203 1.00 89.88 369 GLN A CA 1
ATOM 2871 C C . GLN A 1 369 ? 18.723 -13.400 -9.763 1.00 89.88 369 GLN A C 1
ATOM 2873 O O . GLN A 1 369 ? 18.553 -14.403 -9.075 1.00 89.88 369 GLN A O 1
ATOM 2878 N N . PHE A 1 370 ? 18.453 -12.169 -9.321 1.00 89.31 370 PHE A N 1
ATOM 2879 C CA . PHE A 1 370 ? 17.886 -11.918 -7.999 1.00 89.31 370 PHE A CA 1
ATOM 2880 C C . PHE A 1 370 ? 16.519 -12.592 -7.837 1.00 89.31 370 PHE A C 1
ATOM 2882 O O . PHE A 1 370 ? 16.312 -13.320 -6.869 1.00 89.31 370 PHE A O 1
ATOM 2889 N N . PHE A 1 371 ? 15.611 -12.398 -8.798 1.00 87.88 371 PHE A N 1
ATOM 2890 C CA . PHE A 1 371 ? 14.279 -13.002 -8.767 1.00 87.88 371 PHE A CA 1
ATOM 2891 C C . PHE A 1 371 ? 14.358 -14.531 -8.704 1.00 87.88 371 PHE A C 1
ATOM 2893 O O . PHE A 1 371 ? 13.769 -15.147 -7.817 1.00 87.88 371 PHE A O 1
ATOM 2900 N N . ASN A 1 372 ? 15.150 -15.145 -9.587 1.00 84.81 372 ASN A N 1
ATOM 2901 C CA . ASN A 1 372 ? 15.355 -16.593 -9.575 1.00 84.81 372 ASN A CA 1
ATOM 2902 C C . ASN A 1 372 ? 15.990 -17.073 -8.271 1.00 84.81 372 ASN A C 1
ATOM 2904 O O . ASN A 1 372 ? 15.593 -18.111 -7.753 1.00 84.81 372 ASN A O 1
ATOM 2908 N N . GLY A 1 373 ? 16.947 -16.322 -7.722 1.00 85.31 373 GLY A N 1
ATOM 2909 C CA . GLY A 1 373 ? 17.561 -16.626 -6.434 1.00 85.31 373 GLY A CA 1
ATOM 2910 C C . GLY A 1 373 ? 16.529 -16.665 -5.309 1.00 85.31 373 GLY A C 1
ATOM 2911 O O . GLY A 1 373 ? 16.473 -17.642 -4.570 1.00 85.31 373 GLY A O 1
ATOM 2912 N N . VAL A 1 374 ? 15.658 -15.655 -5.224 1.00 83.38 374 VAL A N 1
ATOM 2913 C CA . VAL A 1 374 ? 14.568 -15.608 -4.234 1.00 83.38 374 VAL A CA 1
ATOM 2914 C C . VAL A 1 374 ? 13.622 -16.802 -4.398 1.00 83.38 374 VAL A C 1
ATOM 2916 O O . VAL A 1 374 ? 13.331 -17.492 -3.421 1.00 83.38 374 VAL A O 1
ATOM 2919 N N . VAL A 1 375 ? 13.207 -17.099 -5.632 1.00 77.62 375 VAL A N 1
ATOM 2920 C CA . VAL A 1 375 ? 12.333 -18.242 -5.941 1.00 77.62 375 VAL A CA 1
ATOM 2921 C C . VAL A 1 375 ? 12.968 -19.571 -5.532 1.00 77.62 375 VAL A C 1
ATOM 2923 O O . VAL A 1 375 ? 12.310 -20.404 -4.907 1.00 77.62 375 VAL A O 1
ATOM 2926 N N . MET A 1 376 ? 14.247 -19.776 -5.854 1.00 78.69 376 MET A N 1
ATOM 2927 C CA . MET A 1 376 ? 14.973 -20.993 -5.486 1.00 78.69 376 MET A CA 1
ATOM 2928 C C . MET A 1 376 ? 15.090 -21.125 -3.967 1.00 78.69 376 MET A C 1
ATOM 2930 O O . MET A 1 376 ? 14.837 -22.204 -3.428 1.00 78.69 376 MET A O 1
ATOM 2934 N N . CYS A 1 377 ? 15.382 -20.024 -3.269 1.00 76.62 377 CYS A N 1
ATOM 2935 C CA . CYS A 1 377 ? 15.463 -19.988 -1.812 1.00 76.62 377 CYS A CA 1
ATOM 2936 C C . CYS A 1 377 ? 14.130 -20.335 -1.132 1.00 76.62 377 CYS A C 1
ATOM 2938 O O . CYS A 1 377 ? 14.145 -20.948 -0.066 1.00 76.62 377 CYS A O 1
ATOM 2940 N N . TRP A 1 378 ? 12.972 -20.030 -1.728 1.00 74.12 378 TRP A N 1
ATOM 2941 C CA . TRP A 1 378 ? 11.673 -20.401 -1.145 1.00 74.12 378 TRP A CA 1
ATOM 2942 C C . TRP A 1 378 ? 11.445 -21.911 -1.030 1.00 74.12 378 TRP A C 1
ATOM 2944 O O . TRP A 1 378 ? 10.657 -22.326 -0.185 1.00 74.12 378 TRP A O 1
ATOM 2954 N N . ASN A 1 379 ? 12.134 -22.743 -1.821 1.00 68.06 379 ASN A N 1
ATOM 2955 C CA . ASN A 1 379 ? 12.112 -24.202 -1.636 1.00 68.06 379 ASN A CA 1
ATOM 2956 C C . ASN A 1 379 ? 12.858 -24.648 -0.369 1.00 68.06 379 ASN A C 1
ATOM 2958 O O . ASN A 1 379 ? 12.623 -25.745 0.126 1.00 68.06 379 ASN A O 1
ATOM 2962 N N . THR A 1 380 ? 13.765 -23.809 0.128 1.00 70.12 380 THR A N 1
ATOM 2963 C CA . THR A 1 380 ? 14.674 -24.109 1.244 1.00 70.12 380 THR A CA 1
ATOM 2964 C C . THR A 1 380 ? 14.355 -23.325 2.516 1.00 70.12 380 THR A C 1
ATOM 2966 O O . THR A 1 380 ? 14.961 -23.569 3.555 1.00 70.12 380 THR A O 1
ATOM 2969 N N . LEU A 1 381 ? 13.428 -22.364 2.448 1.00 68.62 381 LEU A N 1
ATOM 2970 C CA . LEU A 1 381 ? 13.079 -21.504 3.575 1.00 68.62 381 LEU A CA 1
ATOM 2971 C C . LEU A 1 381 ? 12.187 -22.240 4.586 1.00 68.62 381 LEU A C 1
ATOM 2973 O O . LEU A 1 381 ? 11.330 -23.034 4.187 1.00 68.62 381 LEU A O 1
ATOM 2977 N N . PRO A 1 382 ? 12.361 -21.971 5.894 1.00 60.97 382 PRO A N 1
ATOM 2978 C CA . PRO A 1 382 ? 11.616 -22.651 6.935 1.00 60.97 382 PRO A CA 1
ATOM 2979 C C . PRO A 1 382 ? 10.106 -22.457 6.783 1.00 60.97 382 PRO A C 1
ATOM 2981 O O . PRO A 1 382 ? 9.590 -21.464 6.260 1.00 60.97 382 PRO A O 1
ATOM 2984 N N . ASN A 1 383 ? 9.391 -23.467 7.268 1.00 56.56 383 ASN A N 1
ATOM 2985 C CA . ASN A 1 383 ? 7.943 -23.568 7.173 1.00 56.56 383 ASN A CA 1
ATOM 2986 C C . ASN A 1 383 ? 7.193 -22.642 8.146 1.00 56.56 383 ASN A C 1
ATOM 2988 O O . ASN A 1 383 ? 5.971 -22.524 8.037 1.00 56.56 383 ASN A O 1
ATOM 2992 N N . GLN A 1 384 ? 7.903 -22.020 9.083 1.00 53.25 384 GLN A N 1
ATOM 2993 C CA . GLN A 1 384 ? 7.377 -21.138 10.119 1.00 53.25 384 GLN A CA 1
ATOM 2994 C C . GLN A 1 384 ? 8.169 -19.828 10.117 1.00 53.25 384 GLN A C 1
ATOM 2996 O O . GLN A 1 384 ? 9.333 -19.812 9.708 1.00 53.25 384 GLN A O 1
ATOM 3001 N N . LEU A 1 385 ? 7.532 -18.737 10.559 1.00 52.84 385 LEU A N 1
ATOM 3002 C CA . LEU A 1 385 ? 8.243 -17.499 10.875 1.00 52.84 385 LEU A CA 1
ATOM 3003 C C . LEU A 1 385 ? 9.326 -17.847 11.908 1.00 52.84 385 LEU A C 1
ATOM 3005 O O . LEU A 1 385 ? 8.976 -18.369 12.965 1.00 52.84 385 LEU A O 1
ATOM 3009 N N . PRO A 1 386 ? 10.616 -17.570 11.663 1.00 47.19 386 PRO A N 1
ATOM 3010 C CA . PRO A 1 386 ? 11.556 -17.499 12.766 1.00 47.19 386 PRO A CA 1
ATOM 3011 C C . PRO A 1 386 ? 11.032 -16.413 13.713 1.00 47.19 386 PRO A C 1
ATOM 3013 O O . PRO A 1 386 ? 10.880 -15.268 13.290 1.00 47.19 386 PRO A O 1
ATOM 3016 N N . GLU A 1 387 ? 10.768 -16.744 14.978 1.00 42.22 387 GLU A N 1
ATOM 3017 C CA . GLU A 1 387 ? 10.376 -15.773 16.022 1.00 42.22 387 GLU A CA 1
ATOM 3018 C C . GLU A 1 387 ? 11.418 -14.655 16.235 1.00 42.22 387 GLU A C 1
ATOM 3020 O O . GLU A 1 387 ? 11.187 -13.682 16.948 1.00 42.22 387 GLU A O 1
ATOM 3025 N N . MET A 1 388 ? 12.565 -14.729 15.564 1.00 33.97 388 MET A N 1
ATOM 3026 C CA . MET A 1 388 ? 13.559 -13.673 15.533 1.00 33.97 388 MET A CA 1
ATOM 3027 C C . MET A 1 388 ? 13.211 -12.594 14.503 1.00 33.97 388 MET A C 1
ATOM 3029 O O . MET A 1 388 ? 13.666 -12.631 13.355 1.00 33.97 388 MET A O 1
ATOM 3033 N N . PHE A 1 389 ? 12.529 -11.545 14.968 1.00 41.16 389 PHE A N 1
ATOM 3034 C CA . PHE A 1 389 ? 12.707 -10.186 14.447 1.00 41.16 389 PHE A CA 1
ATOM 3035 C C . PHE A 1 389 ? 14.190 -9.791 14.579 1.00 41.16 389 PHE A C 1
ATOM 3037 O O . PHE A 1 389 ? 14.600 -9.093 15.502 1.00 41.16 389 PHE A O 1
ATOM 3044 N N . THR A 1 390 ? 15.034 -10.254 13.658 1.00 35.34 390 THR A N 1
ATOM 3045 C CA . THR A 1 390 ? 16.367 -9.685 13.474 1.00 35.34 390 THR A CA 1
ATOM 3046 C C . THR A 1 390 ? 16.218 -8.478 12.568 1.00 35.34 390 THR A C 1
ATOM 3048 O O . THR A 1 390 ? 15.949 -8.601 11.371 1.00 35.34 390 THR A O 1
ATOM 3051 N N . ALA A 1 391 ? 16.375 -7.305 13.181 1.00 40.91 391 ALA A N 1
ATOM 3052 C CA . ALA A 1 391 ? 16.542 -6.021 12.528 1.00 40.91 391 ALA A CA 1
ATOM 3053 C C . ALA A 1 391 ? 17.703 -6.108 11.524 1.00 40.91 391 ALA A C 1
ATOM 3055 O O . ALA A 1 391 ? 18.866 -5.901 11.859 1.00 40.91 391 ALA A O 1
ATOM 3056 N N . ARG A 1 392 ? 17.393 -6.468 10.277 1.00 44.47 392 ARG A N 1
ATOM 3057 C CA . ARG A 1 392 ? 18.230 -6.076 9.146 1.00 44.47 392 ARG A CA 1
ATOM 3058 C C . ARG A 1 392 ? 17.752 -4.702 8.699 1.00 44.47 392 ARG A C 1
ATOM 3060 O O . ARG A 1 392 ? 16.543 -4.473 8.754 1.00 44.47 392 ARG A O 1
ATOM 3067 N N . PRO A 1 393 ? 18.665 -3.824 8.258 1.00 44.91 393 PRO A N 1
ATOM 3068 C CA . PRO A 1 393 ? 18.270 -2.533 7.724 1.00 44.91 393 PRO A CA 1
ATOM 3069 C C . PRO A 1 393 ? 17.220 -2.735 6.622 1.00 44.91 393 PRO A C 1
ATOM 3071 O O . PRO A 1 393 ? 17.292 -3.750 5.904 1.00 44.91 393 PRO A O 1
ATOM 3074 N N . PRO A 1 394 ? 16.236 -1.824 6.512 1.00 52.25 394 PRO A N 1
ATOM 3075 C CA . PRO A 1 394 ? 15.305 -1.847 5.400 1.00 52.25 394 PRO A CA 1
ATOM 3076 C C . PRO A 1 394 ? 16.104 -1.900 4.087 1.00 52.25 394 PRO A C 1
ATOM 3078 O O . PRO A 1 394 ? 17.196 -1.325 3.997 1.00 52.25 394 PRO A O 1
ATOM 3081 N N . PRO A 1 395 ? 15.645 -2.674 3.092 1.00 60.06 395 PRO A N 1
ATOM 3082 C CA . PRO A 1 395 ? 16.279 -2.680 1.787 1.00 60.06 395 PRO A CA 1
ATOM 3083 C C . PRO A 1 395 ? 16.275 -1.253 1.244 1.00 60.06 395 PRO A C 1
ATOM 3085 O O . PRO A 1 395 ? 15.231 -0.611 1.164 1.00 60.06 395 PRO A O 1
ATOM 3088 N N . THR A 1 396 ? 17.456 -0.765 0.878 1.00 54.56 396 THR A N 1
ATOM 3089 C CA . THR A 1 396 ? 17.586 0.566 0.300 1.00 54.56 396 THR A CA 1
ATOM 3090 C C . THR A 1 396 ? 16.828 0.625 -1.018 1.00 54.56 396 THR A C 1
ATOM 3092 O O . THR A 1 396 ? 16.836 -0.335 -1.803 1.00 54.56 396 THR A O 1
ATOM 3095 N N . LEU A 1 397 ? 16.179 1.763 -1.273 1.00 58.62 397 LEU A N 1
ATOM 3096 C CA . LEU A 1 397 ? 15.552 2.022 -2.564 1.00 58.62 397 LEU A CA 1
ATOM 3097 C C . LEU A 1 397 ? 16.565 1.756 -3.690 1.00 58.62 397 LEU A C 1
ATOM 3099 O O . LEU A 1 397 ? 17.754 2.064 -3.528 1.00 58.62 397 LEU A O 1
ATOM 3103 N N . PRO A 1 398 ? 16.134 1.181 -4.829 1.00 56.16 398 PRO A N 1
ATOM 3104 C CA . PRO A 1 398 ? 17.014 0.991 -5.972 1.00 56.16 398 PRO A CA 1
ATOM 3105 C C . PRO A 1 398 ? 17.695 2.321 -6.311 1.00 56.16 398 PRO A C 1
ATOM 3107 O O . PRO A 1 398 ? 17.021 3.288 -6.660 1.00 56.16 398 PRO A O 1
ATOM 3110 N N . ARG A 1 399 ? 19.027 2.385 -6.171 1.00 48.31 399 ARG A N 1
ATOM 3111 C CA . ARG A 1 399 ? 19.804 3.578 -6.522 1.00 48.31 399 ARG A CA 1
ATOM 3112 C C . ARG A 1 399 ? 19.729 3.761 -8.030 1.00 48.31 399 ARG A C 1
ATOM 3114 O O . ARG A 1 399 ? 20.495 3.134 -8.758 1.00 48.31 399 ARG A O 1
ATOM 3121 N N . THR A 1 400 ? 18.815 4.598 -8.500 1.00 48.31 400 THR A N 1
ATOM 3122 C CA . THR A 1 400 ? 18.983 5.198 -9.818 1.00 48.31 400 THR A CA 1
ATOM 3123 C C . THR A 1 400 ? 19.968 6.360 -9.689 1.00 48.31 400 THR A C 1
ATOM 3125 O O . THR A 1 400 ? 20.019 6.998 -8.630 1.00 48.31 400 THR A O 1
ATOM 3128 N N . PRO A 1 401 ? 20.776 6.654 -10.721 1.00 45.41 401 PRO A N 1
ATOM 3129 C CA . PRO A 1 401 ? 21.718 7.773 -10.691 1.00 45.41 401 PRO A CA 1
ATOM 3130 C C . PRO A 1 401 ? 21.051 9.116 -10.341 1.00 45.41 401 PRO A C 1
ATOM 3132 O O . PRO A 1 401 ? 21.719 10.014 -9.837 1.00 45.41 401 PRO A O 1
ATOM 3135 N N . LEU A 1 402 ? 19.735 9.235 -10.567 1.00 42.66 402 LEU A N 1
ATOM 3136 C CA . LEU A 1 402 ? 18.935 10.436 -10.326 1.00 42.66 402 LEU A CA 1
ATOM 3137 C C . LEU A 1 402 ? 18.218 10.487 -8.957 1.00 42.66 402 LEU A C 1
ATOM 3139 O O . LEU A 1 402 ? 17.644 11.522 -8.634 1.00 42.66 402 LEU A O 1
ATOM 3143 N N . LEU A 1 403 ? 18.249 9.423 -8.139 1.00 44.94 403 LEU A N 1
ATOM 3144 C CA . LEU A 1 403 ? 17.550 9.348 -6.835 1.00 44.94 403 LEU A CA 1
ATOM 3145 C C . LEU A 1 403 ? 18.486 9.454 -5.611 1.00 44.94 403 LEU A C 1
ATOM 3147 O O . LEU A 1 403 ? 18.103 9.089 -4.500 1.00 44.94 403 LEU A O 1
ATOM 3151 N N . ALA A 1 404 ? 19.723 9.937 -5.785 1.00 39.94 404 ALA A N 1
ATOM 3152 C CA . ALA A 1 404 ? 20.718 10.028 -4.704 1.00 39.94 404 ALA A CA 1
ATOM 3153 C C . ALA A 1 404 ? 20.306 10.958 -3.538 1.00 39.94 404 ALA A C 1
ATOM 3155 O O . ALA A 1 404 ? 20.805 10.810 -2.424 1.00 39.94 404 ALA A O 1
ATOM 3156 N N . SER A 1 405 ? 19.360 11.866 -3.775 1.00 45.44 405 SER A N 1
ATOM 3157 C CA . SER A 1 405 ? 18.545 12.539 -2.765 1.00 45.44 405 SER A CA 1
ATOM 3158 C C . SER A 1 405 ? 17.087 12.222 -3.091 1.00 45.44 405 SER A C 1
ATOM 3160 O O . SER A 1 405 ? 16.694 12.342 -4.244 1.00 45.44 405 SER A O 1
ATOM 3162 N N . SER A 1 406 ? 16.285 11.761 -2.126 1.00 46.28 406 SER A N 1
ATOM 3163 C CA . SER A 1 406 ? 14.868 11.459 -2.382 1.00 46.28 406 SER A CA 1
ATOM 3164 C C . SER A 1 406 ? 14.083 12.771 -2.467 1.00 46.28 406 SER A C 1
ATOM 3166 O O . SER A 1 406 ? 13.874 13.390 -1.423 1.00 46.28 406 SER A O 1
ATOM 3168 N N . PRO A 1 407 ? 13.648 13.241 -3.654 1.00 54.25 407 PRO A N 1
ATOM 3169 C CA . PRO A 1 407 ? 12.752 14.385 -3.710 1.00 54.25 407 PRO A CA 1
ATOM 3170 C C . PRO A 1 407 ? 11.413 14.002 -3.067 1.00 54.25 407 PRO A C 1
ATOM 3172 O O . PRO A 1 407 ? 10.855 12.941 -3.359 1.00 54.25 407 PRO A O 1
ATOM 3175 N N . THR A 1 408 ? 10.898 14.867 -2.195 1.00 60.09 408 THR A N 1
ATOM 3176 C CA . THR A 1 408 ? 9.529 14.781 -1.674 1.00 60.09 408 THR A CA 1
ATOM 3177 C C . THR A 1 408 ? 8.566 14.923 -2.849 1.00 60.09 408 THR A C 1
ATOM 3179 O O . THR A 1 408 ? 8.627 15.913 -3.584 1.00 60.09 408 THR A O 1
ATOM 3182 N N . PHE A 1 409 ? 7.675 13.951 -3.048 1.00 62.34 409 PHE A N 1
ATOM 3183 C CA . PHE A 1 409 ? 6.594 14.123 -4.011 1.00 62.34 409 PHE A CA 1
ATOM 3184 C C . PHE A 1 409 ? 5.606 15.136 -3.446 1.00 62.34 409 PHE A C 1
ATOM 3186 O O . PHE A 1 409 ? 4.870 14.848 -2.508 1.00 62.34 409 PHE A O 1
ATOM 3193 N N . VAL A 1 410 ? 5.613 16.336 -4.016 1.00 62.44 410 VAL A N 1
ATOM 3194 C CA . VAL A 1 410 ? 4.583 17.340 -3.769 1.00 62.44 410 VAL A CA 1
ATOM 3195 C C . VAL A 1 410 ? 3.713 17.366 -5.021 1.00 62.44 410 VAL A C 1
ATOM 3197 O O . VAL A 1 410 ? 4.218 17.749 -6.084 1.00 62.44 410 VAL A O 1
ATOM 3200 N N . PRO A 1 411 ? 2.433 16.951 -4.945 1.00 51.38 411 PRO A N 1
ATOM 3201 C CA . PRO A 1 411 ? 1.496 17.153 -6.042 1.00 51.38 411 PRO A CA 1
ATOM 3202 C C . PRO A 1 411 ? 1.565 18.626 -6.441 1.00 51.38 411 PRO A C 1
ATOM 3204 O O . PRO A 1 411 ? 1.404 19.489 -5.580 1.00 51.38 411 PRO A O 1
ATOM 3207 N N . SER A 1 412 ? 1.884 18.934 -7.701 1.00 40.12 412 SER A N 1
ATOM 3208 C CA . SER A 1 412 ? 2.134 20.314 -8.120 1.00 40.12 412 SER A CA 1
ATOM 3209 C C . SER A 1 412 ? 0.905 21.192 -7.864 1.00 40.12 412 SER A C 1
ATOM 3211 O O . SER A 1 412 ? -0.047 21.204 -8.635 1.00 40.12 412 SER A O 1
ATOM 3213 N N . ALA A 1 413 ? 0.939 21.934 -6.762 1.00 41.06 413 ALA A N 1
ATOM 3214 C CA . ALA A 1 413 ? 0.015 22.999 -6.427 1.00 41.06 413 ALA A CA 1
ATOM 3215 C C . ALA A 1 413 ? 0.841 24.137 -5.836 1.00 41.06 413 ALA A C 1
ATOM 3217 O O . ALA A 1 413 ? 1.178 24.149 -4.654 1.00 41.06 413 ALA A O 1
ATOM 3218 N N . VAL A 1 414 ? 1.178 25.117 -6.673 1.00 31.02 414 VAL A N 1
ATOM 3219 C CA . VAL A 1 414 ? 1.532 26.437 -6.156 1.00 31.02 414 VAL A CA 1
ATOM 3220 C C . VAL A 1 414 ? 0.231 27.043 -5.642 1.00 31.02 414 VAL A C 1
ATOM 3222 O O . VAL A 1 414 ? -0.528 27.645 -6.396 1.00 31.02 414 VAL A O 1
ATOM 3225 N N . PHE A 1 415 ? -0.055 26.834 -4.361 1.00 32.34 415 PHE A N 1
ATOM 3226 C CA . PHE A 1 415 ? -1.074 27.590 -3.649 1.00 32.34 415 PHE A CA 1
ATOM 3227 C C . PHE A 1 415 ? -0.364 28.724 -2.905 1.00 32.34 415 PHE A C 1
ATOM 3229 O O . PHE A 1 415 ? 0.092 28.566 -1.774 1.00 32.34 415 PHE A O 1
ATOM 3236 N N . LEU A 1 416 ? -0.243 29.886 -3.552 1.00 29.53 416 LEU A N 1
ATOM 3237 C CA . LEU A 1 416 ? -0.002 31.141 -2.841 1.00 29.53 416 LEU A CA 1
ATOM 3238 C C . LEU A 1 416 ? -1.306 31.506 -2.125 1.00 29.53 416 LEU A C 1
ATOM 3240 O O . LEU A 1 416 ? -2.128 32.254 -2.645 1.00 29.53 416 LEU A O 1
ATOM 3244 N N . SER A 1 417 ? -1.527 30.933 -0.941 1.00 28.50 417 SER A N 1
ATOM 3245 C CA . SER A 1 417 ? -2.567 31.431 -0.043 1.00 28.50 417 SER A CA 1
ATOM 3246 C C . SER A 1 417 ? -2.050 32.701 0.625 1.00 28.50 417 SER A C 1
ATOM 3248 O O . SER A 1 417 ? -1.359 32.660 1.643 1.00 28.50 417 SER A O 1
ATOM 3250 N N . THR A 1 418 ? -2.367 33.855 0.044 1.00 31.02 418 THR A N 1
ATOM 3251 C CA . THR A 1 418 ? -2.317 35.137 0.747 1.00 31.02 418 THR A CA 1
ATOM 3252 C C . THR A 1 418 ? -3.488 35.209 1.720 1.00 31.02 418 THR A C 1
ATOM 3254 O O . THR A 1 418 ? -4.486 35.865 1.444 1.00 31.02 418 THR A O 1
ATOM 3257 N N . HIS A 1 419 ? -3.377 34.543 2.867 1.00 30.02 419 HIS A N 1
ATOM 3258 C CA . HIS A 1 419 ? -4.195 34.871 4.030 1.00 30.02 419 HIS A CA 1
ATOM 3259 C C . HIS A 1 419 ? -3.351 34.823 5.300 1.00 30.02 419 HIS A C 1
ATOM 3261 O O . HIS A 1 419 ? -3.123 33.778 5.904 1.00 30.02 419 HIS A O 1
ATOM 3267 N N . SER A 1 420 ? -2.910 36.018 5.700 1.00 35.38 420 SER A N 1
ATOM 3268 C CA . SER A 1 420 ? -2.537 36.341 7.072 1.00 35.38 420 SER A CA 1
ATOM 3269 C C . SER A 1 420 ? -3.645 35.863 8.010 1.00 35.38 420 SER A C 1
ATOM 3271 O O . SER A 1 420 ? -4.760 36.381 7.986 1.00 35.38 420 SER A O 1
ATOM 3273 N N . SER A 1 421 ? -3.346 34.848 8.811 1.00 29.78 421 SER A N 1
ATOM 3274 C CA . SER A 1 421 ? -4.110 34.536 10.012 1.00 29.78 421 SER A CA 1
ATOM 3275 C C . SER A 1 421 ? -3.114 34.251 11.126 1.00 29.78 421 SER A C 1
ATOM 3277 O O . SER A 1 421 ? -2.509 33.189 11.223 1.00 29.78 421 SER A O 1
ATOM 3279 N N . THR A 1 422 ? -2.907 35.278 11.942 1.00 35.50 422 THR A N 1
ATOM 3280 C CA . THR A 1 422 ? -2.301 35.203 13.265 1.00 35.50 422 THR A CA 1
ATOM 3281 C C . THR A 1 422 ? -3.091 34.213 14.117 1.00 35.50 422 THR A C 1
ATOM 3283 O O . THR A 1 422 ? -4.145 34.555 14.649 1.00 35.50 422 THR A O 1
ATOM 3286 N N . LEU A 1 423 ? -2.586 32.990 14.254 1.00 28.44 423 LEU A N 1
ATOM 3287 C CA . LEU A 1 423 ? -2.978 32.087 15.330 1.00 28.44 423 LEU A CA 1
ATOM 3288 C C . LEU A 1 423 ? -1.771 31.903 16.243 1.00 28.44 423 LEU A C 1
ATOM 3290 O O . LEU A 1 423 ? -0.794 31.236 15.911 1.00 28.44 423 LEU A O 1
ATOM 3294 N N . SER A 1 424 ? -1.866 32.588 17.380 1.00 27.06 424 SER A N 1
ATOM 3295 C CA . SER A 1 424 ? -1.013 32.447 18.550 1.00 27.06 424 SER A CA 1
ATOM 3296 C C . SER A 1 424 ? -0.872 30.971 18.909 1.00 27.06 424 SER A C 1
ATOM 3298 O O . SER A 1 424 ? -1.864 30.303 19.201 1.00 27.06 424 SER A O 1
ATOM 3300 N N . LEU A 1 425 ? 0.364 30.476 18.915 1.00 28.66 425 LEU A N 1
ATOM 3301 C CA . LEU A 1 425 ? 0.719 29.227 19.576 1.00 28.66 425 LEU A CA 1
ATOM 3302 C C . LEU A 1 425 ? 0.288 29.328 21.044 1.00 28.66 425 LEU A C 1
ATOM 3304 O O . LEU A 1 425 ? 0.682 30.259 21.749 1.00 28.66 425 LEU A O 1
ATOM 3308 N N . ALA A 1 426 ? -0.550 28.397 21.492 1.00 27.27 426 ALA A N 1
ATOM 3309 C CA . ALA A 1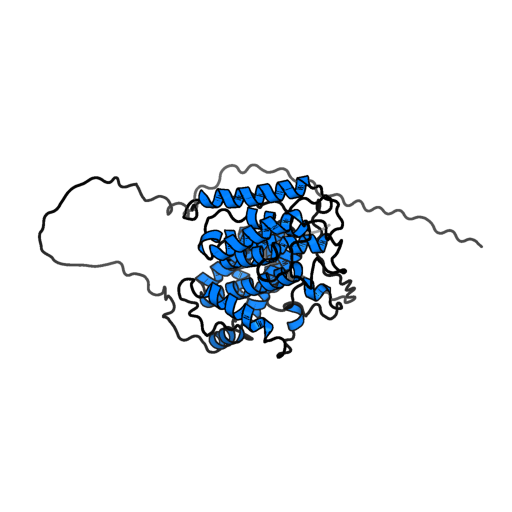 426 ? -0.801 28.204 22.911 1.00 27.27 426 ALA A CA 1
ATOM 3310 C C . ALA A 1 426 ? 0.514 27.748 23.578 1.00 27.27 426 ALA A C 1
ATOM 3312 O O . ALA A 1 426 ? 1.203 26.889 23.016 1.00 27.27 426 ALA A O 1
ATOM 3313 N N . PRO A 1 427 ? 0.895 28.308 24.738 1.00 30.05 427 PRO A N 1
ATOM 3314 C CA . PRO A 1 427 ? 2.117 27.913 25.417 1.00 30.05 427 PRO A CA 1
ATOM 3315 C C . PRO A 1 427 ? 1.972 26.486 25.952 1.00 30.05 427 PRO A C 1
ATOM 3317 O O . PRO A 1 427 ? 1.031 26.161 26.677 1.00 30.05 427 PRO A O 1
ATOM 3320 N N . ILE A 1 428 ? 2.928 25.635 25.584 1.00 30.55 428 ILE A N 1
ATOM 3321 C CA . ILE A 1 428 ? 3.128 24.321 26.191 1.00 30.55 428 ILE A CA 1
ATOM 3322 C C . ILE A 1 428 ? 3.543 24.563 27.647 1.00 30.55 428 ILE A C 1
ATOM 3324 O O . ILE A 1 428 ? 4.600 25.129 27.923 1.00 30.55 428 ILE A O 1
ATOM 3328 N N . VAL A 1 429 ? 2.674 24.170 28.574 1.00 31.59 429 VAL A N 1
ATOM 3329 C CA . VAL A 1 429 ? 2.897 24.214 30.022 1.00 31.59 429 VAL A CA 1
ATOM 3330 C C . VAL A 1 429 ? 4.025 23.243 30.378 1.00 31.59 429 VAL A C 1
ATOM 3332 O O . VAL A 1 429 ? 3.896 22.050 30.112 1.00 31.59 429 VAL A O 1
ATOM 3335 N N . GLY A 1 430 ? 5.112 23.733 30.989 1.00 32.34 430 GLY A N 1
ATOM 3336 C CA . GLY A 1 430 ? 6.127 22.847 31.581 1.00 32.34 430 GLY A CA 1
ATOM 3337 C C . GLY A 1 430 ? 7.588 23.307 31.622 1.00 32.34 430 GLY A C 1
ATOM 3338 O O . GLY A 1 430 ? 8.453 22.447 31.750 1.00 32.34 430 GLY A O 1
ATOM 3339 N N . LEU A 1 431 ? 7.907 24.604 31.541 1.00 29.38 431 LEU A N 1
ATOM 3340 C CA . LEU A 1 431 ? 9.270 25.103 31.791 1.00 29.38 431 LEU A CA 1
ATOM 3341 C C . LEU A 1 431 ? 9.238 26.216 32.853 1.00 29.38 431 LEU A C 1
ATOM 3343 O O . LEU A 1 431 ? 8.410 27.119 32.735 1.00 29.38 431 LEU A O 1
ATOM 3347 N N . PRO A 1 432 ? 10.087 26.157 33.898 1.00 31.03 432 PRO A N 1
ATOM 3348 C CA . PRO A 1 432 ? 10.097 27.157 34.960 1.00 31.03 432 PRO A CA 1
ATOM 3349 C C . PRO A 1 432 ? 10.638 28.496 34.441 1.00 31.03 432 PRO A C 1
ATOM 3351 O O . PRO A 1 432 ? 11.719 28.557 33.855 1.00 31.03 432 PRO A O 1
ATOM 3354 N N . GLU A 1 433 ? 9.880 29.569 34.678 1.00 32.47 433 GLU A N 1
ATOM 3355 C CA . GLU A 1 433 ? 10.307 30.951 34.449 1.00 32.47 433 GLU A CA 1
ATOM 3356 C C . GLU A 1 433 ? 11.552 31.260 35.286 1.00 32.47 433 GLU A C 1
ATOM 3358 O O . GLU A 1 433 ? 11.501 31.355 36.514 1.00 32.47 433 GLU A O 1
ATOM 3363 N N . VAL A 1 434 ? 12.685 31.459 34.615 1.00 34.06 434 VAL A N 1
ATOM 3364 C CA . VAL A 1 434 ? 13.827 32.147 35.211 1.00 34.06 434 VAL A CA 1
ATOM 3365 C C . VAL A 1 434 ? 13.565 33.644 35.082 1.00 34.06 434 VAL A C 1
ATOM 3367 O O . VAL A 1 434 ? 13.682 34.227 34.005 1.00 34.06 434 VAL A O 1
ATOM 3370 N N . LEU A 1 435 ? 13.188 34.250 36.206 1.00 34.38 435 LEU A N 1
ATOM 3371 C CA . LEU A 1 435 ? 13.172 35.693 36.424 1.00 34.38 435 LEU A CA 1
ATOM 3372 C C . LEU A 1 435 ? 14.555 36.285 36.115 1.00 34.38 435 LEU A C 1
ATOM 3374 O O . LEU A 1 435 ? 15.510 36.047 36.853 1.00 34.38 435 LEU A O 1
ATOM 3378 N N . LEU A 1 436 ? 14.650 37.108 35.071 1.00 32.91 436 LEU A N 1
ATOM 3379 C CA . LEU A 1 436 ? 15.711 38.106 34.947 1.00 32.91 436 LEU A CA 1
ATOM 3380 C C . LEU A 1 436 ? 15.120 39.485 35.225 1.00 32.91 436 LEU A C 1
ATOM 3382 O O . LEU A 1 436 ? 14.487 40.121 34.386 1.00 32.91 436 LEU A O 1
ATOM 3386 N N . THR A 1 437 ? 15.324 39.915 36.463 1.00 34.25 437 THR A N 1
ATOM 3387 C CA . THR A 1 437 ? 15.204 41.295 36.916 1.00 34.25 437 THR A CA 1
ATOM 3388 C C . THR A 1 437 ? 16.350 42.148 36.375 1.00 34.25 437 THR A C 1
ATOM 3390 O O . THR A 1 437 ? 17.506 41.810 36.599 1.00 34.25 437 THR A O 1
ATOM 3393 N N . GLN A 1 438 ? 15.972 43.294 35.803 1.00 34.41 438 GLN A N 1
ATOM 3394 C CA . GLN A 1 438 ? 16.669 44.590 35.780 1.00 34.41 438 GLN A CA 1
ATOM 3395 C C . GLN A 1 438 ? 18.026 44.728 35.065 1.00 34.41 438 GLN A C 1
ATOM 3397 O O . GLN A 1 438 ? 19.005 44.051 35.366 1.00 34.41 438 GLN A O 1
ATOM 3402 N N . GLY A 1 439 ? 18.061 45.743 34.194 1.00 38.22 439 GLY A N 1
ATOM 3403 C CA . GLY A 1 439 ? 19.216 46.298 33.495 1.00 38.22 439 GLY A CA 1
ATOM 3404 C C . GLY A 1 439 ? 18.755 47.156 32.332 1.00 38.22 439 GLY A C 1
ATOM 3405 O O . GLY A 1 439 ? 18.791 46.623 31.205 1.00 38.22 439 GLY A O 1
#

Nearest PDB structures (foldseek):
  5vjc-assembly2_B  TM=4.115E-01  e=2.107E-01  Drosophila melanogaster
  5vjc-assembly1_A  TM=2.694E-01  e=2.919E-01  Drosophila melanogaster
  6k5s-assembly2_B  TM=3.325E-01  e=5.058E+00  Schizosaccharomyces pombe 972h-
  6k5s-assembly2_D  TM=2.994E-01  e=8.949E+00  Schizosaccharomyces pombe 972h-

Radius of gyration: 27.54 Å; Cα contacts (8 Å, |Δi|>4): 403; chains: 1; bounding box: 56×110×75 Å

pLDDT: mean 70.59, std 24.42, range [26.84, 97.0]

Foldseek 3Di:
DDDDDDDDDDDDDDDDDDDDDDDDDDDDPDDDPPPPPPDDDDDDDDDDDDDDDDDDDDDDDDDDDDDPDPPPPDVDDDDPLLCLLCVVLVNNPDPLVDPDPCLVVSLVVCVVCVVVPPDDDPDQQPLCLAAPQVNLVDDPVSNGDDDPAPLPVLVVVLLVDPDPVSNVVSLVCSVVRGPDCSPPSRVVLLNLLLVLLVQLLLDDPSSLLSSLVSLLVNLVSCCVVPVSSSSSSLSSNLVSLVSNLCQCQADPHHLLDPVNQQPLSSLLSNLSSLLSLLSCVLSVSDALVSLLVSLCLLLVHPPRHHNAAVSSLLSNLLNLVSVQALRNCPVPVVSVVRSVVSNVVRLVNHDDHSSRDDDDVVSSVVSVVSVVVSVVCSVVGDPDPPPDPPDDDRPDRPDDVPPPDNRRDDSDDPPPPPDDDDDDDDDDPDDDDDDDDDD

Solvent-accessible surface area (backbone atoms only — not comparable to full-atom values): 27274 Å² total; per-residue (Å²): 143,83,87,87,80,84,88,79,90,77,84,81,79,82,79,76,82,76,84,78,77,87,77,82,87,73,88,88,86,83,90,69,90,82,71,78,84,81,80,86,83,85,89,82,87,89,81,89,81,90,90,83,90,83,91,86,86,87,84,89,80,90,91,81,81,77,80,86,80,81,72,67,78,63,99,60,87,70,50,74,48,51,49,44,18,26,49,74,70,68,42,64,89,49,64,82,88,51,87,73,68,45,62,63,54,50,51,54,50,48,65,60,49,58,78,74,61,84,76,90,74,94,50,85,46,53,45,44,73,43,36,65,58,54,34,58,74,46,62,70,92,44,55,39,61,77,83,88,52,74,31,51,63,45,54,58,48,50,66,71,58,82,54,66,69,59,43,53,54,43,53,53,46,38,63,64,57,49,89,60,60,39,50,87,45,22,48,61,43,47,50,51,27,41,50,48,48,52,47,23,29,34,35,47,76,70,36,29,56,49,42,47,51,46,56,54,47,50,36,50,53,28,42,76,76,40,48,68,56,18,50,51,36,50,52,43,29,54,51,45,48,47,51,38,45,43,32,33,61,38,86,89,37,30,44,85,32,85,87,33,40,55,36,66,27,54,52,48,20,51,44,30,48,43,49,47,54,24,52,29,40,70,68,68,69,43,58,43,64,58,56,50,51,54,50,21,40,46,33,21,30,96,78,45,47,78,33,42,36,52,61,42,54,50,47,51,52,55,34,50,73,45,62,82,58,36,58,55,50,66,73,41,50,67,60,48,51,47,36,53,54,32,36,70,65,25,62,81,58,45,79,44,39,53,65,68,59,89,77,56,75,64,55,55,49,52,50,51,51,50,53,50,49,54,59,57,45,46,80,73,40,58,99,60,83,70,89,68,86,70,88,65,79,78,82,74,75,82,83,46,96,83,52,85,61,72,58,62,38,65,70,88,59,92,74,84,75,90,65,94,70,93,73,80,79,78,80,82,87,85,73,84,84,77,84,82,80,87,134